Protein AF-0000000065968344 (afdb_homodimer)

Solvent-accessible surface area (backbone atoms only — not comparable to full-atom values): 27209 Å² total; per-residue (Å²): 130,78,59,29,40,30,30,30,29,48,23,44,58,80,56,45,50,89,75,31,76,71,46,42,33,36,61,68,42,42,33,51,37,49,44,38,16,39,76,39,47,30,17,30,38,36,39,59,51,39,40,78,87,54,49,66,49,44,49,44,67,60,46,49,54,40,52,54,50,34,34,72,76,37,69,65,52,40,51,26,41,49,40,71,53,45,81,84,62,50,70,71,47,22,47,32,48,53,77,72,46,35,65,27,27,45,35,54,38,44,31,28,31,59,43,50,79,39,56,44,84,27,31,55,49,53,38,48,52,54,32,50,53,24,58,76,43,62,27,43,59,33,39,31,24,41,42,66,15,19,48,54,44,48,52,54,37,28,77,72,66,50,38,74,78,71,43,36,35,29,46,40,22,46,47,54,51,23,21,64,67,42,72,69,52,47,54,52,53,64,70,66,52,63,87,78,41,50,43,28,31,34,26,35,49,90,35,29,60,64,47,33,53,48,19,56,75,71,72,32,21,31,39,48,18,39,44,40,33,50,50,71,45,94,93,35,69,44,85,42,32,17,57,50,38,36,52,51,49,52,50,28,55,75,71,70,42,56,70,19,48,31,71,53,38,28,61,75,70,67,49,80,130,131,79,58,32,41,29,31,30,28,48,22,44,55,80,57,45,49,88,76,33,76,73,46,43,33,36,61,67,42,43,32,51,37,50,44,38,17,39,76,38,48,30,18,29,39,36,37,59,50,38,39,76,88,53,50,64,48,44,48,44,67,60,45,49,54,39,51,54,49,34,36,71,76,37,71,67,52,40,51,25,41,50,39,71,55,45,80,84,63,51,70,72,45,22,47,32,48,52,77,71,46,36,66,26,28,46,36,55,38,43,31,28,30,60,44,50,78,39,54,43,83,26,31,55,50,53,38,48,52,53,32,51,52,25,59,77,44,63,27,43,59,32,38,32,24,43,40,67,16,19,48,52,44,46,52,55,36,30,76,71,67,50,39,72,79,72,44,38,36,29,44,41,21,46,46,56,50,23,21,64,68,41,73,69,52,49,55,52,52,63,71,64,51,64,88,76,38,49,42,28,30,33,27,35,47,91,35,28,61,65,45,34,53,49,19,56,76,72,71,32,21,31,39,47,18,38,45,41,33,49,50,71,44,95,93,34,69,44,84,40,32,17,58,52,37,35,53,50,48,52,50,27,55,76,72,69,40,57,71,20,49,31,70,52,39,28,62,74,71,66,51,79,130

Radius of gyration: 24.97 Å; Cα contacts (8 Å, |Δi|>4): 1293; chains: 2; bounding box: 47×72×59 Å

Sequence (546 aa):
MEKLIITAAICGAEVTKEHNPNVPYTVEEIVREAKSAYDAGASVIHLHVREDDGTPTQSKERFKMCVDAIKEACPDAIIQPSTGGAVGMTDEERLQPVFLKPEMASLDCGTCNFGGDEIFVNTENMIINFSKYMIKNGVKPECEVFDKSMIDMAIRLAKKGHIQTPMHFNFVMGVNGGISATPRDLVFLIGSIPSESSFTVSAMGRNQFPMAAMAIITGGHVRVGFEDNVYIEKGVPAKSNGELVEKVVRLAKEFGRPVATPSEAREILGISKMEKLIITAAICGAEVTKEHNPNVPYTVEEIVREAKSAYDAGASVIHLHVREDDGTPTQSKERFKMCVDAIKEACPDAIIQPSTGGAVGMTDEERLQPVFLKPEMASLDCGTCNFGGDEIFVNTENMIINFSKYMIKNGVKPECEVFDKSMIDMAIRLAKKGHIQTPMHFNFVMGVNGGISATPRDLVFLIGSIPSESSFTVSAMGRNQFPMAAMAIITGGHVRVGFEDNVYIEKGVPAKSNGELVEKVVRLAKEFGRPVATPSEAREILGISK

InterPro domains:
  IPR008567 Beta-keto acid cleavage enzyme [PF05853] (3-271)
  IPR008567 Beta-keto acid cleavage enzyme [PTHR37418] (2-272)
  IPR013785 Aldolase-type TIM barrel [G3DSA:3.20.20.70] (1-272)

pLDDT: mean 97.45, std 3.5, range [61.5, 98.94]

Structure (mmCIF, N/CA/C/O backbone):
data_AF-0000000065968344-model_v1
#
loop_
_entity.id
_entity.type
_entity.pdbx_description
1 polymer '3-keto-5-aminohexanoate cleavage enzyme'
#
loop_
_atom_site.group_PDB
_atom_site.id
_atom_site.type_symbol
_atom_site.label_atom_id
_atom_site.label_alt_id
_atom_sit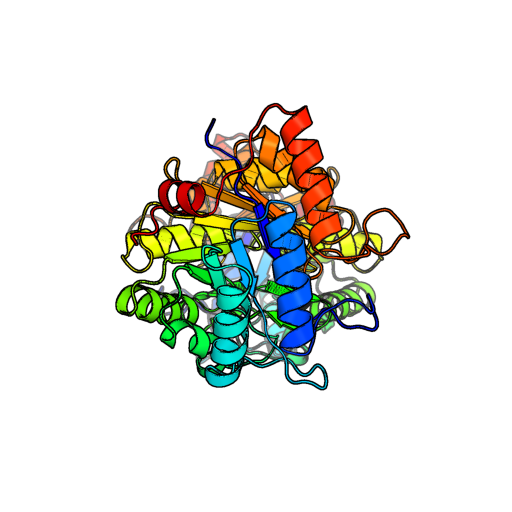e.label_comp_id
_atom_site.label_asym_id
_atom_site.label_entity_id
_atom_site.label_seq_id
_atom_site.pdbx_PDB_ins_code
_atom_site.Cartn_x
_atom_site.Cartn_y
_atom_site.Cartn_z
_atom_site.occupancy
_atom_site.B_iso_or_equiv
_atom_site.auth_seq_id
_atom_site.auth_comp_id
_atom_site.auth_asym_id
_atom_site.auth_atom_id
_atom_site.pdbx_PDB_model_num
ATOM 1 N N . MET A 1 1 ? -10.32 29.297 -8.773 1 75.06 1 MET A N 1
ATOM 2 C CA . MET A 1 1 ? -9.672 28.266 -7.965 1 75.06 1 MET A CA 1
ATOM 3 C C . MET A 1 1 ? -9.648 28.656 -6.492 1 75.06 1 MET A C 1
ATOM 5 O O . MET A 1 1 ? -9.531 29.828 -6.16 1 75.06 1 MET A O 1
ATOM 9 N N . GLU A 1 2 ? -9.961 27.656 -5.617 1 91.19 2 GLU A N 1
ATOM 10 C CA . GLU A 1 2 ? -9.883 27.922 -4.184 1 91.19 2 GLU A CA 1
ATOM 11 C C . GLU A 1 2 ? -8.477 28.375 -3.781 1 91.19 2 GLU A C 1
ATOM 13 O O . GLU A 1 2 ? -7.496 28.016 -4.434 1 91.19 2 GLU A O 1
ATOM 18 N N . LYS A 1 3 ? -8.438 29.234 -2.771 1 98.44 3 LYS A N 1
ATOM 19 C CA . LYS A 1 3 ? -7.148 29.672 -2.256 1 98.44 3 LYS A CA 1
ATOM 20 C C . LYS A 1 3 ? -6.316 28.484 -1.771 1 98.44 3 LYS A C 1
ATOM 22 O O . LYS A 1 3 ? -6.867 27.438 -1.432 1 98.44 3 LYS A O 1
ATOM 27 N N . LEU A 1 4 ? -5.035 28.672 -1.803 1 98.88 4 LEU A N 1
ATOM 28 C CA . LEU A 1 4 ? -4.098 27.594 -1.495 1 98.88 4 LEU A CA 1
ATOM 29 C C . LEU A 1 4 ? -3.912 27.453 0.012 1 98.88 4 LEU A C 1
ATOM 31 O O . LEU A 1 4 ? -3.498 28.406 0.685 1 98.88 4 LEU A O 1
ATOM 35 N N . ILE A 1 5 ? -4.25 26.297 0.512 1 98.94 5 ILE A N 1
ATOM 36 C CA . ILE A 1 5 ? -3.898 25.969 1.889 1 98.94 5 ILE A CA 1
ATOM 37 C C . ILE A 1 5 ? -2.465 25.438 1.944 1 98.94 5 ILE A C 1
ATOM 39 O O . ILE A 1 5 ? -2.096 24.547 1.18 1 98.94 5 ILE A O 1
ATOM 43 N N . ILE A 1 6 ? -1.673 26.031 2.811 1 98.94 6 ILE A N 1
ATOM 44 C CA . ILE A 1 6 ? -0.335 25.516 3.08 1 98.94 6 ILE A CA 1
ATOM 45 C C . ILE A 1 6 ? -0.284 24.938 4.488 1 98.94 6 ILE A C 1
ATOM 47 O O . ILE A 1 6 ? -0.564 25.625 5.469 1 98.94 6 ILE A O 1
ATOM 51 N N . THR A 1 7 ? -0.001 23.641 4.535 1 98.94 7 THR A N 1
ATOM 52 C CA . THR A 1 7 ? 0.248 22.938 5.789 1 98.94 7 THR A CA 1
ATOM 53 C C . THR A 1 7 ? 1.746 22.828 6.062 1 98.94 7 THR A C 1
ATOM 55 O O . THR A 1 7 ? 2.514 22.422 5.188 1 98.94 7 THR A O 1
ATOM 58 N N . ALA A 1 8 ? 2.143 23.25 7.25 1 98.94 8 ALA A N 1
ATOM 59 C CA . ALA A 1 8 ? 3.537 23.094 7.656 1 98.94 8 ALA A CA 1
ATOM 60 C C . ALA A 1 8 ? 3.707 21.922 8.609 1 98.94 8 ALA A C 1
ATOM 62 O O . ALA A 1 8 ? 3.225 21.953 9.742 1 98.94 8 ALA A O 1
ATOM 63 N N . ALA A 1 9 ? 4.379 20.859 8.133 1 98.88 9 ALA A N 1
ATOM 64 C CA . ALA A 1 9 ? 4.777 19.766 9 1 98.88 9 ALA A CA 1
ATOM 65 C C . ALA A 1 9 ? 6.125 20.031 9.656 1 98.88 9 ALA A C 1
ATOM 67 O O . ALA A 1 9 ? 7.176 19.719 9.094 1 98.88 9 ALA A O 1
ATOM 68 N N . ILE A 1 10 ? 6.156 20.484 10.836 1 98.12 10 ILE A N 1
ATOM 69 C CA . ILE A 1 10 ? 7.293 21.266 11.328 1 98.12 10 ILE A CA 1
ATOM 70 C C . ILE A 1 10 ? 8.32 20.328 11.953 1 98.12 10 ILE A C 1
ATOM 72 O O . ILE A 1 10 ? 9.469 20.719 12.188 1 98.12 10 ILE A O 1
ATOM 76 N N . CYS A 1 11 ? 8.141 19.094 12.234 1 92.5 11 CYS A N 1
ATOM 77 C CA . CYS A 1 11 ? 9.156 18.25 12.867 1 92.5 11 CYS A CA 1
ATOM 78 C C . CYS A 1 11 ? 9.008 16.797 12.445 1 92.5 11 CYS A C 1
ATOM 80 O O . CYS A 1 11 ? 9.984 16.156 12.047 1 92.5 11 CYS A O 1
ATOM 82 N N . GLY A 1 12 ? 7.828 16.172 12.555 1 90.56 12 GLY A N 1
ATOM 83 C CA . GLY A 1 12 ? 7.652 14.734 12.336 1 90.56 12 GLY A CA 1
ATOM 84 C C . GLY A 1 12 ? 8.164 13.891 13.492 1 90.56 12 GLY A C 1
ATOM 85 O O . GLY A 1 12 ? 8.742 14.414 14.445 1 90.56 12 GLY A O 1
ATOM 86 N N . ALA A 1 13 ? 8.086 12.57 13.367 1 88.31 13 ALA A N 1
ATOM 87 C CA . ALA A 1 13 ? 8.477 11.68 14.453 1 88.31 13 ALA A CA 1
ATOM 88 C C . ALA A 1 13 ? 9.875 11.109 14.219 1 88.31 13 ALA A C 1
ATOM 90 O O . ALA A 1 13 ? 10.578 10.766 15.164 1 88.31 13 ALA A O 1
ATOM 91 N N . GLU A 1 14 ? 10.297 11.07 12.969 1 88.94 14 GLU A N 1
ATOM 92 C CA . GLU A 1 14 ? 11.5 10.312 12.648 1 88.94 14 GLU A CA 1
ATOM 93 C C . GLU A 1 14 ? 12.672 11.242 12.359 1 88.94 14 GLU A C 1
ATOM 95 O O . GLU A 1 14 ? 13.836 10.844 12.477 1 88.94 14 GLU A O 1
ATOM 100 N N . VAL A 1 15 ? 12.414 12.398 11.945 1 94.5 15 VAL A N 1
ATOM 101 C CA . VAL A 1 15 ? 13.453 13.367 11.609 1 94.5 15 VAL A CA 1
ATOM 102 C C . VAL A 1 15 ? 14.07 13.93 12.891 1 94.5 15 VAL A C 1
ATOM 104 O O . VAL A 1 15 ? 13.352 14.273 13.828 1 94.5 15 VAL A O 1
ATOM 107 N N . THR A 1 16 ? 15.43 14.023 12.914 1 96.25 16 THR A N 1
ATOM 108 C CA . THR A 1 16 ? 16.109 14.438 14.133 1 96.25 16 THR A CA 1
ATOM 109 C C . THR A 1 16 ? 17.016 15.641 13.867 1 96.25 16 THR A C 1
ATOM 111 O O . THR A 1 16 ? 17.141 16.094 12.727 1 96.25 16 THR A O 1
ATOM 114 N N . LYS A 1 17 ? 17.609 16.125 14.992 1 97.06 17 LYS A N 1
ATOM 115 C CA . LYS A 1 17 ? 18.547 17.234 14.906 1 97.06 17 LYS A CA 1
ATOM 116 C C . LYS A 1 17 ? 19.828 16.828 14.188 1 97.06 17 LYS A C 1
ATOM 118 O O . LYS A 1 17 ? 20.594 17.688 13.758 1 97.06 17 LYS A O 1
ATOM 123 N N . GLU A 1 18 ? 20.031 15.547 14.047 1 96.38 18 GLU A N 1
ATOM 124 C CA . GLU A 1 18 ? 21.156 15.07 13.25 1 96.38 18 GLU A CA 1
ATOM 125 C C . GLU A 1 18 ? 20.969 15.391 11.773 1 96.38 18 GLU A C 1
ATOM 127 O O . GLU A 1 18 ? 21.938 15.633 11.047 1 96.38 18 GLU A O 1
ATOM 132 N N . HIS A 1 19 ? 19.766 15.43 11.344 1 96.12 19 HIS A N 1
ATOM 133 C CA . HIS A 1 19 ? 19.438 15.75 9.953 1 96.12 19 HIS A CA 1
ATOM 134 C C . HIS A 1 19 ? 19.453 17.25 9.727 1 96.12 19 HIS A C 1
ATOM 136 O O . HIS A 1 19 ? 19.906 17.719 8.68 1 96.12 19 HIS A O 1
ATOM 142 N N . ASN A 1 20 ? 18.891 17.984 10.641 1 97.06 20 ASN A N 1
ATOM 143 C CA . ASN A 1 20 ? 18.844 19.438 10.664 1 97.06 20 ASN A CA 1
ATOM 144 C C . ASN A 1 20 ? 18.75 19.984 12.086 1 97.06 20 ASN A C 1
ATOM 146 O O . ASN A 1 20 ? 17.781 19.688 12.805 1 97.06 20 ASN A O 1
ATOM 150 N N . PRO A 1 21 ? 19.688 20.781 12.5 1 96.62 21 PRO A N 1
ATOM 151 C CA . PRO A 1 21 ? 19.734 21.219 13.898 1 96.62 21 PRO A CA 1
ATOM 152 C C . PRO A 1 21 ? 18.516 22.062 14.289 1 96.62 21 PRO A C 1
ATOM 154 O O . PRO A 1 21 ? 18.25 22.25 15.477 1 96.62 21 PRO A O 1
ATOM 157 N N . ASN A 1 22 ? 17.766 22.484 13.344 1 97.12 22 ASN A N 1
ATOM 158 C CA . ASN A 1 22 ? 16.625 23.359 13.633 1 97.12 22 ASN A CA 1
ATOM 159 C C . ASN A 1 22 ? 15.352 22.562 13.859 1 97.12 22 ASN A C 1
ATOM 161 O O . ASN A 1 22 ? 14.312 23.125 14.203 1 97.12 22 ASN A O 1
ATOM 165 N N . VAL A 1 23 ? 15.43 21.219 13.688 1 98.19 23 VAL A N 1
ATOM 166 C CA . VAL A 1 23 ? 14.281 20.391 14 1 98.19 23 VAL A CA 1
ATOM 167 C C . VAL A 1 23 ? 13.859 20.609 15.453 1 98.19 23 VAL A C 1
ATOM 169 O O . VAL A 1 23 ? 14.664 20.469 16.375 1 98.19 23 VAL A O 1
ATOM 172 N N . PRO A 1 24 ? 12.641 20.953 15.664 1 98.38 24 PRO A N 1
ATOM 173 C CA . PRO A 1 24 ? 12.234 21.328 17.016 1 98.38 24 PRO A CA 1
ATOM 174 C C . PRO A 1 24 ? 11.953 20.109 17.906 1 98.38 24 PRO A C 1
ATOM 176 O O . PRO A 1 24 ? 11.352 19.141 17.453 1 98.38 24 PRO A O 1
ATOM 179 N N . TYR A 1 25 ? 12.445 20.219 19.156 1 97.94 25 TYR A N 1
ATOM 180 C CA . TYR A 1 25 ? 12.156 19.219 20.172 1 97.94 25 TYR A CA 1
ATOM 181 C C . TYR A 1 25 ? 11.328 19.812 21.312 1 97.94 25 TYR A C 1
ATOM 183 O O . TYR A 1 25 ? 10.25 19.312 21.625 1 97.94 25 TYR A O 1
ATOM 191 N N . THR A 1 26 ? 11.719 20.953 21.859 1 98.19 26 THR A N 1
ATOM 192 C CA . THR A 1 26 ? 11.102 21.562 23.031 1 98.19 26 THR A CA 1
ATOM 193 C C . THR A 1 26 ? 9.875 22.375 22.641 1 98.19 26 THR A C 1
ATOM 195 O O . THR A 1 26 ? 9.711 22.734 21.469 1 98.19 26 THR A O 1
ATOM 198 N N . VAL A 1 27 ? 9.109 22.734 23.656 1 98.5 27 VAL A N 1
ATOM 199 C CA . VAL A 1 27 ? 7.918 23.547 23.422 1 98.5 27 VAL A CA 1
ATOM 200 C C . VAL A 1 27 ? 8.32 24.891 22.781 1 98.5 27 VAL A C 1
ATOM 202 O O . VAL A 1 27 ? 7.68 25.344 21.828 1 98.5 27 VAL A O 1
ATOM 205 N N . GLU A 1 28 ? 9.383 25.438 23.266 1 98.5 28 GLU A N 1
ATOM 206 C CA . GLU A 1 28 ? 9.867 26.719 22.734 1 98.5 28 GLU A CA 1
ATOM 207 C C . GLU A 1 28 ? 10.258 26.594 21.266 1 98.5 28 GLU A C 1
ATOM 209 O O . GLU A 1 28 ? 9.93 27.469 20.453 1 98.5 28 GLU A O 1
ATOM 214 N N . GLU A 1 29 ? 10.984 25.547 20.984 1 98.69 29 GLU A N 1
ATOM 215 C CA . GLU A 1 29 ? 11.414 25.312 19.609 1 98.69 29 GLU A CA 1
ATOM 216 C C . GLU A 1 29 ? 10.219 25.047 18.688 1 98.69 29 GLU A C 1
ATOM 218 O O . GLU A 1 29 ? 10.195 25.484 17.547 1 98.69 29 GLU A O 1
ATOM 223 N N . ILE A 1 30 ? 9.273 24.297 19.172 1 98.69 30 ILE A N 1
ATOM 224 C CA . ILE A 1 30 ? 8.055 24.016 18.438 1 98.69 30 ILE A CA 1
ATOM 225 C C . ILE A 1 30 ? 7.32 25.312 18.109 1 98.69 30 ILE A C 1
ATOM 227 O O . ILE A 1 30 ? 6.918 25.531 16.969 1 98.69 30 ILE A O 1
ATOM 231 N N . VAL A 1 31 ? 7.18 26.172 19.094 1 98.75 31 VAL A N 1
ATOM 232 C CA . VAL A 1 31 ? 6.492 27.453 18.891 1 98.75 31 VAL A CA 1
ATOM 233 C C . VAL A 1 31 ? 7.27 28.297 17.875 1 98.75 31 VAL A C 1
ATOM 235 O O . VAL A 1 31 ? 6.672 28.922 17 1 98.75 31 VAL A O 1
ATOM 238 N N . ARG A 1 32 ? 8.562 28.281 18.016 1 98.69 32 ARG A N 1
ATOM 239 C CA . ARG A 1 32 ? 9.414 29.047 17.094 1 98.69 32 ARG A CA 1
ATOM 240 C C . ARG A 1 32 ? 9.18 28.609 15.648 1 98.69 32 ARG A C 1
ATOM 242 O O . ARG A 1 32 ? 8.953 29.453 14.781 1 98.69 32 ARG A O 1
ATOM 249 N N . GLU A 1 33 ? 9.211 27.328 15.438 1 98.81 33 GLU A N 1
ATOM 250 C CA . GLU A 1 33 ? 9.07 26.812 14.078 1 98.81 33 GLU A CA 1
ATOM 251 C C . GLU A 1 33 ? 7.641 26.969 13.57 1 98.81 33 GLU A C 1
ATOM 253 O O . GLU A 1 33 ? 7.426 27.266 12.398 1 98.81 33 GLU A O 1
ATOM 258 N N . ALA A 1 34 ? 6.664 26.781 14.453 1 98.81 34 ALA A N 1
ATOM 259 C CA . ALA A 1 34 ? 5.27 27 14.078 1 98.81 34 ALA A CA 1
ATOM 260 C C . ALA A 1 34 ? 5.031 28.453 13.672 1 98.81 34 ALA A C 1
ATOM 262 O O . ALA A 1 34 ? 4.41 28.719 12.648 1 98.81 34 ALA A O 1
ATOM 263 N N . LYS A 1 35 ? 5.523 29.359 14.484 1 98.88 35 LYS A N 1
ATOM 264 C CA . LYS A 1 35 ? 5.348 30.797 14.219 1 98.88 35 LYS A CA 1
ATOM 265 C C . LYS A 1 35 ? 6.047 31.188 12.922 1 98.88 35 LYS A C 1
ATOM 267 O O . LYS A 1 35 ? 5.504 31.969 12.133 1 98.88 35 LYS A O 1
ATOM 272 N N . SER A 1 36 ? 7.262 30.672 12.766 1 98.81 36 SER A N 1
ATOM 273 C CA . SER A 1 36 ? 7.992 30.938 11.531 1 98.81 36 SER A CA 1
ATOM 274 C C . SER A 1 36 ? 7.188 30.531 10.305 1 98.81 36 SER A C 1
ATOM 276 O O . SER A 1 36 ? 7.102 31.266 9.328 1 98.81 36 SER A O 1
ATOM 278 N N . ALA A 1 37 ? 6.602 29.375 10.328 1 98.88 37 ALA A N 1
ATOM 279 C CA . ALA A 1 37 ? 5.797 28.859 9.227 1 98.88 37 ALA A CA 1
ATOM 280 C C . ALA A 1 37 ? 4.512 29.672 9.062 1 98.88 37 ALA A C 1
ATOM 282 O O . ALA A 1 37 ? 4.129 30.016 7.941 1 98.88 37 ALA A O 1
ATOM 283 N N . TYR A 1 38 ? 3.877 29.969 10.172 1 98.88 38 TYR A N 1
ATOM 284 C CA . TYR A 1 38 ? 2.648 30.75 10.188 1 98.88 38 TYR A CA 1
ATOM 285 C C . TYR A 1 38 ? 2.875 32.125 9.578 1 98.88 38 TYR A C 1
ATOM 287 O O . TYR A 1 38 ? 2.117 32.562 8.703 1 98.88 38 TYR A O 1
ATOM 295 N N . ASP A 1 39 ? 3.889 32.781 10.016 1 98.88 39 ASP A N 1
ATOM 296 C CA . ASP A 1 39 ? 4.219 34.094 9.516 1 98.88 39 ASP A CA 1
ATOM 297 C C . ASP A 1 39 ? 4.504 34.062 8.016 1 98.88 39 ASP A C 1
ATOM 299 O O . ASP A 1 39 ? 4.254 35.031 7.305 1 98.88 39 ASP A O 1
ATOM 303 N N . ALA A 1 40 ? 4.984 32.906 7.559 1 98.88 40 ALA A N 1
ATOM 304 C CA . ALA A 1 40 ? 5.352 32.781 6.152 1 98.88 40 ALA A CA 1
ATOM 305 C C . ALA A 1 40 ? 4.125 32.5 5.289 1 98.88 40 ALA A C 1
ATOM 307 O O . ALA A 1 40 ? 4.18 32.625 4.062 1 98.88 40 ALA A O 1
ATOM 308 N N . GLY A 1 41 ? 3.043 32.031 5.941 1 98.81 41 GLY A N 1
ATOM 309 C CA . GLY A 1 41 ? 1.837 31.859 5.145 1 98.81 41 GLY A CA 1
ATOM 310 C C . GLY A 1 41 ? 1.116 30.547 5.406 1 98.81 41 GLY A C 1
ATOM 311 O O . GLY A 1 41 ? 0.06 30.281 4.824 1 98.81 41 GLY A O 1
ATOM 312 N N . ALA A 1 42 ? 1.604 29.703 6.309 1 98.88 42 ALA A N 1
ATOM 313 C CA . ALA A 1 42 ? 0.935 28.453 6.621 1 98.88 42 ALA A CA 1
ATOM 314 C C . ALA A 1 42 ? -0.353 28.688 7.402 1 98.88 42 ALA A C 1
ATOM 316 O O . ALA A 1 42 ? -0.374 29.484 8.344 1 98.88 42 ALA A O 1
ATOM 317 N N . SER A 1 43 ? -1.413 28.047 6.992 1 98.69 43 SER A N 1
ATOM 318 C CA . SER A 1 43 ? -2.676 28.125 7.719 1 98.69 43 SER A CA 1
ATOM 319 C C . SER A 1 43 ? -2.834 26.969 8.695 1 98.69 43 SER A C 1
ATOM 321 O O . SER A 1 43 ? -3.59 27.062 9.664 1 98.69 43 SER A O 1
ATOM 323 N N . VAL A 1 44 ? -2.195 25.812 8.383 1 98.88 44 VAL A N 1
ATOM 324 C CA . VAL A 1 44 ? -2.293 24.594 9.18 1 98.88 44 VAL A CA 1
ATOM 325 C C . VAL A 1 44 ? -0.906 24.188 9.672 1 98.88 44 VAL A C 1
ATOM 327 O O . VAL A 1 44 ? 0.057 24.188 8.898 1 98.88 44 VAL A O 1
ATOM 330 N N . ILE A 1 45 ? -0.792 23.922 10.953 1 98.88 45 ILE A N 1
ATOM 331 C CA . ILE A 1 45 ? 0.415 23.344 11.539 1 98.88 45 ILE A CA 1
ATOM 332 C C . ILE A 1 45 ? 0.187 21.859 11.836 1 98.88 45 ILE A C 1
ATOM 334 O O . ILE A 1 45 ? -0.577 21.516 12.742 1 98.88 45 ILE A O 1
ATOM 338 N N . HIS A 1 46 ? 0.781 21 11.016 1 98.88 46 HIS A N 1
ATOM 339 C CA . HIS A 1 46 ? 0.829 19.578 11.336 1 98.88 46 HIS A CA 1
ATOM 340 C C . HIS A 1 46 ? 1.841 19.297 12.445 1 98.88 46 HIS A C 1
ATOM 342 O O . HIS A 1 46 ? 3.016 19.656 12.32 1 98.88 46 HIS A O 1
ATOM 348 N N . LEU A 1 47 ? 1.354 18.609 13.477 1 98.62 47 LEU A N 1
ATOM 349 C CA . LEU A 1 47 ? 2.135 18.672 14.703 1 98.62 47 LEU A CA 1
ATOM 350 C C . LEU A 1 47 ? 2.434 17.266 15.219 1 98.62 47 LEU A C 1
ATOM 352 O O . LEU A 1 47 ? 1.515 16.469 15.438 1 98.62 47 LEU A O 1
ATOM 356 N N . HIS A 1 48 ? 3.645 16.906 15.297 1 98.5 48 HIS A N 1
ATOM 357 C CA . HIS A 1 48 ? 4.195 15.883 16.188 1 98.5 48 HIS A CA 1
ATOM 358 C C . HIS A 1 48 ? 4.836 16.516 17.422 1 98.5 48 HIS A C 1
ATOM 360 O O . HIS A 1 48 ? 5.211 17.703 17.391 1 98.5 48 HIS A O 1
ATOM 366 N N . VAL A 1 49 ? 4.93 15.781 18.469 1 97.88 49 VAL A N 1
ATOM 367 C CA . VAL A 1 49 ? 5.625 16.328 19.625 1 97.88 49 VAL A CA 1
ATOM 368 C C . VAL A 1 49 ? 6.652 15.328 20.141 1 97.88 49 VAL A C 1
ATOM 370 O O . VAL A 1 49 ? 6.605 14.148 19.781 1 97.88 49 VAL A O 1
ATOM 373 N N . ARG A 1 50 ? 7.523 15.891 20.875 1 97.38 50 ARG A N 1
ATOM 374 C CA . ARG A 1 50 ? 8.617 15.141 21.484 1 97.38 50 ARG A CA 1
ATOM 375 C C . ARG A 1 50 ? 8.859 15.602 22.906 1 97.38 50 ARG A C 1
ATOM 377 O O . ARG A 1 50 ? 8.445 16.688 23.297 1 97.38 50 ARG A O 1
ATOM 384 N N . GLU A 1 51 ? 9.539 14.648 23.656 1 96.81 51 GLU A N 1
ATOM 385 C CA . GLU A 1 51 ? 10.148 15.117 24.906 1 96.81 51 GLU A CA 1
ATOM 386 C C . GLU A 1 51 ? 11.344 16.016 24.625 1 96.81 51 GLU A C 1
ATOM 388 O O . GLU A 1 51 ? 11.828 16.094 23.5 1 96.81 51 GLU A O 1
ATOM 393 N N . ASP A 1 52 ? 11.82 16.641 25.672 1 97.56 52 ASP A N 1
ATOM 394 C CA . ASP A 1 52 ? 12.875 17.625 25.484 1 97.56 52 ASP A CA 1
ATOM 395 C C . ASP A 1 52 ? 14.156 16.984 24.969 1 97.56 52 ASP A C 1
ATOM 397 O O . ASP A 1 52 ? 15 17.641 24.359 1 97.56 52 ASP A O 1
ATOM 401 N N . ASP A 1 53 ? 14.305 15.68 25.172 1 96.44 53 ASP A N 1
ATOM 402 C CA . ASP A 1 53 ? 15.516 14.984 24.75 1 96.44 53 ASP A CA 1
ATOM 403 C C . ASP A 1 53 ? 15.367 14.477 23.312 1 96.44 53 ASP A C 1
ATOM 405 O O . ASP A 1 53 ? 16.281 13.836 22.781 1 96.44 53 ASP A O 1
ATOM 409 N N . GLY A 1 54 ? 14.211 14.672 22.734 1 96.44 54 GLY A N 1
ATOM 410 C CA . GLY A 1 54 ? 14.008 14.305 21.344 1 96.44 54 GLY A CA 1
ATOM 411 C C . GLY A 1 54 ? 13.172 13.055 21.172 1 96.44 54 GLY A C 1
ATOM 412 O O . GLY A 1 54 ? 12.781 12.711 20.047 1 96.44 54 GLY A O 1
ATOM 413 N N . THR A 1 55 ? 12.805 12.398 22.281 1 96.56 55 THR A N 1
ATOM 414 C CA . THR A 1 55 ? 12.023 11.164 22.203 1 96.56 55 THR A CA 1
ATOM 415 C C . THR A 1 55 ? 10.602 11.453 21.734 1 96.56 55 THR A C 1
ATOM 417 O O . THR A 1 55 ? 9.898 12.266 22.328 1 96.56 55 THR A O 1
ATOM 420 N N . PRO A 1 56 ? 10.234 10.797 20.641 1 96.69 56 PRO A N 1
ATOM 421 C CA . PRO A 1 56 ? 8.852 11.008 20.219 1 96.69 56 PRO A CA 1
ATOM 422 C C . PRO A 1 56 ? 7.836 10.602 21.281 1 96.69 56 PRO A C 1
ATOM 424 O O . PRO A 1 56 ? 8.047 9.625 22 1 96.69 56 PRO A O 1
ATOM 427 N N . THR A 1 57 ? 6.762 11.359 21.344 1 96.94 57 THR A N 1
ATOM 428 C CA . THR A 1 57 ? 5.695 11.023 22.281 1 96.94 57 THR A CA 1
ATOM 429 C C . THR A 1 57 ? 4.332 11.406 21.719 1 96.94 57 THR A C 1
ATOM 431 O O . THR A 1 57 ? 4.246 12.258 20.828 1 96.94 57 THR A O 1
ATOM 434 N N . GLN A 1 58 ? 3.307 10.703 22.141 1 98 58 GLN A N 1
ATOM 435 C CA . GLN A 1 58 ? 1.924 11.016 21.797 1 98 58 GLN A CA 1
ATOM 436 C C . GLN A 1 58 ? 1.128 11.406 23.047 1 98 58 GLN A C 1
ATOM 438 O O . GLN A 1 58 ? -0.104 11.43 23.016 1 98 58 GLN A O 1
ATOM 443 N N . SER A 1 59 ? 1.866 11.844 24.031 1 97.31 59 SER A N 1
ATOM 444 C CA . SER A 1 59 ? 1.25 12.234 25.281 1 97.31 59 SER A CA 1
ATOM 445 C C . SER A 1 59 ? 0.264 13.383 25.094 1 97.31 59 SER A C 1
ATOM 447 O O . SER A 1 59 ? 0.623 14.43 24.547 1 97.31 59 SER A O 1
ATOM 449 N N . LYS A 1 60 ? -0.983 13.109 25.578 1 98.31 60 LYS A N 1
ATOM 450 C CA . LYS A 1 60 ? -2.002 14.148 25.516 1 98.31 60 LYS A CA 1
ATOM 451 C C . LYS A 1 60 ? -1.526 15.43 26.203 1 98.31 60 LYS A C 1
ATOM 453 O O . LYS A 1 60 ? -1.731 16.531 25.672 1 98.31 60 LYS A O 1
ATOM 458 N N . GLU A 1 61 ? -0.875 15.297 27.297 1 98.38 61 GLU A N 1
ATOM 459 C CA . GLU A 1 61 ? -0.397 16.438 28.078 1 98.38 61 GLU A CA 1
ATOM 460 C C . GLU A 1 61 ? 0.662 17.219 27.312 1 98.38 61 GLU A C 1
ATOM 462 O O . GLU A 1 61 ? 0.647 18.453 27.297 1 98.38 61 GLU A O 1
ATOM 467 N N . ARG A 1 62 ? 1.58 16.5 26.703 1 98.5 62 ARG A N 1
ATOM 468 C CA . ARG A 1 62 ? 2.629 17.172 25.938 1 98.5 62 ARG A CA 1
ATOM 469 C C . ARG A 1 62 ? 2.049 17.891 24.719 1 98.5 62 ARG A C 1
ATOM 471 O O . ARG A 1 62 ? 2.449 19 24.406 1 98.5 62 ARG A O 1
ATOM 478 N N . PHE A 1 63 ? 1.13 17.266 24.062 1 98.75 63 PHE A N 1
ATOM 479 C CA . PHE A 1 63 ? 0.445 17.922 22.953 1 98.75 63 PHE A CA 1
ATOM 480 C C . PHE A 1 63 ? -0.269 19.172 23.422 1 98.75 63 PHE A C 1
ATOM 482 O O . PHE A 1 63 ? -0.2 20.219 22.766 1 98.75 63 PHE A O 1
ATOM 489 N N . LYS A 1 64 ? -0.963 19.078 24.516 1 98.75 64 LYS A N 1
ATOM 490 C CA . LYS A 1 64 ? -1.688 20.234 25.047 1 98.75 64 LYS A CA 1
ATOM 491 C C . LYS A 1 64 ? -0.747 21.406 25.297 1 98.75 64 LYS A C 1
ATOM 493 O O . LYS A 1 64 ? -1.059 22.547 24.938 1 98.75 64 LYS A O 1
ATOM 498 N N . MET A 1 65 ? 0.398 21.109 25.875 1 98.69 65 MET A N 1
ATOM 499 C CA . MET A 1 65 ? 1.395 22.141 26.141 1 98.69 65 MET A CA 1
ATOM 500 C C . MET A 1 65 ? 1.815 22.828 24.844 1 98.69 65 MET A C 1
ATOM 502 O O . MET A 1 65 ? 1.867 24.062 24.781 1 98.69 65 MET A O 1
ATOM 506 N N . CYS A 1 66 ? 2.105 22.047 23.875 1 98.69 66 CYS A N 1
ATOM 507 C CA . CYS A 1 66 ? 2.57 22.578 22.594 1 98.69 66 CYS A CA 1
ATOM 508 C C . CYS A 1 66 ? 1.455 23.344 21.875 1 98.69 66 CYS A C 1
ATOM 510 O O . CYS A 1 66 ? 1.675 24.438 21.359 1 98.69 66 CYS A O 1
ATOM 512 N N . VAL A 1 67 ? 0.242 22.781 21.859 1 98.69 67 VAL A N 1
ATOM 513 C CA . VAL A 1 67 ? -0.898 23.391 21.188 1 98.69 67 VAL A CA 1
ATOM 514 C C . VAL A 1 67 ? -1.224 24.734 21.828 1 98.69 67 VAL A C 1
ATOM 516 O O . VAL A 1 67 ? -1.402 25.734 21.125 1 98.69 67 VAL A O 1
ATOM 519 N N . ASP A 1 68 ? -1.285 24.766 23.141 1 98.62 68 ASP A N 1
ATOM 520 C CA . ASP A 1 68 ? -1.575 26 23.859 1 98.62 68 ASP A CA 1
ATOM 521 C C . ASP A 1 68 ? -0.522 27.062 23.547 1 98.62 68 ASP A C 1
ATOM 523 O O . ASP A 1 68 ? -0.858 28.234 23.312 1 98.62 68 ASP A O 1
ATOM 527 N N . ALA A 1 69 ? 0.676 26.609 23.562 1 98.75 69 ALA A N 1
ATOM 528 C CA . ALA A 1 69 ? 1.77 27.547 23.312 1 98.75 69 ALA A CA 1
ATOM 529 C C . ALA A 1 69 ? 1.727 28.078 21.891 1 98.75 69 ALA A C 1
ATOM 531 O O . ALA A 1 69 ? 1.959 29.266 21.656 1 98.75 69 ALA A O 1
ATOM 532 N N . ILE A 1 70 ? 1.499 27.234 20.906 1 98.75 70 ILE A N 1
ATOM 533 C CA . ILE A 1 70 ? 1.39 27.672 19.516 1 98.75 70 ILE A CA 1
ATOM 534 C C . ILE A 1 70 ? 0.236 28.656 19.375 1 98.75 70 ILE A C 1
ATOM 536 O O . ILE A 1 70 ? 0.371 29.688 18.703 1 98.75 70 ILE A O 1
ATOM 540 N N . LYS A 1 71 ? -0.907 28.375 20.031 1 98.38 71 LYS A N 1
ATOM 541 C CA . LYS A 1 71 ? -2.096 29.219 19.922 1 98.38 71 LYS A CA 1
ATOM 542 C C . LYS A 1 71 ? -1.862 30.594 20.531 1 98.38 71 LYS A C 1
ATOM 544 O O . LYS A 1 71 ? -2.457 31.578 20.094 1 98.38 71 LYS A O 1
ATOM 549 N N . GLU A 1 72 ? -1.041 30.641 21.484 1 98.5 72 GLU A N 1
ATOM 550 C CA . GLU A 1 72 ? -0.674 31.938 22.047 1 98.5 72 GLU A CA 1
ATOM 551 C C . GLU A 1 72 ? 0.088 32.781 21.031 1 98.5 72 GLU A C 1
ATOM 553 O O . GLU A 1 72 ? -0.133 34 20.922 1 98.5 72 GLU A O 1
ATOM 558 N N . ALA A 1 73 ? 0.953 32.156 20.281 1 98.44 73 ALA A N 1
ATOM 559 C CA . ALA A 1 73 ? 1.79 32.844 19.297 1 98.44 73 ALA A CA 1
ATOM 560 C C . ALA A 1 73 ? 1.053 33.031 17.984 1 98.44 73 ALA A C 1
ATOM 562 O O . ALA A 1 73 ? 1.272 34.031 17.281 1 98.44 73 ALA A O 1
ATOM 563 N N . CYS A 1 74 ? 0.252 32.094 17.609 1 98.19 74 CYS A N 1
ATOM 564 C CA . CYS A 1 74 ? -0.522 32.031 16.375 1 98.19 74 CYS A CA 1
ATOM 565 C C . CYS A 1 74 ? -1.984 31.703 16.656 1 98.19 74 CYS A C 1
ATOM 567 O O . CYS A 1 74 ? -2.453 30.594 16.375 1 98.19 74 CYS A O 1
ATOM 569 N N . PRO A 1 75 ? -2.773 32.625 17.062 1 96.81 75 PRO A N 1
ATOM 570 C CA . PRO A 1 75 ? -4.082 32.375 17.672 1 96.81 75 PRO A CA 1
ATOM 571 C C . PRO A 1 75 ? -5.066 31.734 16.703 1 96.81 75 PRO A C 1
ATOM 573 O O . PRO A 1 75 ? -5.945 30.969 17.125 1 96.81 75 PRO A O 1
ATOM 576 N N . ASP A 1 76 ? -4.91 32 15.445 1 97.25 76 ASP A N 1
ATOM 577 C CA . ASP A 1 76 ? -5.945 31.5 14.555 1 97.25 76 ASP A CA 1
ATOM 578 C C . ASP A 1 76 ? -5.422 30.328 13.719 1 97.25 76 ASP A C 1
ATOM 580 O O . ASP A 1 76 ? -6.129 29.828 12.844 1 97.25 76 ASP A O 1
ATOM 584 N N . ALA A 1 77 ? -4.188 29.906 13.984 1 98.38 77 ALA A N 1
ATOM 585 C CA . ALA A 1 77 ? -3.629 28.781 13.242 1 98.38 77 ALA A CA 1
ATOM 586 C C . ALA A 1 77 ? -4.434 27.516 13.492 1 98.38 77 ALA A C 1
ATOM 588 O O . ALA A 1 77 ? -4.883 27.266 14.609 1 98.38 77 ALA A O 1
ATOM 589 N N . ILE A 1 78 ? -4.691 26.75 12.445 1 98.69 78 ILE A N 1
ATOM 590 C CA . ILE A 1 78 ? -5.266 25.422 12.609 1 98.69 78 ILE A CA 1
ATOM 591 C C . ILE A 1 78 ? -4.176 24.438 13.039 1 98.69 78 ILE A C 1
ATOM 593 O O . ILE A 1 78 ? -3.127 24.344 12.398 1 98.69 78 ILE A O 1
ATOM 597 N N . ILE A 1 79 ? -4.375 23.781 14.141 1 98.56 79 ILE A N 1
ATOM 598 C CA . ILE A 1 79 ? -3.416 22.781 14.602 1 98.56 79 ILE A CA 1
ATOM 599 C C . ILE A 1 79 ? -3.916 21.391 14.242 1 98.56 79 ILE A C 1
ATOM 601 O O . ILE A 1 79 ? -5.066 21.047 14.523 1 98.56 79 ILE A O 1
ATOM 605 N N . GLN A 1 80 ? -3.082 20.609 13.586 1 98.75 80 GLN A N 1
ATOM 606 C CA . GLN A 1 80 ? -3.402 19.25 13.156 1 98.75 80 GLN A CA 1
ATOM 607 C C . GLN A 1 80 ? -2.453 18.234 13.797 1 98.75 80 GLN A C 1
ATOM 609 O O . GLN A 1 80 ? -1.427 17.891 13.211 1 98.75 80 GLN A O 1
ATOM 614 N N . PRO A 1 81 ? -2.84 17.719 14.953 1 98.56 81 PRO A N 1
ATOM 615 C CA . PRO A 1 81 ? -1.999 16.688 15.562 1 98.56 81 PRO A CA 1
ATOM 616 C C . PRO A 1 81 ? -1.931 15.414 14.719 1 98.56 81 PRO A C 1
ATOM 618 O O . PRO A 1 81 ? -2.928 15.023 14.109 1 98.56 81 PRO A O 1
ATOM 621 N N . SER A 1 82 ? -0.779 14.82 14.766 1 98.06 82 SER A N 1
ATOM 622 C CA . SER A 1 82 ? -0.607 13.516 14.133 1 98.06 82 SER A CA 1
ATOM 623 C C . SER A 1 82 ? -1.209 12.406 14.984 1 98.06 82 SER A C 1
ATOM 625 O O . SER A 1 82 ? -0.977 12.344 16.188 1 98.06 82 SER A O 1
ATOM 627 N N . THR A 1 83 ? -1.93 11.516 14.32 1 97.88 83 THR A N 1
ATOM 628 C CA . THR A 1 83 ? -2.271 10.258 14.977 1 97.88 83 THR A CA 1
ATOM 629 C C . THR A 1 83 ? -1.353 9.133 14.508 1 97.88 83 THR A C 1
ATOM 631 O O . THR A 1 83 ? -1.495 7.988 14.938 1 97.88 83 THR A O 1
ATOM 634 N N . GLY A 1 84 ? -0.496 9.414 13.633 1 95.5 84 GLY A N 1
ATOM 635 C CA . GLY A 1 84 ? 0.46 8.43 13.164 1 95.5 84 GLY A CA 1
ATOM 636 C C . GLY A 1 84 ? 1.52 8.086 14.195 1 95.5 84 GLY A C 1
ATOM 637 O O . GLY A 1 84 ? 1.951 6.934 14.289 1 95.5 84 GLY A O 1
ATOM 638 N N . GLY A 1 85 ? 1.896 9.18 14.953 1 94.69 85 GLY A N 1
ATOM 639 C CA . GLY A 1 85 ? 2.924 8.961 15.961 1 94.69 85 GLY A CA 1
ATOM 640 C C . GLY A 1 85 ? 4.242 8.492 15.375 1 94.69 85 GLY A C 1
ATOM 641 O O . GLY A 1 85 ? 4.684 8.992 14.336 1 94.69 85 GLY A O 1
ATOM 642 N N . ALA A 1 86 ? 4.91 7.707 16.172 1 87.19 86 ALA A N 1
ATOM 643 C CA . ALA A 1 86 ? 6.145 7.062 15.727 1 87.19 86 ALA A CA 1
ATOM 644 C C . ALA A 1 86 ? 5.93 5.57 15.484 1 87.19 86 ALA A C 1
ATOM 646 O O . ALA A 1 86 ? 5.012 4.973 16.047 1 87.19 86 ALA A O 1
ATOM 647 N N . VAL A 1 87 ? 6.723 5.047 14.641 1 84.56 87 VAL A N 1
ATOM 648 C CA . VAL A 1 87 ? 6.66 3.613 14.375 1 84.56 87 VAL A CA 1
ATOM 649 C C . VAL A 1 87 ? 6.762 2.84 15.688 1 84.56 87 VAL A C 1
ATOM 651 O O . VAL A 1 87 ? 7.617 3.139 16.531 1 84.56 87 VAL A O 1
ATOM 654 N N . GLY A 1 88 ? 5.805 1.94 15.875 1 82.69 88 GLY A N 1
ATOM 655 C CA . GLY A 1 88 ? 5.895 1.076 17.031 1 82.69 88 GLY A CA 1
ATOM 656 C C . GLY A 1 88 ? 4.953 1.483 18.156 1 82.69 88 GLY A C 1
ATOM 657 O O . GLY A 1 88 ? 4.711 0.708 19.078 1 82.69 88 GLY A O 1
ATOM 658 N N . MET A 1 89 ? 4.426 2.678 18.141 1 91.06 89 MET A N 1
ATOM 659 C CA . MET A 1 89 ? 3.49 3.127 19.172 1 91.06 89 MET A CA 1
ATOM 660 C C . MET A 1 89 ? 2.162 2.387 19.062 1 91.06 89 MET A C 1
ATOM 662 O O . MET A 1 89 ? 1.724 2.051 17.953 1 91.06 89 MET A O 1
ATOM 666 N N . THR A 1 90 ? 1.496 2.26 20.203 1 93.31 90 THR A N 1
ATOM 667 C CA . THR A 1 90 ? 0.211 1.57 20.234 1 93.31 90 THR A CA 1
ATOM 668 C C . THR A 1 90 ? -0.908 2.486 19.75 1 93.31 90 THR A C 1
ATOM 670 O O . THR A 1 90 ? -0.738 3.707 19.688 1 93.31 90 THR A O 1
ATOM 673 N N . ASP A 1 91 ? -1.997 1.901 19.453 1 94.19 91 ASP A N 1
ATOM 674 C CA . ASP A 1 91 ? -3.18 2.652 19.047 1 94.19 91 ASP A CA 1
ATOM 675 C C . ASP A 1 91 ? -3.605 3.643 20.125 1 94.19 91 ASP A C 1
ATOM 677 O O . ASP A 1 91 ? -3.957 4.785 19.828 1 94.19 91 ASP A O 1
ATOM 681 N N . GLU A 1 92 ? -3.564 3.186 21.344 1 94.94 92 GLU A N 1
ATOM 682 C CA . GLU A 1 92 ? -4 4.012 22.453 1 94.94 92 GLU A CA 1
ATOM 683 C C . GLU A 1 92 ? -3.121 5.25 22.609 1 94.94 92 GLU A C 1
ATOM 685 O O . GLU A 1 92 ? -3.623 6.348 22.844 1 94.94 92 GLU A O 1
ATOM 690 N N . GLU A 1 93 ? -1.838 5.016 22.469 1 96.44 93 GLU A N 1
ATOM 691 C CA . GLU A 1 93 ? -0.912 6.145 22.531 1 96.44 93 GLU A CA 1
ATOM 692 C C . GLU A 1 93 ? -1.172 7.133 21.391 1 96.44 93 GLU A C 1
ATOM 694 O O . GLU A 1 93 ? -1.268 8.344 21.625 1 96.44 93 GLU A O 1
ATOM 699 N N . ARG A 1 94 ? -1.326 6.617 20.219 1 97.94 94 ARG A N 1
ATOM 700 C CA . ARG A 1 94 ? -1.418 7.414 19 1 97.94 94 ARG A CA 1
ATOM 701 C C . ARG A 1 94 ? -2.705 8.234 18.984 1 97.94 94 ARG A C 1
ATOM 703 O O . ARG A 1 94 ? -2.75 9.312 18.391 1 97.94 94 ARG A O 1
ATOM 710 N N . LEU A 1 95 ? -3.668 7.812 19.688 1 97.81 95 LEU A N 1
ATOM 711 C CA . LEU A 1 95 ? -5 8.406 19.656 1 97.81 95 LEU A CA 1
ATOM 712 C C . LEU A 1 95 ? -5.105 9.578 20.625 1 97.81 95 LEU A C 1
ATOM 714 O O . LEU A 1 95 ? -6.035 10.383 20.531 1 97.81 95 LEU A O 1
ATOM 718 N N . GLN A 1 96 ? -4.254 9.781 21.484 1 98.12 96 GLN A N 1
ATOM 719 C CA . GLN A 1 96 ? -4.383 10.656 22.656 1 98.12 96 GLN A CA 1
ATOM 720 C C . GLN A 1 96 ? -4.641 12.102 22.219 1 98.12 96 GLN A C 1
ATOM 722 O O . GLN A 1 96 ? -5.492 12.781 22.797 1 98.12 96 GLN A O 1
ATOM 727 N N . PRO A 1 97 ? -3.977 12.555 21.234 1 98.31 97 PRO A N 1
ATOM 728 C CA . PRO A 1 97 ? -4.188 13.969 20.906 1 98.31 97 PRO A CA 1
ATOM 729 C C . PRO A 1 97 ? -5.617 14.258 20.453 1 98.31 97 PRO A C 1
ATOM 731 O O . PRO A 1 97 ? -6.07 15.406 20.516 1 98.31 97 PRO A O 1
ATOM 734 N N . VAL A 1 98 ? -6.316 13.312 19.969 1 98.56 98 VAL A N 1
ATOM 735 C CA . VAL A 1 98 ? -7.684 13.477 19.5 1 98.56 98 VAL A CA 1
ATOM 736 C C . VAL A 1 98 ? -8.586 13.914 20.641 1 98.56 98 VAL A C 1
ATOM 738 O O . VAL A 1 98 ? -9.547 14.664 20.438 1 98.56 98 VAL A O 1
ATOM 741 N N . PHE A 1 99 ? -8.227 13.609 21.844 1 98.31 99 PHE A N 1
ATOM 742 C CA . PHE A 1 99 ? -9.062 13.883 23 1 98.31 99 PHE A CA 1
ATOM 743 C C . PHE A 1 99 ? -8.914 15.328 23.453 1 98.31 99 PHE A C 1
ATOM 745 O O . PHE A 1 99 ? -9.648 15.797 24.328 1 98.31 99 PHE A O 1
ATOM 752 N N . LEU A 1 100 ? -7.984 16.094 22.828 1 98.5 100 LEU A N 1
ATOM 753 C CA . LEU A 1 100 ? -7.883 17.531 23.031 1 98.5 100 LEU A CA 1
ATOM 754 C C . LEU A 1 100 ? -8.898 18.281 22.172 1 98.5 100 LEU A C 1
ATOM 756 O O . LEU A 1 100 ? -8.992 19.5 22.234 1 98.5 100 LEU A O 1
ATOM 760 N N . LYS A 1 101 ? -9.602 17.516 21.312 1 97.75 101 LYS A N 1
ATOM 761 C CA . LYS A 1 101 ? -10.633 18.047 20.438 1 97.75 101 LYS A CA 1
ATOM 762 C C . LYS A 1 101 ? -10.07 19.094 19.484 1 97.75 101 LYS A C 1
ATOM 764 O O . LYS A 1 101 ? -10.625 20.203 19.375 1 97.75 101 LYS A O 1
ATOM 769 N N . PRO A 1 102 ? -8.938 18.75 18.859 1 98.12 102 PRO A N 1
ATOM 770 C CA . PRO A 1 102 ? -8.438 19.688 17.844 1 98.12 102 PRO A CA 1
ATOM 771 C C . PRO A 1 102 ? -9.414 19.859 16.672 1 98.12 102 PRO A C 1
ATOM 773 O O . PRO A 1 102 ? -10.359 19.062 16.547 1 98.12 102 PRO A O 1
ATOM 776 N N . GLU A 1 103 ? -9.219 20.875 15.875 1 97.31 103 GLU A N 1
ATOM 777 C CA . GLU A 1 103 ? -10.07 21.094 14.711 1 97.31 103 GLU A CA 1
ATOM 778 C C . GLU A 1 103 ? -9.906 19.984 13.672 1 97.31 103 GLU A C 1
ATOM 780 O O . GLU A 1 103 ? -10.852 19.641 12.969 1 97.31 103 GLU A O 1
ATOM 785 N N . MET A 1 104 ? -8.656 19.469 13.586 1 97.94 104 MET A N 1
ATOM 786 C CA . MET A 1 104 ? -8.383 18.375 12.656 1 97.94 104 MET A CA 1
ATOM 787 C C . MET A 1 104 ? -7.238 17.5 13.156 1 97.94 104 MET A C 1
ATOM 789 O O . MET A 1 104 ? -6.512 17.891 14.078 1 97.94 104 MET A O 1
ATOM 793 N N . ALA A 1 105 ? -7.109 16.328 12.625 1 98.62 105 ALA A N 1
ATOM 794 C CA . ALA A 1 105 ? -6.023 15.391 12.898 1 98.62 105 ALA A CA 1
ATOM 795 C C . ALA A 1 105 ? -5.789 14.461 11.703 1 98.62 105 ALA A C 1
ATOM 797 O O . ALA A 1 105 ? -6.684 14.266 10.883 1 98.62 105 ALA A O 1
ATOM 798 N N . SER A 1 106 ? -4.621 13.953 11.617 1 98.56 106 SER A N 1
ATOM 799 C CA . SER A 1 106 ? -4.367 13.008 10.539 1 98.56 106 SER A CA 1
ATOM 800 C C . SER A 1 106 ? -5.004 11.648 10.836 1 98.56 106 SER A C 1
ATOM 802 O O . SER A 1 106 ? -5.145 11.266 12 1 98.56 106 SER A O 1
ATOM 804 N N . LEU A 1 107 ? -5.395 11.008 9.844 1 98.75 107 LEU A N 1
ATOM 805 C CA . LEU A 1 107 ? -5.898 9.641 9.883 1 98.75 107 LEU A CA 1
ATOM 806 C C . LEU A 1 107 ? -5.242 8.789 8.805 1 98.75 107 LEU A C 1
ATOM 808 O O . LEU A 1 107 ? -5.578 8.906 7.621 1 98.75 107 LEU A O 1
ATOM 812 N N . ASP A 1 108 ? -4.309 7.977 9.227 1 98.5 108 ASP A N 1
ATOM 813 C CA . ASP A 1 108 ? -3.617 7.109 8.273 1 98.5 108 ASP A CA 1
ATOM 814 C C . ASP A 1 108 ? -4.52 5.965 7.82 1 98.5 108 ASP A C 1
ATOM 816 O O . ASP A 1 108 ? -5.109 5.27 8.648 1 98.5 108 ASP A O 1
ATOM 820 N N . CYS A 1 109 ? -4.535 5.699 6.531 1 98.75 109 CYS A N 1
ATOM 821 C CA . CYS A 1 109 ? -5.621 4.879 6.004 1 98.75 109 CYS A CA 1
ATOM 822 C C . CYS A 1 109 ? -5.105 3.533 5.516 1 98.75 109 CYS A C 1
ATOM 824 O O . CYS A 1 109 ? -5.754 2.869 4.707 1 98.75 109 CYS A O 1
ATOM 826 N N . GLY A 1 110 ? -3.924 3.145 5.934 1 98.44 110 GLY A N 1
ATOM 827 C CA . GLY A 1 110 ? -3.436 1.822 5.57 1 98.44 110 GLY A CA 1
ATOM 828 C C . GLY A 1 110 ? -2.031 1.547 6.074 1 98.44 110 GLY A C 1
ATOM 829 O O . GLY A 1 110 ? -1.384 2.432 6.637 1 98.44 110 GLY A O 1
ATOM 830 N N . THR A 1 111 ? -1.587 0.32 5.863 1 98.31 111 THR A N 1
ATOM 831 C CA . THR A 1 111 ? -0.297 -0.178 6.328 1 98.31 111 THR A CA 1
ATOM 832 C C . THR A 1 111 ? 0.699 -0.263 5.176 1 98.31 111 THR A C 1
ATOM 834 O O . THR A 1 111 ? 0.339 -0.658 4.066 1 98.31 111 THR A O 1
ATOM 837 N N . CYS A 1 112 ? 1.946 0.083 5.398 1 97.94 112 CYS A N 1
ATOM 838 C CA . CYS A 1 112 ? 2.969 -0.057 4.367 1 97.94 112 CYS A CA 1
ATOM 839 C C . CYS A 1 112 ? 4.359 -0.146 4.984 1 97.94 112 CYS A C 1
ATOM 841 O O . CYS A 1 112 ? 4.523 0.068 6.188 1 97.94 112 CYS A O 1
ATOM 843 N N . ASN A 1 113 ? 5.32 -0.541 4.199 1 97.88 113 ASN A N 1
ATOM 844 C CA . ASN A 1 113 ? 6.715 -0.564 4.629 1 97.88 113 ASN A CA 1
ATOM 845 C C . ASN A 1 113 ? 7.277 0.846 4.785 1 97.88 113 ASN A C 1
ATOM 847 O O . ASN A 1 113 ? 6.828 1.776 4.113 1 97.88 113 ASN A O 1
ATOM 851 N N . PHE A 1 114 ? 8.25 1.007 5.668 1 96 114 PHE A N 1
ATOM 852 C CA . PHE A 1 114 ? 8.93 2.277 5.887 1 96 114 PHE A CA 1
ATOM 853 C C . PHE A 1 114 ? 10.438 2.096 5.852 1 96 114 PHE A C 1
ATOM 855 O O . PHE A 1 114 ? 11.172 2.818 6.527 1 96 114 PHE A O 1
ATOM 862 N N . GLY A 1 115 ? 10.898 1.092 5.184 1 94.19 115 GLY A N 1
ATOM 863 C CA . GLY A 1 115 ? 12.32 0.826 5.035 1 94.19 115 GLY A CA 1
ATOM 864 C C . GLY A 1 115 ? 12.82 -0.28 5.945 1 94.19 115 GLY A C 1
ATOM 865 O O . GLY A 1 115 ? 12.398 -0.377 7.102 1 94.19 115 GLY A O 1
ATOM 866 N N . GLY A 1 116 ? 13.695 -1.037 5.391 1 96.5 116 GLY A N 1
ATOM 867 C CA . GLY A 1 116 ? 14.234 -2.145 6.16 1 96.5 116 GLY A CA 1
ATOM 868 C C . GLY A 1 116 ? 13.172 -3.094 6.672 1 96.5 116 GLY A C 1
ATOM 869 O O . GLY A 1 116 ? 12.375 -3.617 5.895 1 96.5 116 GLY A O 1
ATOM 870 N N . ASP A 1 117 ? 13.109 -3.242 8 1 96.94 117 ASP A N 1
ATOM 871 C CA . ASP A 1 117 ? 12.125 -4.129 8.617 1 96.94 117 ASP A CA 1
ATOM 872 C C . ASP A 1 117 ? 10.953 -3.334 9.188 1 96.94 117 ASP A C 1
ATOM 874 O O . ASP A 1 117 ? 10.039 -3.908 9.789 1 96.94 117 ASP A O 1
ATOM 878 N N . GLU A 1 118 ? 10.992 -2.037 8.992 1 95.75 118 GLU A N 1
ATOM 879 C CA . GLU A 1 118 ? 10 -1.185 9.641 1 95.75 118 GLU A CA 1
ATOM 880 C C . GLU A 1 118 ? 8.688 -1.185 8.867 1 95.75 118 GLU A C 1
ATOM 882 O O . GLU A 1 118 ? 8.688 -1.143 7.637 1 95.75 118 GLU A O 1
ATOM 887 N N . ILE A 1 119 ? 7.617 -1.301 9.602 1 96.69 119 ILE A N 1
ATOM 888 C CA . ILE A 1 119 ? 6.262 -1.248 9.062 1 96.69 119 ILE A CA 1
ATOM 889 C C . ILE A 1 119 ? 5.465 -0.155 9.766 1 96.69 119 ILE A C 1
ATOM 891 O O . ILE A 1 119 ? 5.504 -0.049 10.992 1 96.69 119 ILE A O 1
ATOM 895 N N . PHE A 1 120 ? 4.891 0.71 9.008 1 96.81 120 PHE A N 1
ATOM 896 C CA . PHE A 1 120 ? 3.922 1.661 9.547 1 96.81 120 PHE A CA 1
ATOM 897 C C . PHE A 1 120 ? 2.527 1.051 9.578 1 96.81 120 PHE A C 1
ATOM 899 O O . PHE A 1 120 ? 1.851 0.972 8.555 1 96.81 120 PHE A O 1
ATOM 906 N N . VAL A 1 121 ? 2.025 0.702 10.75 1 97.56 121 VAL A N 1
ATOM 907 C CA . VAL A 1 121 ? 0.851 -0.148 10.914 1 97.56 121 VAL A CA 1
ATOM 908 C C . VAL A 1 121 ? -0.394 0.719 11.08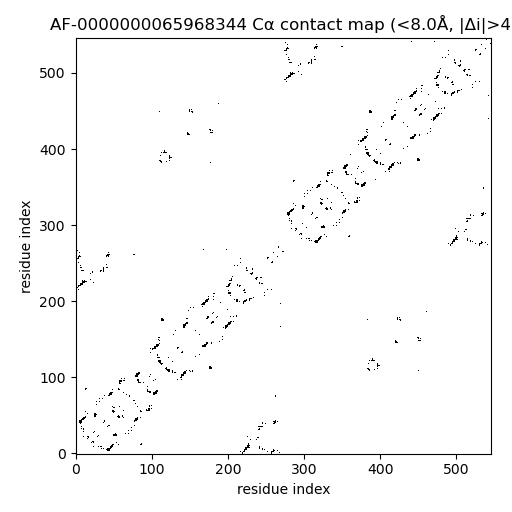6 1 97.56 121 VAL A C 1
ATOM 910 O O . VAL A 1 121 ? -0.458 1.546 12 1 97.56 121 VAL A O 1
ATOM 913 N N . ASN A 1 122 ? -1.354 0.603 10.289 1 98.06 122 ASN A N 1
ATOM 914 C CA . ASN A 1 122 ? -2.695 1.172 10.352 1 98.06 122 ASN A CA 1
ATOM 915 C C . ASN A 1 122 ? -3.742 0.2 9.812 1 98.06 122 ASN A C 1
ATOM 917 O O . ASN A 1 122 ? -4.176 0.319 8.664 1 98.06 122 ASN A O 1
ATOM 921 N N . THR A 1 123 ? -4.16 -0.775 10.648 1 98 123 THR A N 1
ATOM 922 C CA . THR A 1 123 ? -5.105 -1.804 10.234 1 98 123 THR A CA 1
ATOM 923 C C . THR A 1 123 ? -6.496 -1.208 10.023 1 98 123 THR A C 1
ATOM 925 O O . THR A 1 123 ? -6.77 -0.089 10.461 1 98 123 THR A O 1
ATOM 928 N N . GLU A 1 124 ? -7.32 -1.973 9.367 1 98.31 124 GLU A N 1
ATOM 929 C CA . GLU A 1 124 ? -8.695 -1.537 9.133 1 98.31 124 GLU A CA 1
ATOM 930 C C . GLU A 1 124 ? -9.406 -1.224 10.445 1 98.31 124 GLU A C 1
ATOM 932 O O . GLU A 1 124 ? -10.055 -0.184 10.57 1 98.31 124 GLU A O 1
ATOM 937 N N . ASN A 1 125 ? -9.305 -2.068 11.398 1 98.31 125 ASN A N 1
ATOM 938 C CA . ASN A 1 125 ? -9.945 -1.854 12.695 1 98.31 125 ASN A CA 1
ATOM 939 C C . ASN A 1 125 ? -9.367 -0.632 13.406 1 98.31 125 ASN A C 1
ATOM 941 O O . ASN A 1 125 ? -10.094 0.092 14.086 1 98.31 125 ASN A O 1
ATOM 945 N N . MET A 1 126 ? -8.086 -0.427 13.289 1 98 126 MET A N 1
ATOM 946 C CA . MET A 1 126 ? -7.465 0.764 13.867 1 98 126 MET A CA 1
ATOM 947 C C . MET A 1 126 ? -8.039 2.031 13.242 1 98 126 MET A C 1
ATOM 949 O O . MET A 1 126 ? -8.383 2.979 13.953 1 98 126 MET A O 1
ATOM 953 N N . ILE A 1 127 ? -8.156 2.039 11.945 1 98.69 127 ILE A N 1
ATOM 954 C CA . ILE A 1 127 ? -8.695 3.193 11.227 1 98.69 127 ILE A CA 1
ATOM 955 C C . ILE A 1 127 ? -10.117 3.482 11.703 1 98.69 127 ILE A C 1
ATOM 957 O O . ILE A 1 127 ? -10.461 4.633 11.992 1 98.69 127 ILE A O 1
ATOM 961 N N . ILE A 1 128 ? -10.914 2.447 11.789 1 98.62 128 ILE A N 1
ATOM 962 C CA . ILE A 1 128 ? -12.305 2.574 12.234 1 98.62 128 ILE A CA 1
ATOM 963 C C . ILE A 1 128 ? -12.336 3.133 13.656 1 98.62 128 ILE A C 1
ATOM 965 O O . ILE A 1 128 ? -13.117 4.043 13.953 1 98.62 128 ILE A O 1
ATOM 969 N N . ASN A 1 129 ? -11.492 2.6 14.461 1 98.31 129 ASN A N 1
ATOM 970 C CA . ASN A 1 129 ? -11.438 3.039 15.844 1 98.31 129 ASN A CA 1
ATOM 971 C C . ASN A 1 129 ? -11.055 4.512 15.953 1 98.31 129 ASN A C 1
ATOM 973 O O . ASN A 1 129 ? -11.688 5.27 16.703 1 98.31 129 ASN A O 1
ATOM 977 N N . PHE A 1 130 ? -10.016 4.941 15.273 1 98.62 130 PHE A N 1
ATOM 978 C CA . PHE A 1 130 ? -9.578 6.332 15.289 1 98.62 130 PHE A CA 1
ATOM 979 C C . PHE A 1 130 ? -10.68 7.25 14.781 1 98.62 130 PHE A C 1
ATOM 981 O O . PHE A 1 130 ? -10.969 8.281 15.391 1 98.62 130 PHE A O 1
ATOM 988 N N . SER A 1 131 ? -11.273 6.836 13.68 1 98.44 131 SER A N 1
ATOM 989 C CA . SER A 1 131 ? -12.336 7.629 13.078 1 98.44 131 SER A CA 1
ATOM 990 C C . SER A 1 131 ? -13.516 7.801 14.031 1 98.44 131 SER A C 1
ATOM 992 O O . SER A 1 131 ? -14.117 8.867 14.094 1 98.44 131 SER A O 1
ATOM 994 N N . LYS A 1 132 ? -13.859 6.738 14.719 1 98.19 132 LYS A N 1
ATOM 995 C CA . LYS A 1 132 ? -14.938 6.781 15.703 1 98.19 132 LYS A CA 1
ATOM 996 C C . LYS A 1 132 ? -14.695 7.875 16.734 1 98.19 132 LYS A C 1
ATOM 998 O O . LYS A 1 132 ? -15.594 8.672 17.031 1 98.19 132 LYS A O 1
ATOM 1003 N N . TYR A 1 133 ? -13.516 7.957 17.266 1 98.25 133 TYR A N 1
ATOM 1004 C CA . TYR A 1 133 ? -13.203 8.945 18.297 1 98.25 133 TYR A CA 1
ATOM 1005 C C . TYR A 1 133 ? -13.086 10.344 17.688 1 98.25 133 TYR A C 1
ATOM 1007 O O . TYR A 1 133 ? -13.422 11.328 18.344 1 98.25 133 TYR A O 1
ATOM 1015 N N . MET A 1 134 ? -12.656 10.43 16.453 1 98.31 134 MET A N 1
ATOM 1016 C CA . MET A 1 134 ? -12.625 11.734 15.789 1 98.31 134 MET A CA 1
ATOM 1017 C C . MET A 1 134 ? -14.031 12.289 15.617 1 98.31 134 MET A C 1
ATOM 1019 O O . MET A 1 134 ? -14.281 13.461 15.898 1 98.31 134 MET A O 1
ATOM 1023 N N . ILE A 1 135 ? -14.922 11.43 15.18 1 97.75 135 ILE A N 1
ATOM 1024 C CA . ILE A 1 135 ? -16.312 11.852 15.016 1 97.75 135 ILE A CA 1
ATOM 1025 C C . ILE A 1 135 ? -16.891 12.273 16.359 1 97.75 135 ILE A C 1
ATOM 1027 O O . ILE A 1 135 ? -17.484 13.352 16.484 1 97.75 135 ILE A O 1
ATOM 1031 N N . LYS A 1 136 ? -16.688 11.469 17.359 1 97.75 136 LYS A N 1
ATOM 1032 C CA . LYS A 1 136 ? -17.219 11.727 18.703 1 97.75 136 LYS A CA 1
ATOM 1033 C C . LYS A 1 136 ? -16.719 13.062 19.25 1 97.75 136 LYS A C 1
ATOM 1035 O O . LYS A 1 136 ? -17.438 13.75 19.969 1 97.75 136 LYS A O 1
ATOM 1040 N N . ASN A 1 137 ? -15.5 13.422 18.859 1 97.5 137 ASN A N 1
ATOM 1041 C CA . ASN A 1 137 ? -14.883 14.609 19.422 1 97.5 137 ASN A CA 1
ATOM 1042 C C . ASN A 1 137 ? -14.906 15.781 18.438 1 97.5 137 ASN A C 1
ATOM 1044 O O . ASN A 1 137 ? -14.289 16.812 18.688 1 97.5 137 ASN A O 1
ATOM 1048 N N . GLY A 1 138 ? -15.555 15.617 17.297 1 96.81 138 GLY A N 1
ATOM 1049 C CA . GLY A 1 138 ? -15.711 16.703 16.328 1 96.81 138 GLY A CA 1
ATOM 1050 C C . GLY A 1 138 ? -14.422 17.047 15.609 1 96.81 138 GLY A C 1
ATOM 1051 O O . GLY A 1 138 ? -14.188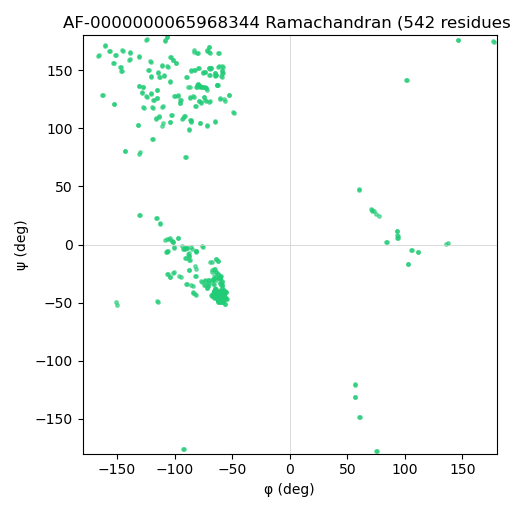 18.219 15.289 1 96.81 138 GLY A O 1
ATOM 1052 N N . VAL A 1 139 ? -13.539 16.125 15.43 1 98 139 VAL A N 1
ATOM 1053 C CA . VAL A 1 139 ? -12.242 16.312 14.789 1 98 139 VAL A CA 1
ATOM 1054 C C . VAL A 1 139 ? -12.336 15.945 13.312 1 98 139 VAL A C 1
ATOM 1056 O O . VAL A 1 139 ? -12.773 14.844 12.969 1 98 139 VAL A O 1
ATOM 1059 N N . LYS A 1 140 ? -11.984 16.844 12.414 1 97.81 140 LYS A N 1
ATOM 1060 C CA . LYS A 1 140 ? -11.945 16.562 10.984 1 97.81 140 LYS A CA 1
ATOM 1061 C C . LYS A 1 140 ? -10.711 15.75 10.617 1 97.81 140 LYS A C 1
ATOM 1063 O O . LYS A 1 140 ? -9.578 16.188 10.836 1 97.81 140 LYS A O 1
ATOM 1068 N N . PRO A 1 141 ? -10.922 14.609 10.023 1 98.56 141 PRO A N 1
ATOM 1069 C CA . PRO A 1 141 ? -9.75 13.82 9.625 1 98.56 141 PRO A CA 1
ATOM 1070 C C . PRO A 1 141 ? -9.109 14.32 8.336 1 98.56 141 PRO A C 1
ATOM 1072 O O . PRO A 1 141 ? -9.805 14.75 7.418 1 98.56 141 PRO A O 1
ATOM 1075 N N . GLU A 1 142 ? -7.84 14.367 8.305 1 98.81 142 GLU A N 1
ATOM 1076 C CA . GLU A 1 142 ? -7.086 14.32 7.051 1 98.81 142 GLU A CA 1
ATOM 1077 C C . GLU A 1 142 ? -6.68 12.891 6.703 1 98.81 142 GLU A C 1
ATOM 1079 O O . GLU A 1 142 ? -5.805 12.312 7.352 1 98.81 142 GLU A O 1
ATOM 1084 N N . CYS A 1 143 ? -7.281 12.336 5.723 1 98.88 143 CYS A N 1
ATOM 1085 C CA . CYS A 1 143 ? -6.98 10.969 5.305 1 98.88 143 CYS A CA 1
ATOM 1086 C C . CYS A 1 143 ? -5.621 10.898 4.621 1 98.88 143 CYS A C 1
ATOM 1088 O O . CYS A 1 143 ? -5.496 11.234 3.441 1 98.88 143 CYS A O 1
ATOM 1090 N N . GLU A 1 144 ? -4.691 10.43 5.367 1 98.88 144 GLU A N 1
ATOM 1091 C CA . GLU A 1 144 ? -3.35 10.297 4.805 1 98.88 144 GLU A CA 1
ATOM 1092 C C . GLU A 1 144 ? -3.184 8.961 4.082 1 98.88 144 GLU A C 1
ATOM 1094 O O . GLU A 1 144 ? -3.439 7.902 4.656 1 98.88 144 GLU A O 1
ATOM 1099 N N . VAL A 1 145 ? -2.762 9.039 2.885 1 98.88 145 VAL A N 1
ATOM 1100 C CA . VAL A 1 145 ? -2.617 7.848 2.059 1 98.88 145 VAL A CA 1
ATOM 1101 C C . VAL A 1 145 ? -1.211 7.797 1.466 1 98.88 145 VAL A C 1
ATOM 1103 O O . VAL A 1 145 ? -0.7 8.805 0.972 1 98.88 145 VAL A O 1
ATOM 1106 N N . PHE A 1 146 ? -0.622 6.629 1.524 1 98.75 146 PHE A N 1
ATOM 1107 C CA . PHE A 1 146 ? 0.731 6.391 1.035 1 98.75 146 PHE A CA 1
ATOM 1108 C C . PHE A 1 146 ? 0.706 5.59 -0.262 1 98.75 146 PHE A C 1
ATOM 1110 O O . PHE A 1 146 ? 1.751 5.359 -0.874 1 98.75 146 PHE A O 1
ATOM 1117 N N . ASP A 1 147 ? -0.455 5.141 -0.651 1 98.81 147 ASP A N 1
ATOM 1118 C CA . ASP A 1 147 ? -0.676 4.355 -1.862 1 98.81 147 ASP A CA 1
ATOM 1119 C C . ASP A 1 147 ? -2.145 4.391 -2.279 1 98.81 147 ASP A C 1
ATOM 1121 O O . ASP A 1 147 ? -2.996 4.883 -1.534 1 98.81 147 ASP A O 1
ATOM 1125 N N . LYS A 1 148 ? -2.451 3.857 -3.488 1 98.88 148 LYS A N 1
ATOM 1126 C CA . LYS A 1 148 ? -3.799 3.904 -4.047 1 98.88 148 LYS A CA 1
ATOM 1127 C C . LYS A 1 148 ? -4.773 3.092 -3.199 1 98.88 148 LYS A C 1
ATOM 1129 O O . LYS A 1 148 ? -5.938 3.469 -3.053 1 98.88 148 LYS A O 1
ATOM 1134 N N . SER A 1 149 ? -4.328 1.964 -2.689 1 98.81 149 SER A N 1
ATOM 1135 C CA . SER A 1 149 ? -5.219 1.091 -1.931 1 98.81 149 SER A CA 1
ATOM 1136 C C . SER A 1 149 ? -5.781 1.803 -0.705 1 98.81 149 SER A C 1
ATOM 1138 O O . SER A 1 149 ? -6.883 1.489 -0.249 1 98.81 149 SER A O 1
ATOM 1140 N N . MET A 1 150 ? -5.094 2.729 -0.209 1 98.88 150 MET A N 1
ATOM 1141 C CA . MET A 1 150 ? -5.512 3.436 0.998 1 98.88 150 MET A CA 1
ATOM 1142 C C . MET A 1 150 ? -6.617 4.438 0.685 1 98.88 150 MET A C 1
ATOM 1144 O O . MET A 1 150 ? -7.465 4.719 1.534 1 98.88 150 MET A O 1
ATOM 1148 N N . ILE A 1 151 ? -6.59 4.988 -0.508 1 98.88 151 ILE A N 1
ATOM 1149 C CA . ILE A 1 151 ? -7.742 5.758 -0.969 1 98.88 151 ILE A CA 1
ATOM 1150 C C . ILE A 1 151 ? -8.977 4.863 -1.017 1 98.88 151 ILE A C 1
ATOM 1152 O O . ILE A 1 151 ? -10.047 5.242 -0.534 1 98.88 151 ILE A O 1
ATOM 1156 N N . ASP A 1 152 ? -8.812 3.641 -1.577 1 98.75 152 ASP A N 1
ATOM 1157 C CA . ASP A 1 152 ? -9.922 2.691 -1.668 1 98.75 152 ASP A CA 1
ATOM 1158 C C . ASP A 1 152 ? -10.469 2.35 -0.284 1 98.75 152 ASP A C 1
ATOM 1160 O O . ASP A 1 152 ? -11.68 2.266 -0.094 1 98.75 152 ASP A O 1
ATOM 1164 N N . MET A 1 153 ? -9.586 2.17 0.651 1 98.81 153 MET A N 1
ATOM 1165 C CA . MET A 1 153 ? -9.977 1.883 2.029 1 98.81 153 MET A CA 1
ATOM 1166 C C . MET A 1 153 ? -10.789 3.031 2.615 1 98.81 153 MET A C 1
ATOM 1168 O O . MET A 1 153 ? -11.859 2.814 3.182 1 98.81 153 MET A O 1
ATOM 1172 N N . ALA A 1 154 ? -10.281 4.238 2.471 1 98.81 154 ALA A N 1
ATOM 1173 C CA . ALA A 1 154 ? -10.969 5.41 3.004 1 98.81 154 ALA A CA 1
ATOM 1174 C C . ALA A 1 154 ? -12.367 5.543 2.412 1 98.81 154 ALA A C 1
ATOM 1176 O O . ALA A 1 154 ? -13.328 5.816 3.135 1 98.81 154 ALA A O 1
ATOM 1177 N N . ILE A 1 155 ? -12.469 5.367 1.114 1 98.75 155 ILE A N 1
ATOM 1178 C CA . ILE A 1 155 ? -13.742 5.496 0.425 1 98.75 155 ILE A CA 1
ATOM 1179 C C . ILE A 1 155 ? -14.711 4.426 0.929 1 98.75 155 ILE A C 1
ATOM 1181 O O . ILE A 1 155 ? -15.883 4.707 1.187 1 98.75 155 ILE A O 1
ATOM 1185 N N . ARG A 1 156 ? -14.242 3.188 1.053 1 98.25 156 ARG A N 1
ATOM 1186 C CA . ARG A 1 156 ? -15.07 2.1 1.568 1 98.25 156 ARG A CA 1
ATOM 1187 C C . ARG A 1 156 ? -15.57 2.414 2.973 1 98.25 156 ARG A C 1
ATOM 1189 O O . ARG A 1 156 ? -16.75 2.203 3.279 1 98.25 156 ARG A O 1
ATOM 1196 N N . LEU A 1 157 ? -14.719 2.922 3.805 1 98.56 157 LEU A N 1
ATOM 1197 C CA . LEU A 1 157 ? -15.078 3.232 5.184 1 98.56 157 LEU A CA 1
ATOM 1198 C C . LEU A 1 157 ? -16.031 4.426 5.242 1 98.56 157 LEU A C 1
ATOM 1200 O O . LEU A 1 157 ? -16.891 4.492 6.113 1 98.56 157 LEU A O 1
ATOM 1204 N N . ALA A 1 158 ? -15.875 5.371 4.32 1 98.56 158 ALA A N 1
ATOM 1205 C CA . ALA A 1 158 ? -16.812 6.484 4.23 1 98.56 158 ALA A CA 1
ATOM 1206 C C . ALA A 1 158 ? -18.219 5.992 3.881 1 98.56 158 ALA A C 1
ATOM 1208 O O . ALA A 1 158 ? -19.203 6.445 4.465 1 98.56 158 ALA A O 1
ATOM 1209 N N . LYS A 1 159 ? -18.297 5.051 2.953 1 98.19 159 LYS A N 1
ATOM 1210 C CA . LYS A 1 159 ? -19.578 4.48 2.545 1 98.19 159 LYS A CA 1
ATOM 1211 C C . LYS A 1 159 ? -20.266 3.785 3.715 1 98.19 159 LYS A C 1
ATOM 1213 O O . LYS A 1 159 ? -21.5 3.742 3.781 1 98.19 159 LYS A O 1
ATOM 1218 N N . LYS A 1 160 ? -19.484 3.305 4.613 1 98 160 LYS A N 1
ATOM 1219 C CA . LYS A 1 160 ? -20.016 2.596 5.777 1 98 160 LYS A CA 1
ATOM 1220 C C . LYS A 1 160 ? -20.266 3.551 6.938 1 98 160 LYS A C 1
ATOM 1222 O O . LYS A 1 160 ? -20.641 3.121 8.031 1 98 160 LYS A O 1
ATOM 1227 N N . GLY A 1 161 ? -19.938 4.797 6.773 1 97.62 161 GLY A N 1
ATOM 1228 C CA . GLY A 1 161 ? -20.25 5.816 7.758 1 97.62 161 GLY A CA 1
ATOM 1229 C C . GLY A 1 161 ? -19.141 6.059 8.758 1 97.62 161 GLY A C 1
ATOM 1230 O O . GLY A 1 161 ? -19.312 6.797 9.727 1 97.62 161 GLY A O 1
ATOM 1231 N N . HIS A 1 162 ? -17.938 5.5 8.461 1 98.12 162 HIS A N 1
ATOM 1232 C CA . HIS A 1 162 ? -16.828 5.625 9.414 1 98.12 162 HIS A CA 1
ATOM 1233 C C . HIS A 1 162 ? -16.047 6.906 9.164 1 98.12 162 HIS A C 1
ATOM 1235 O O . HIS A 1 162 ? -15.336 7.387 10.055 1 98.12 162 HIS A O 1
ATOM 1241 N N . ILE A 1 163 ? -16.141 7.445 7.988 1 97.88 163 ILE A N 1
ATOM 1242 C CA . ILE A 1 163 ? -15.484 8.703 7.641 1 97.88 163 ILE A CA 1
ATOM 1243 C C . ILE A 1 163 ? -16.5 9.664 7.02 1 97.88 163 ILE A C 1
ATOM 1245 O O . ILE A 1 163 ? -17.203 9.297 6.078 1 97.88 163 ILE A O 1
ATOM 1249 N N . GLN A 1 164 ? -16.5 10.812 7.504 1 95.62 164 GLN A N 1
ATOM 1250 C CA . GLN A 1 164 ? -17.469 11.781 7.027 1 95.62 164 GLN A CA 1
ATOM 1251 C C . GLN A 1 164 ? -17.047 12.391 5.691 1 95.62 164 GLN A C 1
ATOM 1253 O O . GLN A 1 164 ? -15.852 12.516 5.418 1 95.62 164 GLN A O 1
ATOM 1258 N N . THR A 1 165 ? -18.047 12.797 4.906 1 95.94 165 THR A N 1
ATOM 1259 C CA . THR A 1 165 ? -17.828 13.461 3.627 1 95.94 165 THR A CA 1
ATOM 1260 C C . THR A 1 165 ? -18.25 14.93 3.703 1 95.94 165 THR A C 1
ATOM 1262 O O . THR A 1 165 ? -19.094 15.297 4.527 1 95.94 165 THR A O 1
ATOM 1265 N N . PRO A 1 166 ? -17.672 15.797 2.871 1 97.31 166 PRO A N 1
ATOM 1266 C CA . PRO A 1 166 ? -16.609 15.523 1.897 1 97.31 166 PRO A CA 1
ATOM 1267 C C . PRO A 1 166 ? -15.273 15.211 2.555 1 97.31 166 PRO A C 1
ATOM 1269 O O . PRO A 1 166 ? -14.945 15.781 3.6 1 97.31 166 PRO A O 1
ATOM 1272 N N . MET A 1 167 ? -14.539 14.352 1.938 1 98.38 167 MET A N 1
ATOM 1273 C CA . MET A 1 167 ? -13.266 13.898 2.484 1 98.38 167 MET A CA 1
ATOM 1274 C C . MET A 1 167 ? -12.141 14.844 2.096 1 98.38 167 MET A C 1
ATOM 1276 O O . MET A 1 167 ? -12.219 15.523 1.07 1 98.38 167 MET A O 1
ATOM 1280 N N . HIS A 1 168 ? -11.18 14.922 2.91 1 98.75 168 HIS A N 1
ATOM 1281 C CA . HIS A 1 168 ? -9.914 15.586 2.635 1 98.75 168 HIS A CA 1
ATOM 1282 C C . HIS A 1 168 ? -8.742 14.609 2.701 1 98.75 168 HIS A C 1
ATOM 1284 O O . HIS A 1 168 ? -8.562 13.922 3.707 1 98.75 168 HIS A O 1
ATOM 1290 N N . PHE A 1 169 ? -7.992 14.555 1.611 1 98.94 169 PHE A N 1
ATOM 1291 C CA . PHE A 1 169 ? -6.906 13.586 1.521 1 98.94 169 PHE A CA 1
ATOM 1292 C C . PHE A 1 169 ? -5.551 14.289 1.597 1 98.94 169 PHE A C 1
ATOM 1294 O O . PHE A 1 169 ? -5.422 15.445 1.198 1 98.94 169 PHE A O 1
ATOM 1301 N N . ASN A 1 170 ? -4.609 13.641 2.195 1 98.94 170 ASN A N 1
ATOM 1302 C CA . ASN A 1 170 ? -3.195 13.961 2.021 1 98.94 170 ASN A CA 1
ATOM 1303 C C . ASN A 1 170 ? -2.449 12.836 1.311 1 98.94 170 ASN A C 1
ATOM 1305 O O . ASN A 1 170 ? -2.311 11.742 1.852 1 98.94 170 ASN A O 1
ATOM 1309 N N . PHE A 1 171 ? -2.041 13.109 0.05 1 98.94 171 PHE A N 1
ATOM 1310 C CA . PHE A 1 171 ? -1.202 12.164 -0.676 1 98.94 171 PHE A CA 1
ATOM 1311 C C . PHE A 1 171 ? 0.243 12.25 -0.2 1 98.94 171 PHE A C 1
ATOM 1313 O O . PHE A 1 171 ? 0.953 13.203 -0.516 1 98.94 171 PHE A O 1
ATOM 1320 N N . VAL A 1 172 ? 0.64 11.273 0.579 1 98.88 172 VAL A N 1
ATOM 1321 C CA . VAL A 1 172 ? 2.02 11.203 1.046 1 98.88 172 VAL A CA 1
ATOM 1322 C C . VAL A 1 172 ? 2.857 10.383 0.071 1 98.88 172 VAL A C 1
ATOM 1324 O O . VAL A 1 172 ? 2.721 9.156 0.007 1 98.88 172 VAL A O 1
ATOM 1327 N N . MET A 1 173 ? 3.762 11.016 -0.654 1 98.88 173 MET A N 1
ATOM 1328 C CA . MET A 1 173 ? 4.438 10.359 -1.773 1 98.88 173 MET A CA 1
ATOM 1329 C C . MET A 1 173 ? 5.945 10.328 -1.552 1 98.88 173 MET A C 1
ATOM 1331 O O . MET A 1 173 ? 6.516 11.258 -0.982 1 98.88 173 MET A O 1
ATOM 1335 N N . GLY A 1 174 ? 6.574 9.234 -2.002 1 98.31 174 GLY A N 1
ATOM 1336 C CA . GLY A 1 174 ? 8.023 9.148 -2.021 1 98.31 174 GLY A CA 1
ATOM 1337 C C . GLY A 1 174 ? 8.602 8.492 -0.784 1 98.31 174 GLY A C 1
ATOM 1338 O O . GLY A 1 174 ? 9.82 8.484 -0.585 1 98.31 174 GLY A O 1
ATOM 1339 N N . VAL A 1 175 ? 7.734 7.984 0.08 1 96.88 175 VAL A N 1
ATOM 1340 C CA . VAL A 1 175 ? 8.211 7.191 1.209 1 96.88 175 VAL A CA 1
ATOM 1341 C C . VAL A 1 175 ? 8.664 5.816 0.721 1 96.88 175 VAL A C 1
ATOM 1343 O O . VAL A 1 175 ? 8.117 5.285 -0.248 1 96.88 175 VAL A O 1
ATOM 1346 N N . ASN A 1 176 ? 9.758 5.242 1.494 1 95.06 176 ASN A N 1
ATOM 1347 C CA . ASN A 1 176 ? 10.188 3.887 1.172 1 95.06 176 ASN A CA 1
ATOM 1348 C C . ASN A 1 176 ? 9.094 2.867 1.465 1 95.06 176 ASN A C 1
ATOM 1350 O O . ASN A 1 176 ? 8.805 2.576 2.627 1 95.06 176 ASN A O 1
ATOM 1354 N N . GLY A 1 177 ? 8.461 2.357 0.513 1 97.06 177 GLY A N 1
ATOM 1355 C CA . GLY A 1 177 ? 7.352 1.429 0.667 1 97.06 177 GLY A CA 1
ATOM 1356 C C . GLY A 1 177 ? 6.02 2.014 0.234 1 97.06 177 GLY A C 1
ATOM 1357 O O . GLY A 1 177 ? 5 1.318 0.236 1 97.06 177 GLY A O 1
ATOM 1358 N N . GLY A 1 178 ? 6.043 3.283 -0.076 1 98.12 178 GLY A N 1
ATOM 1359 C CA . GLY A 1 178 ? 4.875 3.967 -0.604 1 98.12 178 GLY A CA 1
ATOM 1360 C C . GLY A 1 178 ? 4.984 4.281 -2.084 1 98.12 178 GLY A C 1
ATOM 1361 O O . GLY A 1 178 ? 5.984 3.943 -2.723 1 98.12 178 GLY A O 1
ATOM 1362 N N . ILE A 1 179 ? 3.982 4.852 -2.633 1 98.81 179 ILE A N 1
ATOM 1363 C CA . ILE A 1 179 ? 3.918 5.203 -4.047 1 98.81 179 ILE A CA 1
ATOM 1364 C C . ILE A 1 179 ? 4.977 6.258 -4.367 1 98.81 179 ILE A C 1
ATOM 1366 O O . ILE A 1 179 ? 5.238 7.148 -3.553 1 98.81 179 ILE A O 1
ATOM 1370 N N . SER A 1 180 ? 5.516 6.242 -5.559 1 98.56 180 SER A N 1
ATOM 1371 C CA . SER A 1 180 ? 6.551 7.176 -5.984 1 98.56 180 SER A CA 1
ATOM 1372 C C . SER A 1 180 ? 5.996 8.586 -6.125 1 98.56 180 SER A C 1
ATOM 1374 O O . SER A 1 180 ? 4.797 8.773 -6.348 1 98.56 180 SER A O 1
ATOM 1376 N N . ALA A 1 181 ? 6.863 9.547 -5.922 1 98.75 181 ALA A N 1
ATOM 1377 C CA . ALA A 1 181 ? 6.496 10.945 -6.117 1 98.75 181 ALA A CA 1
ATOM 1378 C C . ALA A 1 181 ? 6.77 11.391 -7.551 1 98.75 181 ALA A C 1
ATOM 1380 O O . ALA A 1 181 ? 7.699 12.164 -7.801 1 98.75 181 ALA A O 1
ATOM 1381 N N . THR A 1 182 ? 5.906 10.977 -8.516 1 98.5 182 THR A N 1
ATOM 1382 C CA . THR A 1 182 ? 5.996 11.375 -9.914 1 98.5 182 THR A CA 1
ATOM 1383 C C . THR A 1 182 ? 4.719 12.07 -10.367 1 98.5 182 THR A C 1
ATOM 1385 O O . THR A 1 182 ? 3.654 11.875 -9.773 1 98.5 182 THR A O 1
ATOM 1388 N N . PRO A 1 183 ? 4.863 12.859 -11.43 1 98.44 183 PRO A N 1
ATOM 1389 C CA . PRO A 1 183 ? 3.658 13.5 -11.961 1 98.44 183 PRO A CA 1
ATOM 1390 C C . PRO A 1 183 ? 2.576 12.492 -12.344 1 98.44 183 PRO A C 1
ATOM 1392 O O . PRO A 1 183 ? 1.396 12.711 -12.055 1 98.44 183 PRO A O 1
ATOM 1395 N N . ARG A 1 184 ? 2.957 11.383 -12.961 1 98.5 184 ARG A N 1
ATOM 1396 C CA . ARG A 1 184 ? 1.995 10.375 -13.391 1 98.5 184 ARG A CA 1
ATOM 1397 C C . ARG A 1 184 ? 1.273 9.758 -12.195 1 98.5 184 ARG A C 1
ATOM 1399 O O . ARG A 1 184 ? 0.049 9.617 -12.211 1 98.5 184 ARG A O 1
ATOM 1406 N N . ASP A 1 185 ? 2.025 9.406 -11.18 1 98.81 185 ASP A N 1
ATOM 1407 C CA . ASP A 1 185 ? 1.432 8.812 -9.984 1 98.81 185 ASP A CA 1
ATOM 1408 C C . ASP A 1 185 ? 0.486 9.789 -9.289 1 98.81 185 ASP A C 1
ATOM 1410 O O . ASP A 1 185 ? -0.595 9.406 -8.844 1 98.81 185 ASP A O 1
ATOM 1414 N N . LEU A 1 186 ? 0.888 11.062 -9.211 1 98.88 186 LEU A N 1
ATOM 1415 C CA . LEU A 1 186 ? 0.044 12.078 -8.586 1 98.88 186 LEU A CA 1
ATOM 1416 C C . LEU A 1 186 ? -1.272 12.227 -9.344 1 98.88 186 LEU A C 1
ATOM 1418 O O . LEU A 1 186 ? -2.344 12.234 -8.734 1 98.88 186 LEU A O 1
ATOM 1422 N N . VAL A 1 187 ? -1.198 12.352 -10.641 1 98.75 187 VAL A N 1
ATOM 1423 C CA . VAL A 1 187 ? -2.396 12.523 -11.453 1 98.75 187 VAL A CA 1
ATOM 1424 C C . VAL A 1 187 ? -3.326 11.328 -11.273 1 98.75 187 VAL A C 1
ATOM 1426 O O . VAL A 1 187 ? -4.547 11.484 -11.203 1 98.75 187 VAL A O 1
ATOM 1429 N N . PHE A 1 188 ? -2.75 10.133 -11.188 1 98.88 188 PHE A N 1
ATOM 1430 C CA . PHE A 1 188 ? -3.539 8.93 -10.953 1 98.88 188 PHE A CA 1
ATOM 1431 C C . PHE A 1 188 ? -4.262 9.008 -9.617 1 98.88 188 PHE A C 1
ATOM 1433 O O . PHE A 1 188 ? -5.445 8.672 -9.523 1 98.88 188 PHE A O 1
ATOM 1440 N N . LEU A 1 189 ? -3.572 9.453 -8.547 1 98.94 189 LEU A N 1
ATOM 1441 C CA . LEU A 1 189 ? -4.188 9.586 -7.234 1 98.94 189 LEU A CA 1
ATOM 1442 C C . LEU A 1 189 ? -5.305 10.617 -7.258 1 98.94 189 LEU A C 1
ATOM 1444 O O . LEU A 1 189 ? -6.375 10.398 -6.684 1 98.94 189 LEU A O 1
ATOM 1448 N N . ILE A 1 190 ? -5.059 11.742 -7.914 1 98.88 190 ILE A N 1
ATOM 1449 C CA . ILE A 1 190 ? -6.062 12.797 -8.023 1 98.88 190 ILE A CA 1
ATOM 1450 C C . ILE A 1 190 ? -7.332 12.234 -8.656 1 98.88 190 ILE A C 1
ATOM 1452 O O . ILE A 1 190 ? -8.438 12.5 -8.188 1 98.88 190 ILE A O 1
ATOM 1456 N N . GLY A 1 191 ? -7.16 11.398 -9.672 1 98.69 191 GLY A N 1
ATOM 1457 C CA . GLY A 1 191 ? -8.297 10.82 -10.367 1 98.69 191 GLY A CA 1
ATOM 1458 C C . GLY A 1 191 ? -8.969 9.703 -9.594 1 98.69 191 GLY A C 1
ATOM 1459 O O . GLY A 1 191 ? -9.992 9.172 -10.023 1 98.69 191 GLY A O 1
ATOM 1460 N N . SER A 1 192 ? -8.445 9.375 -8.422 1 98.81 192 SER A N 1
ATOM 1461 C CA . SER A 1 192 ? -8.914 8.203 -7.695 1 98.81 192 SER A CA 1
ATOM 1462 C C . SER A 1 192 ? -9.766 8.602 -6.496 1 98.81 192 SER A C 1
ATOM 1464 O O . SER A 1 192 ? -10.289 7.738 -5.785 1 98.81 192 SER A O 1
ATOM 1466 N N . ILE A 1 193 ? -9.891 9.883 -6.172 1 98.81 193 ILE A N 1
ATOM 1467 C CA . ILE A 1 193 ? -10.688 10.305 -5.023 1 98.81 193 ILE A CA 1
ATOM 1468 C C . ILE A 1 193 ? -12.039 10.82 -5.492 1 98.81 193 ILE A C 1
ATOM 1470 O O . ILE A 1 193 ? -12.195 11.227 -6.648 1 98.81 193 ILE A O 1
ATOM 1474 N N . PRO A 1 194 ? -13.062 10.852 -4.602 1 98.12 194 PRO A N 1
ATOM 1475 C CA . PRO A 1 194 ? -14.359 11.43 -4.984 1 98.12 194 PRO A CA 1
ATOM 1476 C C . PRO A 1 194 ? -14.25 12.891 -5.418 1 98.12 194 PRO A C 1
ATOM 1478 O O . PRO A 1 194 ? -13.43 13.641 -4.879 1 98.12 194 PRO A O 1
ATOM 1481 N N . SER A 1 195 ? -15.102 13.281 -6.293 1 96.62 195 SER A N 1
ATOM 1482 C CA . SER A 1 195 ? -15.008 14.586 -6.934 1 96.62 195 SER A CA 1
ATOM 1483 C C . SER A 1 195 ? -15.18 15.719 -5.922 1 96.62 195 SER A C 1
ATOM 1485 O O . SER A 1 195 ? -14.664 16.812 -6.113 1 96.62 195 SER A O 1
ATOM 1487 N N . GLU A 1 196 ? -15.914 15.414 -4.863 1 96.62 196 GLU A N 1
ATOM 1488 C CA . GLU A 1 196 ? -16.203 16.453 -3.883 1 96.62 196 GLU A CA 1
ATOM 1489 C C . GLU A 1 196 ? -15.062 16.578 -2.865 1 96.62 196 GLU A C 1
ATOM 1491 O O . GLU A 1 196 ? -15.086 17.469 -2.01 1 96.62 196 GLU A O 1
ATOM 1496 N N . SER A 1 197 ? -14.047 15.695 -2.984 1 98.12 197 SER A N 1
ATOM 1497 C CA . SER A 1 197 ? -12.953 15.68 -2.018 1 98.12 197 SER A CA 1
ATOM 1498 C C . SER A 1 197 ? -11.914 16.734 -2.35 1 98.12 197 SER A C 1
ATOM 1500 O O . SER A 1 197 ? -11.781 17.156 -3.504 1 98.12 197 SER A O 1
ATOM 1502 N N . SER A 1 198 ? -11.266 17.234 -1.369 1 98.38 198 SER A N 1
ATOM 1503 C CA . SER A 1 198 ? -10.07 18.047 -1.526 1 98.38 198 SER A CA 1
ATOM 1504 C C . SER A 1 198 ? -8.812 17.25 -1.193 1 98.38 198 SER A C 1
ATOM 1506 O O . SER A 1 198 ? -8.898 16.156 -0.619 1 98.38 198 SER A O 1
ATOM 1508 N N . PHE A 1 199 ? -7.668 17.75 -1.663 1 98.81 199 PHE A N 1
ATOM 1509 C CA . PHE A 1 199 ? -6.461 16.984 -1.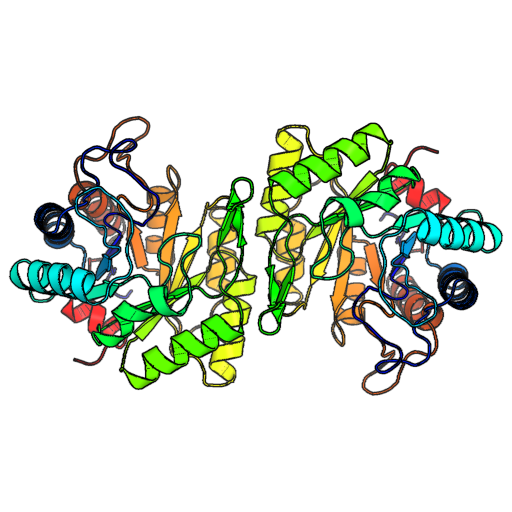387 1 98.81 199 PHE A CA 1
ATOM 1510 C C . PHE A 1 199 ? -5.266 17.906 -1.178 1 98.81 199 PHE A C 1
ATOM 1512 O O . PHE A 1 199 ? -5.242 19.016 -1.689 1 98.81 199 PHE A O 1
ATOM 1519 N N . THR A 1 200 ? -4.398 17.422 -0.362 1 98.88 200 THR A N 1
ATOM 1520 C CA . THR A 1 200 ? -3.066 17.969 -0.12 1 98.88 200 THR A CA 1
ATOM 1521 C C . THR A 1 200 ? -1.992 17 -0.594 1 98.88 200 THR A C 1
ATOM 1523 O O . THR A 1 200 ? -2.211 15.781 -0.611 1 98.88 200 THR A O 1
ATOM 1526 N N . VAL A 1 201 ? -0.862 17.562 -1.053 1 98.94 201 VAL A N 1
ATOM 1527 C CA . VAL A 1 201 ? 0.252 16.719 -1.46 1 98.94 201 VAL A CA 1
ATOM 1528 C C . VAL A 1 201 ? 1.444 16.953 -0.536 1 98.94 201 VAL A C 1
ATOM 1530 O O . VAL A 1 201 ? 1.826 18.094 -0.281 1 98.94 201 VAL A O 1
ATOM 1533 N N . SER A 1 202 ? 1.935 15.883 0.018 1 98.75 202 SER A N 1
ATOM 1534 C CA . SER A 1 202 ? 3.174 15.844 0.786 1 98.75 202 SER A CA 1
ATOM 1535 C C . SER A 1 202 ? 4.191 14.898 0.145 1 98.75 202 SER A C 1
ATOM 1537 O O . SER A 1 202 ? 3.957 13.695 0.059 1 98.75 202 SER A O 1
ATOM 1539 N N . ALA A 1 203 ? 5.355 15.453 -0.264 1 98.75 203 ALA A N 1
ATOM 1540 C CA . ALA A 1 203 ? 6.359 14.602 -0.897 1 98.75 203 ALA A CA 1
ATOM 1541 C C . ALA A 1 203 ? 7.688 14.672 -0.151 1 98.75 203 ALA A C 1
ATOM 1543 O O . ALA A 1 203 ? 8.078 15.742 0.329 1 98.75 203 ALA A O 1
ATOM 1544 N N . MET A 1 204 ? 8.414 13.602 -0.199 1 97.69 204 MET A N 1
ATOM 1545 C CA . MET A 1 204 ? 9.617 13.477 0.621 1 97.69 204 MET A CA 1
ATOM 1546 C C . MET A 1 204 ? 10.836 14.008 -0.115 1 97.69 204 MET A C 1
ATOM 1548 O O . MET A 1 204 ? 10.961 13.836 -1.328 1 97.69 204 MET A O 1
ATOM 1552 N N . GLY A 1 205 ? 11.695 14.609 0.651 1 96.88 205 GLY A N 1
ATOM 1553 C CA . GLY A 1 205 ? 13.016 14.977 0.165 1 96.88 205 GLY A CA 1
ATOM 1554 C C . GLY A 1 205 ? 12.969 15.859 -1.069 1 96.88 205 GLY A C 1
ATOM 1555 O O . GLY A 1 205 ? 12.25 16.859 -1.098 1 96.88 205 GLY A O 1
ATOM 1556 N N . ARG A 1 206 ? 13.773 15.453 -2.055 1 96.94 206 ARG A N 1
ATOM 1557 C CA . ARG A 1 206 ? 13.977 16.266 -3.25 1 96.94 206 ARG A CA 1
ATOM 1558 C C . ARG A 1 206 ? 12.672 16.453 -4.02 1 96.94 206 ARG A C 1
ATOM 1560 O O . ARG A 1 206 ? 12.578 17.328 -4.883 1 96.94 206 ARG A O 1
ATOM 1567 N N . ASN A 1 207 ? 11.695 15.648 -3.678 1 98.19 207 ASN A N 1
ATOM 1568 C CA . ASN A 1 207 ? 10.438 15.688 -4.418 1 98.19 207 ASN A CA 1
ATOM 1569 C C . ASN A 1 207 ? 9.484 16.734 -3.85 1 98.19 207 ASN A C 1
ATOM 1571 O O . ASN A 1 207 ? 8.453 17.031 -4.449 1 98.19 207 ASN A O 1
ATOM 1575 N N . GLN A 1 208 ? 9.773 17.328 -2.691 1 98.56 208 GLN A N 1
ATOM 1576 C CA . GLN A 1 208 ? 8.844 18.188 -1.97 1 98.56 208 GLN A CA 1
ATOM 1577 C C . GLN A 1 208 ? 8.359 19.344 -2.85 1 98.56 208 GLN A C 1
ATOM 1579 O O . GLN A 1 208 ? 7.156 19.484 -3.086 1 98.56 208 GLN A O 1
ATOM 1584 N N . PHE A 1 209 ? 9.203 20.062 -3.461 1 98.69 209 PHE A N 1
ATOM 1585 C CA . PHE A 1 209 ? 8.805 21.297 -4.133 1 98.69 209 PHE A CA 1
ATOM 1586 C C . PHE A 1 209 ? 8.266 21 -5.527 1 98.69 209 PHE A C 1
ATOM 1588 O O . PHE A 1 209 ? 7.266 21.578 -5.949 1 98.69 209 PHE A O 1
ATOM 1595 N N . PRO A 1 210 ? 8.906 20.031 -6.336 1 98.56 210 PRO A N 1
ATOM 1596 C CA . PRO A 1 210 ? 8.273 19.656 -7.605 1 98.56 210 PRO A CA 1
ATOM 1597 C C . PRO A 1 210 ? 6.832 19.172 -7.43 1 98.56 210 PRO A C 1
ATOM 1599 O O . PRO A 1 210 ? 5.949 19.562 -8.195 1 98.56 210 PRO A O 1
ATOM 1602 N N . MET A 1 211 ? 6.543 18.391 -6.406 1 98.81 211 MET A N 1
ATOM 1603 C CA . MET A 1 211 ? 5.191 17.875 -6.184 1 98.81 211 MET A CA 1
ATOM 1604 C C . MET A 1 211 ? 4.277 18.984 -5.66 1 98.81 211 MET A C 1
ATOM 1606 O O . MET A 1 211 ? 3.08 19 -5.953 1 98.81 211 MET A O 1
ATOM 1610 N N . ALA A 1 212 ? 4.891 19.891 -4.836 1 98.81 212 ALA A N 1
ATOM 1611 C CA . ALA A 1 212 ? 4.117 21.047 -4.41 1 98.81 212 ALA A CA 1
ATOM 1612 C C . ALA A 1 212 ? 3.635 21.859 -5.613 1 98.81 212 ALA A C 1
ATOM 1614 O O . ALA A 1 212 ? 2.467 22.25 -5.676 1 98.81 212 ALA A O 1
ATOM 1615 N N . ALA A 1 213 ? 4.555 22.094 -6.531 1 98.75 213 ALA A N 1
ATOM 1616 C CA . ALA A 1 213 ? 4.191 22.812 -7.746 1 98.75 213 ALA A CA 1
ATOM 1617 C C . ALA A 1 213 ? 3.061 22.109 -8.492 1 98.75 213 ALA A C 1
ATOM 1619 O O . ALA A 1 213 ? 2.09 22.734 -8.906 1 98.75 213 ALA A O 1
ATOM 1620 N N . MET A 1 214 ? 3.143 20.797 -8.594 1 98.69 214 MET A N 1
ATOM 1621 C CA . MET A 1 214 ? 2.115 20.016 -9.273 1 98.69 214 MET A CA 1
ATOM 1622 C C . MET A 1 214 ? 0.786 20.094 -8.531 1 98.69 214 MET A C 1
ATOM 1624 O O . MET A 1 214 ? -0.276 20.156 -9.156 1 98.69 214 MET A O 1
ATOM 1628 N N . ALA A 1 215 ? 0.888 20.078 -7.246 1 98.69 215 ALA A N 1
ATOM 1629 C CA . ALA A 1 215 ? -0.319 20.188 -6.434 1 98.69 215 ALA A CA 1
ATOM 1630 C C . ALA A 1 215 ? -1.031 21.516 -6.699 1 98.69 215 ALA A C 1
ATOM 1632 O O . ALA A 1 215 ? -2.244 21.531 -6.922 1 98.69 215 ALA A O 1
ATOM 1633 N N . ILE A 1 216 ? -0.283 22.578 -6.723 1 98.62 216 ILE A N 1
ATOM 1634 C CA . ILE A 1 216 ? -0.845 23.906 -6.957 1 98.62 216 ILE A CA 1
ATOM 1635 C C . ILE A 1 216 ? -1.511 23.953 -8.328 1 98.62 216 ILE A C 1
ATOM 1637 O O . ILE A 1 216 ? -2.654 24.391 -8.461 1 98.62 216 ILE A O 1
ATOM 1641 N N . ILE A 1 217 ? -0.85 23.359 -9.352 1 97.81 217 ILE A N 1
ATOM 1642 C CA . ILE A 1 217 ? -1.284 23.422 -10.742 1 97.81 217 ILE A CA 1
ATOM 1643 C C . ILE A 1 217 ? -2.539 22.578 -10.922 1 97.81 217 ILE A C 1
ATOM 1645 O O . ILE A 1 217 ? -3.43 22.922 -11.695 1 97.81 217 ILE A O 1
ATOM 1649 N N . THR A 1 218 ? -2.635 21.516 -10.109 1 97.81 218 THR A N 1
ATOM 1650 C CA . THR A 1 218 ? -3.723 20.578 -10.32 1 97.81 218 THR A CA 1
ATOM 1651 C C . THR A 1 218 ? -4.887 20.875 -9.375 1 97.81 218 THR A C 1
ATOM 1653 O O . THR A 1 218 ? -5.855 20.109 -9.32 1 97.81 218 THR A O 1
ATOM 1656 N N . GLY A 1 219 ? -4.801 21.922 -8.641 1 97.69 219 GLY A N 1
ATOM 1657 C CA . GLY A 1 219 ? -5.938 22.375 -7.855 1 97.69 219 GLY A CA 1
ATOM 1658 C C . GLY A 1 219 ? -5.926 21.844 -6.43 1 97.69 219 GLY A C 1
ATOM 1659 O O . GLY A 1 219 ? -6.906 22 -5.703 1 97.69 219 GLY A O 1
ATOM 1660 N N . GLY A 1 220 ? -4.836 21.188 -6.051 1 98.69 220 GLY A N 1
ATOM 1661 C CA . GLY A 1 220 ? -4.719 20.688 -4.695 1 98.69 220 GLY A CA 1
ATOM 1662 C C . GLY A 1 220 ? -4.035 21.656 -3.748 1 98.69 220 GLY A C 1
ATOM 1663 O O . GLY A 1 220 ? -3.818 22.812 -4.094 1 98.69 220 GLY A O 1
ATOM 1664 N N . HIS A 1 221 ? -3.822 21.25 -2.525 1 98.94 221 HIS A N 1
ATOM 1665 C CA . HIS A 1 221 ? -3.117 22 -1.49 1 98.94 221 HIS A CA 1
ATOM 1666 C C . HIS A 1 221 ? -1.752 21.391 -1.201 1 98.94 221 HIS A C 1
ATOM 1668 O O . HIS A 1 221 ? -1.377 20.391 -1.812 1 98.94 221 HIS A O 1
ATOM 1674 N N . VAL A 1 222 ? -0.975 22.094 -0.297 1 98.94 222 VAL A N 1
ATOM 1675 C CA . VAL A 1 222 ? 0.428 21.719 -0.182 1 98.94 222 VAL A CA 1
ATOM 1676 C C . VAL A 1 222 ? 0.795 21.531 1.288 1 98.94 222 VAL A C 1
ATOM 1678 O O . VAL A 1 222 ? 0.391 22.328 2.141 1 98.94 222 VAL A O 1
ATOM 1681 N N . ARG A 1 223 ? 1.507 20.5 1.526 1 98.94 223 ARG A N 1
ATOM 1682 C CA . ARG A 1 223 ? 2.211 20.375 2.797 1 98.94 223 ARG A CA 1
ATOM 1683 C C . ARG A 1 223 ? 3.723 20.375 2.588 1 98.94 223 ARG A C 1
ATOM 1685 O O . ARG A 1 223 ? 4.234 19.656 1.716 1 98.94 223 ARG A O 1
ATOM 1692 N N . VAL A 1 224 ? 4.406 21.141 3.371 1 98.81 224 VAL A N 1
ATOM 1693 C CA . VAL A 1 224 ? 5.863 21.188 3.396 1 98.81 224 VAL A CA 1
ATOM 1694 C C . VAL A 1 224 ? 6.355 21.281 4.84 1 98.81 224 VAL A C 1
ATOM 1696 O O . VAL A 1 224 ? 5.566 21.547 5.75 1 98.81 224 VAL A O 1
ATOM 1699 N N . GLY A 1 225 ? 7.617 21.031 5.062 1 98.69 225 GLY A N 1
ATOM 1700 C CA . GLY A 1 225 ? 8.195 21.188 6.387 1 98.69 225 GLY A CA 1
ATOM 1701 C C . GLY A 1 225 ? 9.297 20.172 6.672 1 98.69 225 GLY A C 1
ATOM 1702 O O . GLY A 1 225 ? 9.531 19.266 5.875 1 98.69 225 GLY A O 1
ATOM 1703 N N . PHE A 1 226 ? 9.922 20.312 7.832 1 98.62 226 PHE A N 1
ATOM 1704 C CA . PHE A 1 226 ? 11.078 19.516 8.242 1 98.62 226 PHE A CA 1
ATOM 1705 C C . PHE A 1 226 ? 10.719 18.031 8.289 1 98.62 226 PHE A C 1
ATOM 1707 O O . PHE A 1 226 ? 11.586 17.188 8.086 1 98.62 226 PHE A O 1
ATOM 1714 N N . GLU A 1 227 ? 9.453 17.766 8.539 1 98.12 227 GLU A N 1
ATOM 1715 C CA . GLU A 1 227 ? 9.062 16.359 8.547 1 98.12 227 GLU A CA 1
ATOM 1716 C C . GLU A 1 227 ? 9.344 15.703 7.203 1 98.12 227 GLU A C 1
ATOM 1718 O O . GLU A 1 227 ? 9.742 14.539 7.148 1 98.12 227 GLU A O 1
ATOM 1723 N N . ASP A 1 228 ? 9.18 16.453 6.164 1 97.75 228 ASP A N 1
ATOM 1724 C CA . ASP A 1 228 ? 9.172 15.867 4.824 1 97.75 228 ASP A CA 1
ATOM 1725 C C . ASP A 1 228 ? 10.484 16.141 4.098 1 97.75 228 ASP A C 1
ATOM 1727 O O . ASP A 1 228 ? 10.859 15.414 3.174 1 97.75 228 ASP A O 1
ATOM 1731 N N . ASN A 1 229 ? 11.141 17.219 4.438 1 97.81 229 ASN A N 1
ATOM 1732 C CA . ASN A 1 229 ? 12.375 17.641 3.785 1 97.81 229 ASN A CA 1
ATOM 1733 C C . ASN A 1 229 ? 13.141 18.656 4.629 1 97.81 229 ASN A C 1
ATOM 1735 O O . ASN A 1 229 ? 12.617 19.734 4.945 1 97.81 229 ASN A O 1
ATOM 1739 N N . VAL A 1 230 ? 14.414 18.422 4.875 1 97.81 230 VAL A N 1
ATOM 1740 C CA . VAL A 1 230 ? 15.172 19.297 5.75 1 97.81 230 VAL A CA 1
ATOM 1741 C C . VAL A 1 230 ? 16.047 20.234 4.914 1 97.81 230 VAL A C 1
ATOM 1743 O O . VAL A 1 230 ? 16.781 21.062 5.461 1 97.81 230 VAL A O 1
ATOM 1746 N N . TYR A 1 231 ? 15.945 20.156 3.613 1 97.88 231 TYR A N 1
ATOM 1747 C CA . TYR A 1 231 ? 16.766 20.953 2.707 1 97.88 231 TYR A CA 1
ATOM 1748 C C . TYR A 1 231 ? 15.914 21.953 1.931 1 97.88 231 TYR A C 1
ATOM 1750 O O . TYR A 1 231 ? 14.797 21.625 1.523 1 97.88 231 TYR A O 1
ATOM 1758 N N . ILE A 1 232 ? 16.5 23.141 1.699 1 98.25 232 ILE A N 1
ATOM 1759 C CA . ILE A 1 232 ? 15.812 24.125 0.87 1 98.25 232 ILE A CA 1
ATOM 1760 C C . ILE A 1 232 ? 16.203 23.922 -0.593 1 98.25 232 ILE A C 1
ATOM 1762 O O . ILE A 1 232 ? 15.414 24.219 -1.496 1 98.25 232 ILE A O 1
ATOM 1766 N N . GLU A 1 233 ? 17.406 23.531 -0.788 1 96.69 233 GLU A N 1
ATOM 1767 C CA . GLU A 1 233 ? 17.953 23.078 -2.062 1 96.69 233 GLU A CA 1
ATOM 1768 C C . GLU A 1 233 ? 18.969 21.969 -1.86 1 96.69 233 GLU A C 1
ATOM 1770 O O . GLU A 1 233 ? 19.359 21.656 -0.727 1 96.69 233 GLU A O 1
ATOM 1775 N N . LYS A 1 234 ? 19.297 21.312 -2.996 1 95.38 234 LYS A N 1
ATOM 1776 C CA . LYS A 1 234 ? 20.234 20.203 -2.887 1 95.38 234 LYS A CA 1
ATOM 1777 C C . LYS A 1 234 ? 21.469 20.594 -2.076 1 95.38 234 LYS A C 1
ATOM 1779 O O . LYS A 1 234 ? 22.172 21.531 -2.432 1 95.38 234 LYS A O 1
ATOM 1784 N N . GLY A 1 235 ? 21.578 19.969 -0.953 1 95.81 235 GLY A N 1
ATOM 1785 C CA . GLY A 1 235 ? 22.766 20.141 -0.135 1 95.81 235 GLY A CA 1
ATOM 1786 C C . GLY A 1 235 ? 22.703 21.375 0.759 1 95.81 235 GLY A C 1
ATOM 1787 O O . GLY A 1 235 ? 23.641 21.656 1.5 1 95.81 235 GLY A O 1
ATOM 1788 N N . VAL A 1 236 ? 21.656 22.094 0.748 1 98.12 236 VAL A N 1
ATOM 1789 C CA . VAL A 1 236 ? 21.516 23.297 1.563 1 98.12 236 VAL A CA 1
ATOM 1790 C C . VAL A 1 236 ? 20.391 23.109 2.576 1 98.12 236 VAL A C 1
ATOM 1792 O O . VAL A 1 236 ? 19.203 23.141 2.215 1 98.12 236 VAL A O 1
ATOM 1795 N N . PRO A 1 237 ? 20.734 22.969 3.803 1 98 237 PRO A N 1
ATOM 1796 C CA . PRO A 1 237 ? 19.703 22.797 4.82 1 98 237 PRO A CA 1
ATOM 1797 C C . PRO A 1 237 ? 18.781 24.016 4.926 1 98 237 PRO A C 1
ATOM 1799 O O . PRO A 1 237 ? 19.25 25.156 4.801 1 98 237 PRO A O 1
ATOM 1802 N N . ALA A 1 238 ? 17.531 23.766 5.047 1 98.56 238 ALA A N 1
ATOM 1803 C CA . ALA A 1 238 ? 16.609 24.875 5.301 1 98.56 238 ALA A CA 1
ATOM 1804 C C . ALA A 1 238 ? 16.875 25.516 6.656 1 98.56 238 ALA A C 1
ATOM 1806 O O . ALA A 1 238 ? 17.156 24.812 7.637 1 98.56 238 ALA A O 1
ATOM 1807 N N . LYS A 1 239 ? 16.688 26.781 6.758 1 98.5 239 LYS A N 1
ATOM 1808 C CA . LYS A 1 239 ? 16.953 27.516 7.988 1 98.5 239 LYS A CA 1
ATOM 1809 C C . LYS A 1 239 ? 15.797 27.391 8.969 1 98.5 239 LYS A C 1
ATOM 1811 O O . LYS A 1 239 ? 15.969 27.562 10.172 1 98.5 239 LYS A O 1
ATOM 1816 N N . SER A 1 240 ? 14.672 27.188 8.438 1 98.62 240 SER A N 1
ATOM 1817 C CA . SER A 1 240 ? 13.445 27.109 9.227 1 98.62 240 SER A CA 1
ATOM 1818 C C . SER A 1 240 ? 12.305 26.531 8.406 1 98.62 240 SER A C 1
ATOM 1820 O O . SER A 1 240 ? 12.391 26.453 7.18 1 98.62 240 SER A O 1
ATOM 1822 N N . ASN A 1 241 ? 11.266 26.078 9.109 1 98.88 241 ASN A N 1
ATOM 1823 C CA . ASN A 1 241 ? 10.039 25.734 8.406 1 98.88 241 ASN A CA 1
ATOM 1824 C C . ASN A 1 241 ? 9.477 26.922 7.629 1 98.88 241 ASN A C 1
ATOM 1826 O O . ASN A 1 241 ? 8.898 26.75 6.555 1 98.88 241 ASN A O 1
ATOM 1830 N N . GLY A 1 242 ? 9.641 28.125 8.188 1 98.88 242 GLY A N 1
ATOM 1831 C CA . GLY A 1 242 ? 9.203 29.328 7.496 1 98.88 242 GLY A CA 1
ATOM 1832 C C . GLY A 1 242 ? 9.828 29.484 6.121 1 98.88 242 GLY A C 1
ATOM 1833 O O . GLY A 1 242 ? 9.148 29.875 5.172 1 98.88 242 GLY A O 1
ATOM 1834 N N . GLU A 1 243 ? 11.078 29.156 6.039 1 98.88 243 GLU A N 1
ATOM 1835 C CA . GLU A 1 243 ? 11.758 29.266 4.75 1 98.88 243 GLU A CA 1
ATOM 1836 C C . GLU A 1 243 ? 11.141 28.312 3.727 1 98.88 243 GLU A C 1
ATOM 1838 O O . GLU A 1 243 ? 10.992 28.672 2.555 1 98.88 243 GLU A O 1
ATOM 1843 N N . LEU A 1 244 ? 10.797 27.125 4.129 1 98.88 244 LEU A N 1
ATOM 1844 C CA . LEU A 1 244 ? 10.156 26.156 3.248 1 98.88 244 LEU A CA 1
ATOM 1845 C C . LEU A 1 244 ? 8.781 26.625 2.811 1 98.88 244 LEU A C 1
ATOM 1847 O O . LEU A 1 244 ? 8.43 26.547 1.631 1 98.88 244 LEU A O 1
ATOM 1851 N N . VAL A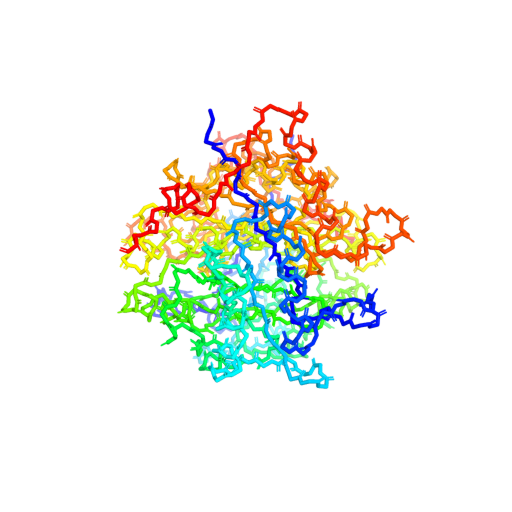 1 245 ? 8.031 27.188 3.707 1 98.94 245 VAL A N 1
ATOM 1852 C CA . VAL A 1 245 ? 6.703 27.719 3.406 1 98.94 245 VAL A CA 1
ATOM 1853 C C . VAL A 1 245 ? 6.82 28.906 2.449 1 98.94 245 VAL A C 1
ATOM 1855 O O . VAL A 1 245 ? 6.043 29.016 1.501 1 98.94 245 VAL A O 1
ATOM 1858 N N . GLU A 1 246 ? 7.777 29.75 2.666 1 98.94 246 GLU A N 1
ATOM 1859 C CA . GLU A 1 246 ? 7.98 30.906 1.813 1 98.94 246 GLU A CA 1
ATOM 1860 C C . GLU A 1 246 ? 8.195 30.5 0.359 1 98.94 246 GLU A C 1
ATOM 1862 O O . GLU A 1 246 ? 7.719 31.172 -0.557 1 98.94 246 GLU A O 1
ATOM 1867 N N . LYS A 1 247 ? 8.953 29.438 0.211 1 98.81 247 LYS A N 1
ATOM 1868 C CA . LYS A 1 247 ? 9.188 28.969 -1.151 1 98.81 247 LYS A CA 1
ATOM 1869 C C . LYS A 1 247 ? 7.883 28.562 -1.824 1 98.81 247 LYS A C 1
ATOM 1871 O O . LYS A 1 247 ? 7.656 28.859 -2.998 1 98.81 247 LYS A O 1
ATOM 1876 N N . VAL A 1 248 ? 7.035 27.922 -1.102 1 98.94 248 VAL A N 1
ATOM 1877 C CA . VAL A 1 248 ? 5.738 27.531 -1.639 1 98.94 248 VAL A CA 1
ATOM 1878 C C . VAL A 1 248 ? 4.898 28.781 -1.926 1 98.94 248 VAL A C 1
ATOM 1880 O O . VAL A 1 248 ? 4.191 28.844 -2.936 1 98.94 248 VAL A O 1
ATOM 1883 N N . VAL A 1 249 ? 4.922 29.781 -1.03 1 98.94 249 VAL A N 1
ATOM 1884 C CA . VAL A 1 249 ? 4.191 31.016 -1.235 1 98.94 249 VAL A CA 1
ATOM 1885 C C . VAL A 1 249 ? 4.648 31.688 -2.537 1 98.94 249 VAL A C 1
ATOM 1887 O O . VAL A 1 249 ? 3.826 32.156 -3.312 1 98.94 249 VAL A O 1
ATOM 1890 N N . ARG A 1 250 ? 5.961 31.672 -2.758 1 98.75 250 ARG A N 1
ATOM 1891 C CA . ARG A 1 250 ? 6.48 32.219 -4 1 98.75 250 ARG A CA 1
ATOM 1892 C C . ARG A 1 250 ? 5.98 31.438 -5.207 1 98.75 250 ARG A C 1
ATOM 1894 O O . ARG A 1 250 ? 5.602 32.031 -6.223 1 98.75 250 ARG A O 1
ATOM 1901 N N . LEU A 1 251 ? 5.984 30.109 -5.121 1 98.62 251 LEU A N 1
ATOM 1902 C CA . LEU A 1 251 ? 5.449 29.281 -6.199 1 98.62 251 LEU A CA 1
ATOM 1903 C C . LEU A 1 251 ? 3.982 29.609 -6.461 1 98.62 251 LEU A C 1
ATOM 1905 O O . LEU A 1 251 ? 3.576 29.766 -7.613 1 98.62 251 LEU A O 1
ATOM 1909 N N . ALA A 1 252 ? 3.254 29.734 -5.379 1 98.62 252 ALA A N 1
ATOM 1910 C CA . ALA A 1 252 ? 1.83 30.047 -5.484 1 98.62 252 ALA A CA 1
ATOM 1911 C C . ALA A 1 252 ? 1.608 31.375 -6.215 1 98.62 252 ALA A C 1
ATOM 1913 O O . ALA A 1 252 ? 0.72 31.484 -7.062 1 98.62 252 ALA A O 1
ATOM 1914 N N . LYS A 1 253 ? 2.402 32.312 -5.84 1 98.19 253 LYS A N 1
ATOM 1915 C CA . LYS A 1 253 ? 2.32 33.625 -6.484 1 98.19 253 LYS A CA 1
ATOM 1916 C C . LYS A 1 253 ? 2.598 33.5 -7.98 1 98.19 253 LYS A C 1
ATOM 1918 O O . LYS A 1 253 ? 1.892 34.125 -8.797 1 98.19 253 LYS A O 1
ATOM 1923 N N . GLU A 1 254 ? 3.592 32.75 -8.367 1 97.81 254 GLU A N 1
ATOM 1924 C CA . GLU A 1 254 ? 3.939 32.562 -9.773 1 97.81 254 GLU A CA 1
ATOM 1925 C C . GLU A 1 254 ? 2.787 31.938 -10.547 1 97.81 254 GLU A C 1
ATOM 1927 O O . GLU A 1 254 ? 2.598 32.219 -11.734 1 97.81 254 GLU A O 1
ATOM 1932 N N . PHE A 1 255 ? 2.068 31.109 -9.875 1 97.38 255 PHE A N 1
ATOM 1933 C CA . PHE A 1 255 ? 0.993 30.406 -10.547 1 97.38 255 PHE A CA 1
ATOM 1934 C C . PHE A 1 255 ? -0.325 31.156 -10.414 1 97.38 255 PHE A C 1
ATOM 1936 O O . PHE A 1 255 ? -1.358 30.703 -10.914 1 97.38 255 PHE A O 1
ATOM 1943 N N . GLY A 1 256 ? -0.32 32.25 -9.68 1 97.38 256 GLY A N 1
ATOM 1944 C CA . GLY A 1 256 ? -1.498 33.094 -9.539 1 97.38 256 GLY A CA 1
ATOM 1945 C C . GLY A 1 256 ? -2.521 32.531 -8.57 1 97.38 256 GLY A C 1
ATOM 1946 O O . GLY A 1 256 ? -3.725 32.75 -8.742 1 97.38 256 GLY A O 1
ATOM 1947 N N . ARG A 1 257 ? -2.139 31.719 -7.641 1 98.31 257 ARG A N 1
ATOM 1948 C CA . ARG A 1 257 ? -3.041 31.141 -6.652 1 98.31 257 ARG A CA 1
ATOM 1949 C C . ARG A 1 257 ? -2.781 31.719 -5.266 1 98.31 257 ARG A C 1
ATOM 1951 O O . ARG A 1 257 ? -1.838 31.312 -4.586 1 98.31 257 ARG A O 1
ATOM 1958 N N . PRO A 1 258 ? -3.621 32.625 -4.762 1 98.31 258 PRO A N 1
ATOM 1959 C CA . PRO A 1 258 ? -3.395 33.25 -3.447 1 98.31 258 PRO A CA 1
ATOM 1960 C C . PRO A 1 258 ? -3.422 32.219 -2.311 1 98.31 258 PRO A C 1
ATOM 1962 O O . PRO A 1 258 ? -4.125 31.219 -2.398 1 98.31 258 PRO A O 1
ATOM 1965 N N . VAL A 1 259 ? -2.73 32.531 -1.273 1 98.75 259 VAL A N 1
ATOM 1966 C CA . VAL A 1 259 ? -2.596 31.672 -0.112 1 98.75 259 VAL A CA 1
ATOM 1967 C C . VAL A 1 259 ? -3.752 31.906 0.855 1 98.75 259 VAL A C 1
ATOM 1969 O O . VAL A 1 259 ? -4.129 33.062 1.104 1 98.75 259 VAL A O 1
ATOM 1972 N N . ALA A 1 260 ? -4.32 30.859 1.365 1 98.81 260 ALA A N 1
ATOM 1973 C CA . ALA A 1 260 ? -5.457 30.922 2.279 1 98.81 260 ALA A CA 1
ATOM 1974 C C . ALA A 1 260 ? -5.008 31.297 3.689 1 98.81 260 ALA A C 1
ATOM 1976 O O . ALA A 1 260 ? -4.008 30.781 4.184 1 98.81 260 ALA A O 1
ATOM 1977 N N . THR A 1 261 ? -5.762 32.188 4.285 1 98.25 261 THR A N 1
ATOM 1978 C CA . THR A 1 261 ? -5.641 32.406 5.727 1 98.25 261 THR A CA 1
ATOM 1979 C C . THR A 1 261 ? -6.23 31.234 6.496 1 98.25 261 THR A C 1
ATOM 1981 O O . THR A 1 261 ? -6.938 30.406 5.926 1 98.25 261 THR A O 1
ATOM 1984 N N . PRO A 1 262 ? -5.941 31.172 7.812 1 98.5 262 PRO A N 1
ATOM 1985 C CA . PRO A 1 262 ? -6.551 30.109 8.602 1 98.5 262 PRO A CA 1
ATOM 1986 C C . PRO A 1 262 ? -8.078 30.125 8.547 1 98.5 262 PRO A C 1
ATOM 1988 O O . PRO A 1 262 ? -8.711 29.078 8.461 1 98.5 262 PRO A O 1
ATOM 1991 N N . SER A 1 263 ? -8.672 31.281 8.555 1 97.81 263 SER A N 1
ATOM 1992 C CA . SER A 1 263 ? -10.125 31.391 8.469 1 97.81 263 SER A CA 1
ATOM 1993 C C . SER A 1 263 ? -10.641 30.859 7.141 1 97.81 263 SER A C 1
ATOM 1995 O O . SER A 1 263 ? -11.625 30.125 7.102 1 97.81 263 SER A O 1
ATOM 1997 N N . GLU A 1 264 ? -10.016 31.219 6.066 1 98.19 264 GLU A N 1
ATOM 1998 C CA . GLU A 1 264 ? -10.391 30.734 4.746 1 98.19 264 GLU A CA 1
ATOM 1999 C C . GLU A 1 264 ? -10.164 29.234 4.625 1 98.19 264 GLU A C 1
ATOM 2001 O O . GLU A 1 264 ? -10.953 28.531 3.998 1 98.19 264 GLU A O 1
ATOM 2006 N N . ALA A 1 265 ? -9.047 28.781 5.207 1 98.56 265 ALA A N 1
ATOM 2007 C CA . ALA A 1 265 ? -8.766 27.344 5.219 1 98.56 265 ALA A CA 1
ATOM 2008 C C . ALA A 1 265 ? -9.883 26.562 5.918 1 98.56 265 ALA A C 1
ATOM 2010 O O . ALA A 1 265 ? -10.289 25.5 5.457 1 98.56 265 ALA A O 1
ATOM 2011 N N . ARG A 1 266 ? -10.406 27.125 7.047 1 98.12 266 ARG A N 1
ATOM 2012 C CA . ARG A 1 266 ? -11.516 26.5 7.754 1 98.12 266 ARG A CA 1
ATOM 2013 C C . ARG A 1 266 ? -12.742 26.375 6.848 1 98.12 266 ARG A C 1
ATOM 2015 O O . ARG A 1 266 ? -13.406 25.344 6.848 1 98.12 266 ARG A O 1
ATOM 2022 N N . GLU A 1 267 ? -12.992 27.359 6.09 1 97.12 267 GLU A N 1
ATOM 2023 C CA . GLU A 1 267 ? -14.125 27.344 5.168 1 97.12 267 GLU A CA 1
ATOM 2024 C C . GLU A 1 267 ? -13.93 26.281 4.082 1 97.12 267 GLU A C 1
ATOM 2026 O O . GLU A 1 267 ? -14.852 25.516 3.793 1 97.12 267 GLU A O 1
ATOM 2031 N N . ILE A 1 268 ? -12.773 26.281 3.561 1 97.38 268 ILE A N 1
ATOM 2032 C CA . ILE A 1 268 ? -12.469 25.375 2.469 1 97.38 268 ILE A CA 1
ATOM 2033 C C . ILE A 1 268 ? -12.57 23.922 2.961 1 97.38 268 ILE A C 1
ATOM 2035 O O . ILE A 1 268 ? -13.094 23.062 2.256 1 97.38 268 ILE A O 1
ATOM 2039 N N . LEU A 1 269 ? -12.109 23.625 4.176 1 97.38 269 LEU A N 1
ATOM 2040 C CA . LEU A 1 269 ? -12.023 22.281 4.723 1 97.38 269 LEU A CA 1
ATOM 2041 C C . LEU A 1 269 ? -13.328 21.891 5.422 1 97.38 269 LEU A C 1
ATOM 2043 O O . LEU A 1 269 ? -13.5 20.75 5.84 1 97.38 269 LEU A O 1
ATOM 2047 N N . GLY A 1 270 ? -14.203 22.781 5.578 1 95.38 270 GLY A N 1
ATOM 2048 C CA . GLY A 1 270 ? -15.461 22.5 6.25 1 95.38 270 GLY A CA 1
ATOM 2049 C C . GLY A 1 270 ? -15.312 22.297 7.742 1 95.38 270 GLY A C 1
ATOM 2050 O O . GLY A 1 270 ? -15.984 21.453 8.328 1 95.38 270 GLY A O 1
ATOM 2051 N N . ILE A 1 271 ? -14.297 22.984 8.289 1 93.44 271 ILE A N 1
ATOM 2052 C CA . ILE A 1 271 ? -14.07 22.922 9.727 1 93.44 271 ILE A CA 1
ATOM 2053 C C . ILE A 1 271 ? -14.938 23.969 10.43 1 93.44 271 ILE A C 1
ATOM 2055 O O . ILE A 1 271 ? -14.898 25.156 10.07 1 93.44 271 ILE A O 1
ATOM 2059 N N . SER A 1 272 ? -16.016 23.594 11.109 1 77.5 272 SER A N 1
ATOM 2060 C CA . SER A 1 272 ? -16.906 24.5 11.805 1 77.5 272 SER A CA 1
ATOM 2061 C C . SER A 1 272 ? -16.266 25.047 13.078 1 77.5 272 SER A C 1
ATOM 2063 O O . SER A 1 272 ? -15.516 24.344 13.75 1 77.5 272 SER A O 1
ATOM 2065 N N . LYS A 1 273 ? -16.219 26.438 13.133 1 61.94 273 LYS A N 1
ATOM 2066 C CA . LYS A 1 273 ? -15.805 27.078 14.383 1 61.94 273 LYS A CA 1
ATOM 2067 C C . LYS A 1 273 ? -16.781 26.75 15.508 1 61.94 273 LYS A C 1
ATOM 2069 O O . LYS A 1 273 ? -17.969 26.547 15.266 1 61.94 273 LYS A O 1
ATOM 2074 N N . MET B 1 1 ? 0.953 -11.711 -30.703 1 74.69 1 MET B N 1
ATOM 2075 C CA . MET B 1 1 ? 0.874 -11.734 -29.25 1 74.69 1 MET B CA 1
ATOM 2076 C C . MET B 1 1 ? 1.352 -13.078 -28.703 1 74.69 1 MET B C 1
ATOM 2078 O O . MET B 1 1 ? 1.148 -14.117 -29.328 1 74.69 1 MET B O 1
ATOM 2082 N N . GLU B 1 2 ? 2.143 -13.016 -27.625 1 91.12 2 GLU B N 1
ATOM 2083 C CA . GLU B 1 2 ? 2.574 -14.258 -26.984 1 91.12 2 GLU B CA 1
ATOM 2084 C C . GLU B 1 2 ? 1.379 -15.086 -26.531 1 91.12 2 GLU B C 1
ATOM 2086 O O . GLU B 1 2 ? 0.309 -14.547 -26.25 1 91.12 2 GLU B O 1
ATOM 2091 N N . LYS B 1 3 ? 1.576 -16.406 -26.578 1 98.5 3 LYS B N 1
ATOM 2092 C CA . LYS B 1 3 ? 0.523 -17.312 -26.094 1 98.5 3 LYS B CA 1
ATOM 2093 C C . LYS B 1 3 ? 0.182 -17.031 -24.641 1 98.5 3 LYS B C 1
ATOM 2095 O O . LYS B 1 3 ? 1.004 -16.484 -23.891 1 98.5 3 LYS B O 1
ATOM 2100 N N . LEU B 1 4 ? -1.026 -17.344 -24.297 1 98.88 4 LEU B N 1
ATOM 2101 C CA . LEU B 1 4 ? -1.554 -17.031 -22.969 1 98.88 4 LEU B CA 1
ATOM 2102 C C . LEU B 1 4 ? -1.104 -18.062 -21.953 1 98.88 4 LEU B C 1
ATOM 2104 O O . LEU B 1 4 ? -1.39 -19.25 -22.109 1 98.88 4 LEU B O 1
ATOM 2108 N N . ILE B 1 5 ? -0.395 -17.609 -20.969 1 98.94 5 ILE B N 1
ATOM 2109 C CA . ILE B 1 5 ? -0.111 -18.453 -19.812 1 98.94 5 ILE B CA 1
ATOM 2110 C C . ILE B 1 5 ? -1.284 -18.406 -18.844 1 98.94 5 ILE B C 1
ATOM 2112 O O . ILE B 1 5 ? -1.749 -17.328 -18.469 1 98.94 5 ILE B O 1
ATOM 2116 N N . ILE B 1 6 ? -1.767 -19.578 -18.484 1 98.94 6 ILE B N 1
ATOM 2117 C CA . ILE B 1 6 ? -2.771 -19.672 -17.422 1 98.94 6 ILE B CA 1
ATOM 2118 C C . ILE B 1 6 ? -2.158 -20.328 -16.188 1 98.94 6 ILE B C 1
ATOM 2120 O O . ILE B 1 6 ? -1.648 -21.453 -16.25 1 98.94 6 ILE B O 1
ATOM 2124 N N . THR B 1 7 ? -2.164 -19.562 -15.109 1 98.94 7 THR B N 1
ATOM 2125 C CA . THR B 1 7 ? -1.771 -20.062 -13.797 1 98.94 7 THR B CA 1
ATOM 2126 C C . THR B 1 7 ? -2.996 -20.469 -12.984 1 98.94 7 THR B C 1
ATOM 2128 O O . THR B 1 7 ? -3.955 -19.703 -12.875 1 98.94 7 THR B O 1
ATOM 2131 N N . ALA B 1 8 ? -2.967 -21.672 -12.461 1 98.94 8 ALA B N 1
ATOM 2132 C CA . ALA B 1 8 ? -4.039 -22.125 -11.578 1 98.94 8 ALA B CA 1
ATOM 2133 C C . ALA B 1 8 ? -3.602 -22.078 -10.117 1 98.94 8 ALA B C 1
ATOM 2135 O O . ALA B 1 8 ? -2.729 -22.828 -9.695 1 98.94 8 ALA B O 1
ATOM 2136 N N . ALA B 1 9 ? -4.203 -21.156 -9.352 1 98.88 9 ALA B N 1
ATOM 2137 C CA . ALA B 1 9 ? -4.02 -21.141 -7.906 1 98.88 9 ALA B CA 1
ATOM 2138 C C . ALA B 1 9 ? -5.031 -22.047 -7.207 1 98.88 9 ALA B C 1
ATOM 2140 O O . ALA B 1 9 ? -6.148 -21.625 -6.906 1 98.88 9 ALA B O 1
ATOM 2141 N N . ILE B 1 10 ? -4.672 -23.188 -6.848 1 98.19 10 ILE B N 1
ATOM 2142 C CA . ILE B 1 10 ? -5.645 -24.266 -6.691 1 98.19 10 ILE B CA 1
ATOM 2143 C C . ILE B 1 10 ? -6.164 -24.297 -5.258 1 98.19 10 ILE B C 1
ATOM 2145 O O . ILE B 1 10 ? -7.18 -24.938 -4.969 1 98.19 10 ILE B O 1
ATOM 2149 N N . CYS B 1 11 ? -5.641 -23.625 -4.281 1 93.12 11 CYS B N 1
ATOM 2150 C CA . CYS B 1 11 ? -6.164 -23.75 -2.926 1 93.12 11 CYS B CA 1
ATOM 2151 C C . CYS B 1 11 ? -5.941 -22.469 -2.135 1 93.12 11 CYS B C 1
ATOM 2153 O O . CYS B 1 11 ? -6.859 -21.969 -1.489 1 93.12 11 CYS B O 1
ATOM 2155 N N . GLY B 1 12 ? -4.738 -21.922 -2.127 1 91.19 12 GLY B N 1
ATOM 2156 C CA . GLY B 1 12 ? -4.414 -20.797 -1.266 1 91.19 12 GLY B CA 1
ATOM 2157 C C . GLY B 1 12 ? -4.246 -21.188 0.19 1 91.19 12 GLY B C 1
ATOM 2158 O O . GLY B 1 12 ? -4.426 -22.359 0.549 1 91.19 12 GLY B O 1
ATOM 2159 N N . ALA B 1 13 ? -3.998 -20.203 1.06 1 88.81 13 ALA B N 1
ATOM 2160 C CA . ALA B 1 13 ? -3.76 -20.484 2.473 1 88.81 13 ALA B CA 1
ATOM 2161 C C . ALA B 1 13 ? -5 -20.188 3.311 1 88.81 13 ALA B C 1
ATOM 2163 O O . ALA B 1 13 ? -5.195 -20.781 4.375 1 88.81 13 ALA B O 1
ATOM 2164 N N . GLU B 1 14 ? -5.848 -19.312 2.809 1 89 14 GLU B N 1
ATOM 2165 C CA . GLU B 1 14 ? -6.918 -18.797 3.656 1 89 14 GLU B CA 1
ATOM 2166 C C . GLU B 1 14 ? -8.266 -19.406 3.283 1 89 14 GLU B C 1
ATOM 2168 O O . GLU B 1 14 ? -9.18 -19.453 4.105 1 89 14 GLU B O 1
ATOM 2173 N N . VAL B 1 15 ? -8.414 -19.828 2.104 1 94.62 15 VAL B N 1
ATOM 2174 C CA . VAL B 1 15 ? -9.656 -20.406 1.624 1 94.62 15 VAL B CA 1
ATOM 2175 C C . VAL B 1 15 ? -9.82 -21.828 2.182 1 94.62 15 VAL B C 1
ATOM 2177 O O . VAL B 1 15 ? -8.859 -22.609 2.188 1 94.62 15 VAL B O 1
ATOM 2180 N N . THR B 1 16 ? -11.055 -22.141 2.662 1 96.25 16 THR B N 1
ATOM 2181 C CA . THR B 1 16 ? -11.266 -23.438 3.311 1 96.25 16 THR B CA 1
ATOM 2182 C C . THR B 1 16 ? -12.406 -24.203 2.633 1 96.25 16 THR B C 1
ATOM 2184 O O . THR B 1 16 ? -13.047 -23.688 1.716 1 96.25 16 THR B O 1
ATOM 2187 N N . LYS B 1 17 ? -12.594 -25.438 3.148 1 97.12 17 LYS B N 1
ATOM 2188 C CA . LYS B 1 17 ? -13.672 -26.281 2.643 1 97.12 17 LYS B CA 1
ATOM 2189 C C . LYS B 1 17 ? -15.039 -25.734 3.035 1 97.12 17 LYS B C 1
ATOM 2191 O O . LYS B 1 17 ? -16.062 -26.125 2.469 1 97.12 17 LYS B O 1
ATOM 2196 N N . GLU B 1 18 ? -15.055 -24.828 3.986 1 96.38 18 GLU B N 1
ATOM 2197 C CA . GLU B 1 18 ? -16.297 -24.125 4.324 1 96.38 18 GLU B CA 1
ATOM 2198 C C . GLU B 1 18 ? -16.75 -23.219 3.182 1 96.38 18 GLU B C 1
ATOM 2200 O O . GLU B 1 18 ? -17.953 -23.031 2.979 1 96.38 18 GLU B O 1
ATOM 2205 N N . HIS B 1 19 ? -15.844 -22.719 2.441 1 95.94 19 HIS B N 1
ATOM 2206 C CA . HIS B 1 19 ? -16.156 -21.859 1.305 1 95.94 19 HIS B CA 1
ATOM 2207 C C . HIS B 1 19 ? -16.531 -22.688 0.079 1 95.94 19 HIS B C 1
ATOM 2209 O O . HIS B 1 19 ? -17.438 -22.328 -0.668 1 95.94 19 HIS B O 1
ATOM 2215 N N . ASN B 1 20 ? -15.797 -23.734 -0.154 1 97.12 20 ASN B N 1
ATOM 2216 C CA . ASN B 1 20 ? -16 -24.703 -1.227 1 97.12 20 ASN B CA 1
ATOM 2217 C C . ASN B 1 20 ? -15.461 -26.078 -0.856 1 97.12 20 ASN B C 1
ATOM 2219 O O . ASN B 1 20 ? -14.266 -26.234 -0.608 1 97.12 20 ASN B O 1
ATOM 2223 N N . PRO B 1 21 ? -16.297 -27.078 -0.848 1 96.69 21 PRO B N 1
ATOM 2224 C CA . PRO B 1 21 ? -15.867 -28.391 -0.367 1 96.69 21 PRO B CA 1
ATOM 2225 C C . PRO B 1 21 ? -14.773 -29.016 -1.233 1 96.69 21 PRO B C 1
ATOM 2227 O O . PRO B 1 21 ? -14.109 -29.969 -0.807 1 96.69 21 PRO B O 1
ATOM 2230 N N . ASN B 1 22 ? -14.539 -28.469 -2.373 1 97.19 22 ASN B N 1
ATOM 2231 C CA . ASN B 1 22 ? -13.562 -29.047 -3.289 1 97.19 22 ASN B CA 1
ATOM 2232 C C . ASN B 1 22 ? -12.172 -28.453 -3.076 1 97.19 22 ASN B C 1
ATOM 2234 O O . ASN B 1 22 ? -11.211 -28.891 -3.705 1 97.19 22 ASN B O 1
ATOM 2238 N N . VAL B 1 23 ? -12.07 -27.453 -2.168 1 98.19 23 VAL B N 1
ATOM 2239 C CA . VAL B 1 23 ? -10.758 -26.922 -1.832 1 98.19 23 VAL B CA 1
ATOM 2240 C C . VAL B 1 23 ? -9.844 -28.047 -1.348 1 98.19 23 VAL B C 1
ATOM 2242 O O . VAL B 1 23 ? -10.188 -28.781 -0.411 1 98.19 23 VAL B O 1
ATOM 2245 N N . PRO B 1 24 ? -8.727 -28.219 -1.963 1 98.38 24 PRO B N 1
ATOM 2246 C CA . PRO B 1 24 ? -7.895 -29.375 -1.628 1 98.38 24 PRO B CA 1
ATOM 2247 C C . PRO B 1 24 ? -7.074 -29.172 -0.357 1 98.38 24 PRO B C 1
ATOM 2249 O O . PRO B 1 24 ? -6.539 -28.078 -0.135 1 98.38 24 PRO B O 1
ATOM 2252 N N . TYR B 1 25 ? -7.043 -30.234 0.461 1 97.94 25 TYR B N 1
ATOM 2253 C CA . TYR B 1 25 ? -6.203 -30.266 1.652 1 97.94 25 TYR B CA 1
ATOM 2254 C C . TYR B 1 25 ? -5.121 -31.328 1.534 1 97.94 25 TYR B C 1
ATOM 2256 O O . TYR B 1 25 ? -3.932 -31.031 1.648 1 97.94 25 TYR B O 1
ATOM 2264 N N . THR B 1 26 ? -5.465 -32.562 1.173 1 98.25 26 THR B N 1
ATOM 2265 C CA . THR B 1 26 ? -4.562 -33.719 1.147 1 98.25 26 THR B CA 1
ATOM 2266 C C . THR B 1 26 ? -3.762 -33.75 -0.151 1 98.25 26 THR B C 1
ATOM 2268 O O . THR B 1 26 ? -4.133 -33.094 -1.131 1 98.25 26 THR B O 1
ATOM 2271 N N . VAL B 1 27 ? -2.738 -34.562 -0.155 1 98.5 27 VAL B N 1
ATOM 2272 C CA . VAL B 1 27 ? -1.906 -34.719 -1.344 1 98.5 27 VAL B CA 1
ATOM 2273 C C . VAL B 1 27 ? -2.756 -35.219 -2.514 1 98.5 27 VAL B C 1
ATOM 2275 O O . VAL B 1 27 ? -2.637 -34.719 -3.631 1 98.5 27 VAL B O 1
ATOM 2278 N N . GLU B 1 28 ? -3.635 -36.125 -2.236 1 98.56 28 GLU B N 1
ATOM 2279 C CA . GLU B 1 28 ? -4.508 -36.656 -3.271 1 98.56 28 GLU B CA 1
ATOM 2280 C C . GLU B 1 28 ? -5.414 -35.594 -3.855 1 98.56 28 GLU B C 1
ATOM 2282 O O . GLU B 1 28 ? -5.594 -35.5 -5.07 1 98.56 28 GLU B O 1
ATOM 2287 N N . GLU B 1 29 ? -5.996 -34.812 -2.963 1 98.75 29 GLU B N 1
ATOM 2288 C CA . GLU B 1 29 ? -6.875 -33.75 -3.4 1 98.75 29 GLU B CA 1
ATOM 2289 C C . GLU B 1 29 ? -6.105 -32.688 -4.18 1 98.75 29 GLU B C 1
ATOM 2291 O O . GLU B 1 29 ? -6.609 -32.125 -5.164 1 98.75 29 GLU B O 1
ATOM 2296 N N . ILE B 1 30 ? -4.934 -32.375 -3.732 1 98.69 30 ILE B N 1
ATOM 2297 C CA . ILE B 1 30 ? -4.07 -31.406 -4.414 1 98.69 30 ILE B CA 1
ATOM 2298 C C . ILE B 1 30 ? -3.771 -31.891 -5.828 1 98.69 30 ILE B C 1
ATOM 2300 O O . ILE B 1 30 ? -3.895 -31.141 -6.793 1 98.69 30 ILE B O 1
ATOM 2304 N N . VAL B 1 31 ? -3.416 -33.156 -5.965 1 98.75 31 VAL B N 1
ATOM 2305 C CA . VAL B 1 31 ? -3.113 -33.719 -7.277 1 98.75 31 VAL B CA 1
ATOM 2306 C C . VAL B 1 31 ? -4.359 -33.688 -8.156 1 98.75 31 VAL B C 1
ATOM 2308 O O . VAL B 1 31 ? -4.285 -33.344 -9.336 1 98.75 31 VAL B O 1
ATOM 2311 N N . ARG B 1 32 ? -5.477 -34 -7.574 1 98.69 32 ARG B N 1
ATOM 2312 C CA . ARG B 1 32 ? -6.738 -34 -8.305 1 98.69 32 ARG B CA 1
ATOM 2313 C C . ARG B 1 32 ? -7.016 -32.625 -8.898 1 98.69 32 ARG B C 1
ATOM 2315 O O . ARG B 1 32 ? -7.305 -32.5 -10.094 1 98.69 32 ARG B O 1
ATOM 2322 N N . GLU B 1 33 ? -6.887 -31.625 -8.07 1 98.81 33 GLU B N 1
ATOM 2323 C CA . GLU B 1 33 ? -7.199 -30.266 -8.516 1 98.81 33 GLU B CA 1
ATOM 2324 C C . GLU B 1 33 ? -6.137 -29.734 -9.477 1 98.81 33 GLU B C 1
ATOM 2326 O O . GLU B 1 33 ? -6.453 -29.047 -10.438 1 98.81 33 GLU B O 1
ATOM 2331 N N . ALA B 1 34 ? -4.875 -30.078 -9.219 1 98.81 34 ALA B N 1
ATOM 2332 C CA . ALA B 1 34 ? -3.805 -29.688 -10.141 1 98.81 34 ALA B CA 1
ATOM 2333 C C . ALA B 1 34 ? -4.016 -30.312 -11.516 1 98.81 34 ALA B C 1
ATOM 2335 O O . ALA B 1 34 ? -3.904 -29.625 -12.539 1 98.81 34 ALA B O 1
ATOM 2336 N N . LYS B 1 35 ? -4.305 -31.594 -11.523 1 98.88 35 LYS B N 1
ATOM 2337 C CA . LYS B 1 35 ? -4.512 -32.312 -12.789 1 98.88 35 LYS B CA 1
ATOM 2338 C C . LYS B 1 35 ? -5.723 -31.75 -13.531 1 98.88 35 LYS B C 1
ATOM 2340 O O . LYS B 1 35 ? -5.684 -31.594 -14.758 1 98.88 35 LYS B O 1
ATOM 2345 N N . SER B 1 36 ? -6.777 -31.516 -12.766 1 98.81 36 SER B N 1
ATOM 2346 C CA . SER B 1 36 ? -7.969 -30.938 -13.375 1 98.81 36 SER B CA 1
ATOM 2347 C C . SER B 1 36 ? -7.648 -29.625 -14.078 1 98.81 36 SER B C 1
ATOM 2349 O O . SER B 1 36 ? -8.086 -29.391 -15.203 1 98.81 36 SER B O 1
ATOM 2351 N N . ALA B 1 37 ? -6.91 -28.781 -13.469 1 98.88 37 ALA B N 1
ATOM 2352 C CA . ALA B 1 37 ? -6.52 -27.484 -14.023 1 98.88 37 ALA B CA 1
ATOM 2353 C C . ALA B 1 37 ? -5.574 -27.656 -15.203 1 98.88 37 ALA B C 1
ATOM 2355 O O . ALA B 1 37 ? -5.73 -27 -16.234 1 98.88 37 ALA B O 1
ATOM 2356 N N . TYR B 1 38 ? -4.617 -28.562 -15.039 1 98.88 38 TYR B N 1
ATOM 2357 C CA . TYR B 1 38 ? -3.648 -28.859 -16.078 1 98.88 38 TYR B CA 1
ATOM 2358 C C . TYR B 1 38 ? -4.344 -29.359 -17.344 1 98.88 38 TYR B C 1
ATOM 2360 O O . TYR B 1 38 ? -4.078 -28.875 -18.438 1 98.88 38 TYR B O 1
ATOM 2368 N N . ASP B 1 39 ? -5.199 -30.297 -17.172 1 98.88 39 ASP B N 1
ATOM 2369 C CA . ASP B 1 39 ? -5.938 -30.859 -18.297 1 98.88 39 ASP B CA 1
ATOM 2370 C C . ASP B 1 39 ? -6.773 -29.797 -19 1 98.88 39 ASP B C 1
ATOM 2372 O O . ASP B 1 39 ? -6.996 -29.875 -20.203 1 98.88 39 ASP B O 1
ATOM 2376 N N . ALA B 1 40 ? -7.18 -28.797 -18.234 1 98.88 40 ALA B N 1
ATOM 2377 C CA . ALA B 1 40 ? -8.031 -27.75 -18.766 1 98.88 40 ALA B CA 1
ATOM 2378 C C . ALA B 1 40 ? -7.211 -26.703 -19.531 1 98.88 40 ALA B C 1
ATOM 2380 O O . ALA B 1 40 ? -7.762 -25.906 -20.297 1 98.88 40 ALA B O 1
ATOM 2381 N N . GLY B 1 41 ? -5.895 -26.656 -19.234 1 98.75 41 GLY B N 1
ATOM 2382 C CA . GLY B 1 41 ? -5.09 -25.75 -20.047 1 98.75 41 GLY B CA 1
ATOM 2383 C C . GLY B 1 41 ? -4.094 -24.953 -19.219 1 98.75 41 GLY B C 1
ATOM 2384 O O . GLY B 1 41 ? -3.318 -24.172 -19.766 1 98.75 41 GLY B O 1
ATOM 2385 N N . ALA B 1 42 ? -4.027 -25.156 -17.922 1 98.88 42 ALA B N 1
ATOM 2386 C CA . ALA B 1 42 ? -3.074 -24.422 -17.094 1 98.88 42 ALA B CA 1
ATOM 2387 C C . ALA B 1 42 ? -1.65 -24.922 -17.328 1 98.88 42 ALA B C 1
ATOM 2389 O O . ALA B 1 42 ? -1.411 -26.125 -17.391 1 98.88 42 ALA B O 1
ATOM 2390 N N . SER B 1 43 ? -0.734 -23.984 -17.484 1 98.69 43 SER B N 1
ATOM 2391 C CA . SER B 1 43 ? 0.672 -24.344 -17.641 1 98.69 43 SER B CA 1
ATOM 2392 C C . SER B 1 43 ? 1.406 -24.266 -16.297 1 98.69 43 SER B C 1
ATOM 2394 O O . SER B 1 43 ? 2.449 -24.891 -16.125 1 98.69 43 SER B O 1
ATOM 2396 N N . VAL B 1 44 ? 0.92 -23.406 -15.391 1 98.88 44 VAL B N 1
ATOM 2397 C CA . VAL B 1 44 ? 1.542 -23.156 -14.094 1 98.88 44 VAL B CA 1
ATOM 2398 C C . VAL B 1 44 ? 0.557 -23.5 -12.977 1 98.88 44 VAL B C 1
ATOM 2400 O O . VAL B 1 44 ? -0.615 -23.125 -13.039 1 98.88 44 VAL B O 1
ATOM 2403 N N . ILE B 1 45 ? 1 -24.281 -12.016 1 98.88 45 ILE B N 1
ATOM 2404 C CA . ILE B 1 45 ? 0.243 -24.547 -10.797 1 98.88 45 ILE B CA 1
ATOM 2405 C C . ILE B 1 45 ? 0.836 -23.75 -9.633 1 98.88 45 ILE B C 1
ATOM 2407 O O . ILE B 1 45 ? 1.94 -24.047 -9.172 1 98.88 45 ILE B O 1
ATOM 2411 N N . HIS B 1 46 ? 0.142 -22.688 -9.227 1 98.88 46 HIS B N 1
ATOM 2412 C CA . HIS B 1 46 ? 0.488 -22 -7.992 1 98.88 46 HIS B CA 1
ATOM 2413 C C . HIS B 1 46 ? 0.06 -22.797 -6.77 1 98.88 46 HIS B C 1
ATOM 2415 O O . HIS B 1 46 ? -1.113 -23.156 -6.633 1 98.88 46 HIS B O 1
ATOM 2421 N N . LEU B 1 47 ? 1.025 -23.016 -5.891 1 98.69 47 LEU B N 1
ATOM 2422 C CA . LEU B 1 47 ? 0.794 -24.094 -4.934 1 98.69 47 LEU B CA 1
ATOM 2423 C C . LEU B 1 47 ? 0.984 -23.594 -3.504 1 98.69 47 LEU B C 1
ATOM 2425 O O . LEU B 1 47 ? 2.045 -23.062 -3.162 1 98.69 47 LEU B O 1
ATOM 2429 N N . HIS B 1 48 ? -0.011 -23.625 -2.725 1 98.5 48 HIS B N 1
ATOM 2430 C CA . HIS B 1 48 ? 0.026 -23.703 -1.269 1 98.5 48 HIS B CA 1
ATOM 2431 C C . HIS B 1 48 ? -0.185 -25.141 -0.791 1 98.5 48 HIS B C 1
ATOM 2433 O O . HIS B 1 48 ? -0.746 -25.969 -1.518 1 98.5 48 HIS B O 1
ATOM 2439 N N . VAL B 1 49 ? 0.276 -25.438 0.38 1 97.94 49 VAL B N 1
ATOM 2440 C CA . VAL B 1 49 ? 0.003 -26.781 0.9 1 97.94 49 VAL B CA 1
ATOM 2441 C C . VAL B 1 49 ? -0.548 -26.672 2.32 1 97.94 49 VAL B C 1
ATOM 2443 O O . VAL B 1 49 ? -0.431 -25.625 2.967 1 97.94 49 VAL B O 1
ATOM 2446 N N . ARG B 1 50 ? -1.139 -27.75 2.666 1 97.44 50 ARG B N 1
ATOM 2447 C CA . ARG B 1 50 ? -1.755 -27.891 3.98 1 97.44 50 ARG B CA 1
ATOM 2448 C C . ARG B 1 50 ? -1.501 -29.281 4.551 1 97.44 50 ARG B C 1
ATOM 2450 O O . ARG B 1 50 ? -1.171 -30.219 3.811 1 97.44 50 ARG B O 1
ATOM 2457 N N . GLU B 1 51 ? -1.646 -29.312 5.922 1 96.81 51 GLU B N 1
ATOM 2458 C CA . GLU B 1 51 ? -1.795 -30.641 6.52 1 96.81 51 GLU B CA 1
ATOM 2459 C C . GLU B 1 51 ? -3.148 -31.25 6.176 1 96.81 51 GLU B C 1
ATOM 2461 O O . GLU B 1 51 ? -4.039 -30.562 5.676 1 96.81 51 GLU B O 1
ATOM 2466 N N . ASP B 1 52 ? -3.281 -32.5 6.496 1 97.56 52 ASP B N 1
ATOM 2467 C CA . ASP B 1 52 ? -4.484 -33.219 6.07 1 97.56 52 ASP B CA 1
ATOM 2468 C C . ASP B 1 52 ? -5.727 -32.656 6.762 1 97.56 52 ASP B C 1
ATOM 2470 O O . ASP B 1 52 ? -6.844 -32.812 6.262 1 97.56 52 ASP B O 1
ATOM 2474 N N . ASP B 1 53 ? -5.539 -31.969 7.883 1 96.44 53 ASP B N 1
ATOM 2475 C CA . ASP B 1 53 ? -6.672 -31.406 8.617 1 96.44 53 ASP B CA 1
ATOM 2476 C C . ASP B 1 53 ? -7.008 -30 8.117 1 96.44 53 ASP B C 1
ATOM 2478 O O . ASP B 1 53 ? -7.918 -29.359 8.641 1 96.44 53 ASP B O 1
ATOM 2482 N N . GLY B 1 54 ? -6.23 -29.516 7.203 1 96.5 54 GLY B N 1
ATOM 2483 C CA . GLY B 1 54 ? -6.523 -28.219 6.605 1 96.5 54 GLY B CA 1
ATOM 2484 C C . GLY B 1 54 ? -5.605 -27.109 7.094 1 96.5 54 GLY B C 1
ATOM 2485 O O . GLY B 1 54 ? -5.625 -26 6.562 1 96.5 54 GLY B O 1
ATOM 2486 N N . THR B 1 55 ? -4.734 -27.406 8.055 1 96.62 55 THR B N 1
ATOM 2487 C CA . THR B 1 55 ? -3.84 -26.406 8.602 1 96.62 55 THR B CA 1
ATOM 2488 C C . THR B 1 55 ? -2.787 -26 7.578 1 96.62 55 THR B C 1
ATOM 2490 O O . THR B 1 55 ? -2.064 -26.844 7.055 1 96.62 55 THR B O 1
ATOM 2493 N N . PRO B 1 56 ? -2.756 -24.703 7.305 1 96.75 56 PRO B N 1
ATOM 2494 C CA . PRO B 1 56 ? -1.712 -24.281 6.367 1 96.75 56 PRO B CA 1
ATOM 2495 C C . PRO B 1 56 ? -0.305 -24.609 6.863 1 96.75 56 PRO B C 1
ATOM 2497 O O . PRO B 1 56 ? -0.038 -24.531 8.062 1 96.75 56 PRO B O 1
ATOM 2500 N N . THR B 1 57 ? 0.561 -24.953 5.934 1 96.94 57 THR B N 1
ATOM 2501 C CA . THR B 1 57 ? 1.951 -25.219 6.285 1 96.94 57 THR B CA 1
ATOM 2502 C C . THR B 1 57 ? 2.885 -24.812 5.148 1 96.94 57 THR B C 1
ATOM 2504 O O . THR B 1 57 ? 2.459 -24.703 4 1 96.94 57 THR B O 1
ATOM 2507 N N . GLN B 1 58 ? 4.098 -24.484 5.512 1 97.94 58 GLN B N 1
ATOM 2508 C CA . GLN B 1 58 ? 5.152 -24.188 4.547 1 97.94 58 GLN B CA 1
ATOM 2509 C C . GLN B 1 58 ? 6.285 -25.203 4.637 1 97.94 58 GLN B C 1
ATOM 2511 O O . GLN B 1 58 ? 7.375 -24.984 4.113 1 97.94 58 GLN B O 1
ATOM 2516 N N . SER B 1 59 ? 5.93 -26.344 5.168 1 97.31 59 SER B N 1
ATOM 2517 C CA . SER B 1 59 ? 6.91 -27.406 5.348 1 97.31 59 SER B CA 1
ATOM 2518 C C . SER B 1 59 ? 7.508 -27.828 4.012 1 97.31 59 SER B C 1
ATOM 2520 O O . SER B 1 59 ? 6.777 -28.188 3.082 1 97.31 59 SER B O 1
ATOM 2522 N N . LYS B 1 60 ? 8.867 -27.781 3.994 1 98.31 60 LYS B N 1
ATOM 2523 C CA . LYS B 1 60 ? 9.57 -28.234 2.797 1 98.31 60 LYS B CA 1
ATOM 2524 C C . LYS B 1 60 ? 9.18 -29.672 2.436 1 98.31 60 LYS B C 1
ATOM 2526 O O . LYS B 1 60 ? 8.961 -29.984 1.263 1 98.31 60 LYS B O 1
ATOM 2531 N N . GLU B 1 61 ? 9.055 -30.5 3.414 1 98.38 61 GLU B N 1
ATOM 2532 C CA . GLU B 1 61 ? 8.719 -31.906 3.205 1 98.38 61 GLU B CA 1
ATOM 2533 C C . GLU B 1 61 ? 7.316 -32.062 2.617 1 98.38 61 GLU B C 1
ATOM 2535 O O . GLU B 1 61 ? 7.102 -32.875 1.713 1 98.38 61 GLU B O 1
ATOM 2540 N N . ARG B 1 62 ? 6.387 -31.297 3.168 1 98.56 62 ARG B N 1
ATOM 2541 C CA . ARG B 1 62 ? 5.02 -31.375 2.664 1 98.56 62 ARG B CA 1
ATOM 2542 C C . ARG B 1 62 ? 4.934 -30.859 1.231 1 98.56 62 ARG B C 1
ATOM 2544 O O . ARG B 1 62 ? 4.246 -31.438 0.394 1 98.56 62 ARG B O 1
ATOM 2551 N N . PHE B 1 63 ? 5.613 -29.812 0.946 1 98.75 63 PHE B N 1
ATOM 2552 C CA . PHE B 1 63 ? 5.676 -29.297 -0.421 1 98.75 63 PHE B CA 1
ATOM 2553 C C . PHE B 1 63 ? 6.27 -30.344 -1.356 1 98.75 63 PHE B C 1
ATOM 2555 O O . PHE B 1 63 ? 5.758 -30.562 -2.455 1 98.75 63 PHE B O 1
ATOM 2562 N N . LYS B 1 64 ? 7.352 -30.953 -0.934 1 98.75 64 LYS B N 1
ATOM 2563 C CA . LYS B 1 64 ? 8 -31.953 -1.768 1 98.75 64 LYS B CA 1
ATOM 2564 C C . LYS B 1 64 ? 7.031 -33.094 -2.113 1 98.75 64 LYS B C 1
ATOM 2566 O O . LYS B 1 64 ? 6.965 -33.531 -3.264 1 98.75 64 LYS B O 1
ATOM 2571 N N . MET B 1 65 ? 6.285 -33.531 -1.114 1 98.69 65 MET B N 1
ATOM 2572 C CA . MET B 1 65 ? 5.297 -34.562 -1.331 1 98.69 65 MET B CA 1
ATOM 2573 C C . MET B 1 65 ? 4.285 -34.156 -2.393 1 98.69 65 MET B C 1
ATOM 2575 O O . MET B 1 65 ? 3.984 -34.938 -3.305 1 98.69 65 MET B O 1
ATOM 2579 N N . CYS B 1 66 ? 3.781 -33 -2.266 1 98.69 66 CYS B N 1
ATOM 2580 C CA . CYS B 1 66 ? 2.764 -32.5 -3.186 1 98.69 66 CYS B CA 1
ATOM 2581 C C . CYS B 1 66 ? 3.352 -32.281 -4.574 1 98.69 66 CYS B C 1
ATOM 2583 O O . CYS B 1 66 ? 2.746 -32.656 -5.578 1 98.69 66 CYS B O 1
ATOM 2585 N N . VAL B 1 67 ? 4.543 -31.672 -4.652 1 98.69 67 VAL B N 1
ATOM 2586 C CA . VAL B 1 67 ? 5.195 -31.375 -5.922 1 98.69 67 VAL B CA 1
ATOM 2587 C C . VAL B 1 67 ? 5.492 -32.656 -6.676 1 98.69 67 VAL B C 1
ATOM 2589 O O . VAL B 1 67 ? 5.191 -32.781 -7.867 1 98.69 67 VAL B O 1
ATOM 2592 N N . ASP B 1 68 ? 6.062 -33.625 -5.977 1 98.62 68 ASP B N 1
ATOM 2593 C CA . ASP B 1 68 ? 6.375 -34.906 -6.598 1 98.62 68 ASP B CA 1
ATOM 2594 C C . ASP B 1 68 ? 5.113 -35.594 -7.129 1 98.62 68 ASP B C 1
ATOM 2596 O O . ASP B 1 68 ? 5.105 -36.125 -8.242 1 98.62 68 ASP B O 1
ATOM 2600 N N . ALA B 1 69 ? 4.121 -35.531 -6.32 1 98.81 69 ALA B N 1
ATOM 2601 C CA . ALA B 1 69 ? 2.869 -36.156 -6.711 1 98.81 69 ALA B CA 1
ATOM 2602 C C . ALA B 1 69 ? 2.25 -35.469 -7.922 1 98.81 69 ALA B C 1
ATOM 2604 O O . ALA B 1 69 ? 1.733 -36.125 -8.828 1 98.81 69 ALA B O 1
ATOM 2605 N N . ILE B 1 70 ? 2.213 -34.156 -7.953 1 98.75 70 ILE B N 1
ATOM 2606 C CA . ILE B 1 70 ? 1.688 -33.406 -9.094 1 98.75 70 ILE B CA 1
ATOM 2607 C C . ILE B 1 70 ? 2.49 -33.75 -10.344 1 98.75 70 ILE B C 1
ATOM 2609 O O . ILE B 1 70 ? 1.918 -33.969 -11.414 1 98.75 70 ILE B O 1
ATOM 2613 N N . LYS B 1 71 ? 3.842 -33.844 -10.211 1 98.38 71 LYS B N 1
ATOM 2614 C CA . LYS B 1 71 ? 4.711 -34.094 -11.359 1 98.38 71 LYS B CA 1
ATOM 2615 C C . LYS B 1 71 ? 4.492 -35.469 -11.922 1 98.38 71 LYS B C 1
ATOM 2617 O O . LYS B 1 71 ? 4.676 -35.719 -13.117 1 98.38 71 LYS B O 1
ATOM 2622 N N . GLU B 1 72 ? 4.113 -36.375 -11.094 1 98.5 72 GLU B N 1
ATOM 2623 C CA . GLU B 1 72 ? 3.762 -37.688 -11.578 1 98.5 72 GLU B CA 1
ATOM 2624 C C . GLU B 1 72 ? 2.521 -37.656 -12.469 1 98.5 72 GLU B C 1
ATOM 2626 O O . GLU B 1 72 ? 2.459 -38.344 -13.492 1 98.5 72 GLU B O 1
ATOM 2631 N N . ALA B 1 73 ? 1.571 -36.844 -12.094 1 98.44 73 ALA B N 1
ATOM 2632 C CA . ALA B 1 73 ? 0.307 -36.75 -12.812 1 98.44 73 ALA B CA 1
ATOM 2633 C C . ALA B 1 73 ? 0.417 -35.75 -13.984 1 98.44 73 ALA B C 1
ATOM 2635 O O . ALA B 1 73 ? -0.245 -35.938 -15.016 1 98.44 73 ALA B O 1
ATOM 2636 N N . CYS B 1 74 ? 1.164 -34.719 -13.828 1 98.19 74 CYS B N 1
ATOM 2637 C CA . CYS B 1 74 ? 1.385 -33.625 -14.781 1 98.19 74 CYS B CA 1
ATOM 2638 C C . CYS B 1 74 ? 2.873 -33.344 -14.961 1 98.19 74 CYS B C 1
ATOM 2640 O O . CYS B 1 74 ? 3.383 -32.344 -14.516 1 98.19 74 CYS B O 1
ATOM 2642 N N . PRO B 1 75 ? 3.586 -34.125 -15.711 1 96.75 75 PRO B N 1
ATOM 2643 C CA . PRO B 1 75 ? 5.051 -34.156 -15.695 1 96.75 75 PRO B CA 1
ATOM 2644 C C . PRO B 1 75 ? 5.672 -32.844 -16.156 1 96.75 75 PRO B C 1
ATOM 2646 O O . PRO B 1 75 ? 6.766 -32.5 -15.719 1 96.75 75 PRO B O 1
ATOM 2649 N N . ASP B 1 76 ? 4.996 -32.156 -17.016 1 97.25 76 ASP B N 1
ATOM 2650 C CA . ASP B 1 76 ? 5.672 -30.969 -17.547 1 97.25 76 ASP B CA 1
ATOM 2651 C C . ASP B 1 76 ? 5.082 -29.688 -16.969 1 97.25 76 ASP B C 1
ATOM 2653 O O . ASP B 1 76 ? 5.469 -28.578 -17.359 1 97.25 76 ASP B O 1
ATOM 2657 N N . ALA B 1 77 ? 4.145 -29.828 -16.016 1 98.38 77 ALA B N 1
ATOM 2658 C CA . ALA B 1 77 ? 3.559 -28.641 -15.383 1 98.38 77 ALA B CA 1
ATOM 2659 C C . ALA B 1 77 ? 4.617 -27.844 -14.633 1 98.38 77 ALA B C 1
ATOM 2661 O O . ALA B 1 77 ? 5.504 -28.406 -14 1 98.38 77 ALA B O 1
ATOM 2662 N N . ILE B 1 78 ? 4.578 -26.531 -14.766 1 98.69 78 ILE B N 1
ATOM 2663 C CA . ILE B 1 78 ? 5.406 -25.672 -13.93 1 98.69 78 ILE B CA 1
ATOM 2664 C C . ILE B 1 78 ? 4.777 -25.531 -12.547 1 98.69 78 ILE B C 1
ATOM 2666 O O . ILE B 1 78 ? 3.596 -25.188 -12.422 1 98.69 78 ILE B O 1
ATOM 2670 N N . ILE B 1 79 ? 5.508 -25.859 -11.531 1 98.56 79 ILE B N 1
ATOM 2671 C CA . ILE B 1 79 ? 5.008 -25.719 -10.172 1 98.56 79 ILE B CA 1
ATOM 2672 C C . ILE B 1 79 ? 5.574 -24.438 -9.547 1 98.56 79 ILE B C 1
ATOM 2674 O O . ILE B 1 79 ? 6.785 -24.219 -9.586 1 98.56 79 ILE B O 1
ATOM 2678 N N . GLN B 1 80 ? 4.703 -23.609 -9.023 1 98.75 80 GLN B N 1
ATOM 2679 C CA . GLN B 1 80 ? 5.074 -22.344 -8.398 1 98.75 80 GLN B CA 1
ATOM 2680 C C . GLN B 1 80 ? 4.652 -22.312 -6.93 1 98.75 80 GLN B C 1
ATOM 2682 O O . GLN B 1 80 ? 3.562 -21.844 -6.598 1 98.75 80 GLN B O 1
ATOM 2687 N N . PRO B 1 81 ? 5.555 -22.75 -6.055 1 98.62 81 PRO B N 1
ATOM 2688 C CA . PRO B 1 81 ? 5.223 -22.656 -4.629 1 98.62 81 PRO B CA 1
ATOM 2689 C C . PRO B 1 81 ? 5.062 -21.219 -4.148 1 98.62 81 PRO B C 1
ATOM 2691 O O . PRO B 1 81 ? 5.793 -20.328 -4.598 1 98.62 81 PRO B O 1
ATOM 2694 N N . SER B 1 82 ? 4.16 -21.078 -3.234 1 98.06 82 SER B N 1
ATOM 2695 C CA . SER B 1 82 ? 3.992 -19.781 -2.57 1 98.06 82 SER B CA 1
ATOM 2696 C C . SER B 1 82 ? 5.078 -19.562 -1.522 1 98.06 82 SER B C 1
ATOM 2698 O O . SER B 1 82 ? 5.359 -20.438 -0.712 1 98.06 82 SER B O 1
ATOM 2700 N N . THR B 1 83 ? 5.629 -18.344 -1.534 1 97.88 83 THR B N 1
ATOM 2701 C CA . THR B 1 83 ? 6.426 -17.922 -0.386 1 97.88 83 THR B CA 1
ATOM 2702 C C . THR B 1 83 ? 5.621 -17.016 0.529 1 97.88 83 THR B C 1
ATOM 2704 O O . THR B 1 83 ? 6.129 -16.531 1.548 1 97.88 83 THR B O 1
ATOM 2707 N N . GLY B 1 84 ? 4.445 -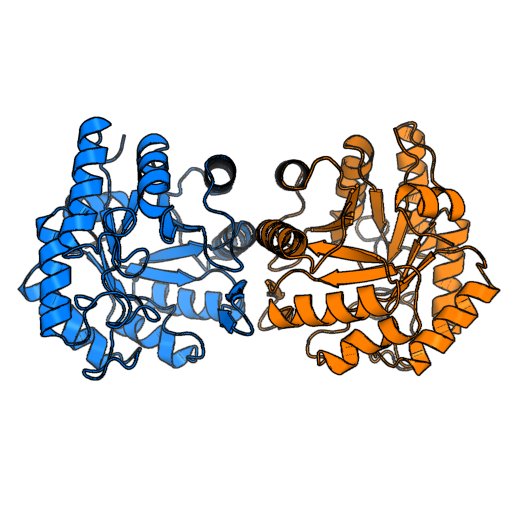16.719 0.165 1 95.56 84 GLY B N 1
ATOM 2708 C CA . GLY B 1 84 ? 3.58 -15.906 0.996 1 95.56 84 GLY B CA 1
ATOM 2709 C C . GLY B 1 84 ? 3.086 -16.625 2.236 1 95.56 84 GLY B C 1
ATOM 2710 O O . GLY B 1 84 ? 2.934 -16.016 3.297 1 95.56 84 GLY B O 1
ATOM 2711 N N . GLY B 1 85 ? 2.85 -17.969 2.021 1 94.81 85 GLY B N 1
ATOM 2712 C CA . GLY B 1 85 ? 2.348 -18.75 3.141 1 94.81 85 GLY B CA 1
ATOM 2713 C C . GLY B 1 85 ? 1.016 -18.25 3.666 1 94.81 85 GLY B C 1
ATOM 2714 O O . GLY B 1 85 ? 0.128 -17.891 2.887 1 94.81 85 GLY B O 1
ATOM 2715 N N . ALA B 1 86 ? 0.847 -18.438 4.938 1 87.75 86 ALA B N 1
ATOM 2716 C CA . ALA B 1 86 ? -0.322 -17.922 5.641 1 87.75 86 ALA B CA 1
ATOM 2717 C C . ALA B 1 86 ? 0.049 -16.719 6.5 1 87.75 86 ALA B C 1
ATOM 2719 O O . ALA B 1 86 ? 1.206 -16.562 6.898 1 87.75 86 ALA B O 1
ATOM 2720 N N . VAL B 1 87 ? -0.897 -15.891 6.715 1 84.56 87 VAL B N 1
ATOM 2721 C CA . VAL B 1 87 ? -0.681 -14.742 7.582 1 84.56 87 VAL B CA 1
ATOM 2722 C C . VAL B 1 87 ? -0.12 -15.203 8.922 1 84.56 87 VAL B C 1
ATOM 2724 O O . VAL B 1 87 ? -0.614 -16.156 9.516 1 84.56 87 VAL B O 1
ATOM 2727 N N . GLY B 1 88 ? 0.98 -14.562 9.305 1 82.81 88 GLY B N 1
ATOM 2728 C CA . GLY B 1 88 ? 1.51 -14.852 10.633 1 82.81 88 GLY B CA 1
ATOM 2729 C C . GLY B 1 88 ? 2.721 -15.766 10.602 1 82.81 88 GLY B C 1
ATOM 2730 O O . GLY B 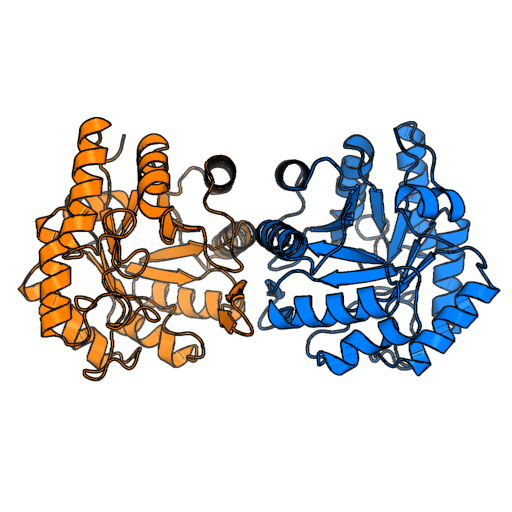1 88 ? 3.445 -15.875 11.594 1 82.81 88 GLY B O 1
ATOM 2731 N N . MET B 1 89 ? 2.98 -16.453 9.531 1 91.12 89 MET B N 1
ATOM 2732 C CA . MET B 1 89 ? 4.141 -17.328 9.414 1 91.12 89 MET B CA 1
ATOM 2733 C C . MET B 1 89 ? 5.434 -16.516 9.375 1 91.12 89 MET B C 1
ATOM 2735 O O . MET B 1 89 ? 5.457 -15.414 8.828 1 91.12 89 MET B O 1
ATOM 2739 N N . THR B 1 90 ? 6.496 -17.141 9.836 1 93.38 90 THR B N 1
ATOM 2740 C CA . THR B 1 90 ? 7.797 -16.484 9.859 1 93.38 90 THR B CA 1
ATOM 2741 C C . THR B 1 90 ? 8.453 -16.531 8.484 1 93.38 90 THR B C 1
ATOM 2743 O O . THR B 1 90 ? 8.062 -17.328 7.633 1 93.38 90 THR B O 1
ATOM 2746 N N . ASP B 1 91 ? 9.43 -15.734 8.328 1 94.12 91 ASP B N 1
ATOM 2747 C CA . ASP B 1 91 ? 10.195 -15.711 7.086 1 94.12 91 ASP B CA 1
ATOM 2748 C C . ASP B 1 91 ? 10.828 -17.078 6.812 1 94.12 91 ASP B C 1
ATOM 2750 O O . ASP B 1 91 ? 10.828 -17.547 5.672 1 94.12 91 ASP B O 1
ATOM 2754 N N . GLU B 1 92 ? 11.352 -17.672 7.844 1 94.88 92 GLU B N 1
ATOM 2755 C CA . GLU B 1 92 ? 12.031 -18.953 7.703 1 94.88 92 GLU B CA 1
ATOM 2756 C C . GLU B 1 92 ? 11.078 -20.031 7.23 1 94.88 92 GLU B C 1
ATOM 2758 O O . GLU B 1 92 ? 11.43 -20.844 6.371 1 94.88 92 GLU B O 1
ATOM 2763 N N . GLU B 1 93 ? 9.914 -20.016 7.812 1 96.44 93 GLU B N 1
ATOM 2764 C CA . GLU B 1 93 ? 8.898 -20.969 7.387 1 96.44 93 GLU B CA 1
ATOM 2765 C C . GLU B 1 93 ? 8.508 -20.75 5.926 1 96.44 93 GLU B C 1
ATOM 2767 O O . GLU B 1 93 ? 8.469 -21.703 5.145 1 96.44 93 GLU B O 1
ATOM 2772 N N . ARG B 1 94 ? 8.281 -19.531 5.582 1 97.94 94 ARG B N 1
ATOM 2773 C CA . ARG B 1 94 ? 7.742 -19.156 4.277 1 97.94 94 ARG B CA 1
ATOM 2774 C C . ARG B 1 94 ? 8.75 -19.438 3.168 1 97.94 94 ARG B C 1
ATOM 2776 O O . ARG B 1 94 ? 8.367 -19.703 2.027 1 97.94 94 ARG B O 1
ATOM 2783 N N . LEU B 1 95 ? 9.977 -19.516 3.504 1 97.81 95 LEU B N 1
ATOM 2784 C CA . LEU B 1 95 ? 11.055 -19.625 2.531 1 97.81 95 LEU B CA 1
ATOM 2785 C C . LEU B 1 95 ? 11.312 -21.094 2.18 1 97.81 95 LEU B C 1
ATOM 2787 O O . LEU B 1 95 ? 11.977 -21.391 1.183 1 97.81 95 LEU B O 1
ATOM 2791 N N . GLN B 1 96 ? 10.844 -22.016 2.852 1 98.12 96 GLN B N 1
ATOM 2792 C CA . GLN B 1 96 ? 11.258 -23.406 2.814 1 98.12 96 GLN B CA 1
ATOM 2793 C C . GLN B 1 96 ? 11.062 -24 1.423 1 98.12 96 GLN B C 1
ATOM 2795 O O . GLN B 1 96 ? 11.93 -24.719 0.917 1 98.12 96 GLN B O 1
ATOM 2800 N N . PRO B 1 97 ? 9.992 -23.703 0.788 1 98.31 97 PRO B N 1
ATOM 2801 C CA . PRO B 1 97 ? 9.789 -24.344 -0.508 1 98.31 97 PRO B CA 1
ATOM 2802 C C . PRO B 1 97 ? 10.844 -23.953 -1.537 1 98.31 97 PRO B C 1
ATOM 2804 O O . PRO B 1 97 ? 11.078 -24.688 -2.506 1 98.31 97 PRO B O 1
ATOM 2807 N N . VAL B 1 98 ? 11.461 -22.859 -1.389 1 98.56 98 VAL B N 1
ATOM 2808 C CA . VAL B 1 98 ? 12.477 -22.359 -2.312 1 98.56 98 VAL B CA 1
ATOM 2809 C C . VAL B 1 98 ? 13.664 -23.328 -2.344 1 98.56 98 VAL B C 1
ATOM 2811 O O . VAL B 1 98 ? 14.305 -23.5 -3.381 1 98.56 98 VAL B O 1
ATOM 2814 N N . PHE B 1 99 ? 13.859 -24.062 -1.303 1 98.31 99 PHE B N 1
ATOM 2815 C CA . PHE B 1 99 ? 15.023 -24.938 -1.176 1 98.31 99 PHE B CA 1
ATOM 2816 C C . PHE B 1 99 ? 14.797 -26.25 -1.924 1 98.31 99 PHE B C 1
ATOM 2818 O O . PHE B 1 99 ? 15.719 -27.047 -2.064 1 98.31 99 PHE B O 1
ATOM 2825 N N . LEU B 1 100 ? 13.578 -26.469 -2.463 1 98.5 100 LEU B N 1
ATOM 2826 C CA . LEU B 1 100 ? 13.305 -27.578 -3.359 1 98.5 100 LEU B CA 1
ATOM 2827 C C . LEU B 1 100 ? 13.75 -27.266 -4.781 1 98.5 100 LEU B C 1
ATOM 2829 O O . LEU B 1 100 ? 13.641 -28.109 -5.676 1 98.5 100 LEU B O 1
ATOM 2833 N N . LYS B 1 101 ? 14.18 -26.016 -4.984 1 97.75 101 LYS B N 1
ATOM 2834 C CA . LYS B 1 101 ? 14.672 -25.531 -6.266 1 97.75 101 LYS B CA 1
ATOM 2835 C C . LYS B 1 101 ? 13.602 -25.641 -7.348 1 97.75 101 LYS B C 1
ATOM 2837 O O . LYS B 1 101 ? 13.852 -26.172 -8.43 1 97.75 101 LYS B O 1
ATOM 2842 N N . PRO B 1 102 ? 12.398 -25.156 -6.992 1 98.12 102 PRO B N 1
ATOM 2843 C CA . PRO B 1 102 ? 11.383 -25.109 -8.047 1 98.12 102 PRO B CA 1
ATOM 2844 C C . PRO B 1 102 ? 11.773 -24.203 -9.211 1 98.12 102 PRO B C 1
ATOM 2846 O O . PRO B 1 102 ? 12.711 -23.406 -9.086 1 98.12 102 PRO B O 1
ATOM 2849 N N . GLU B 1 103 ? 11.094 -24.312 -10.328 1 97.31 103 GLU B N 1
ATOM 2850 C CA . GLU B 1 103 ? 11.359 -23.453 -11.477 1 97.31 103 GLU B CA 1
ATOM 2851 C C . GLU B 1 103 ? 11 -22 -11.18 1 97.31 103 GLU B C 1
ATOM 2853 O O . GLU B 1 103 ? 11.641 -21.078 -11.695 1 97.31 103 GLU B O 1
ATOM 2858 N N . MET B 1 104 ? 9.938 -21.844 -10.367 1 97.94 104 MET B N 1
ATOM 2859 C CA . MET B 1 104 ? 9.516 -20.484 -9.992 1 97.94 104 MET B CA 1
ATOM 2860 C C . MET B 1 104 ? 8.852 -20.484 -8.617 1 97.94 104 MET B C 1
ATOM 2862 O O . MET B 1 104 ? 8.5 -21.547 -8.094 1 97.94 104 MET B O 1
ATOM 2866 N N . ALA B 1 105 ? 8.742 -19.344 -8.023 1 98.62 105 ALA B N 1
ATOM 2867 C CA . ALA B 1 105 ? 8.047 -19.125 -6.758 1 98.62 105 ALA B CA 1
ATOM 2868 C C . ALA B 1 105 ? 7.539 -17.688 -6.66 1 98.62 105 ALA B C 1
ATOM 2870 O O . ALA B 1 105 ? 8.055 -16.797 -7.332 1 98.62 105 ALA B O 1
ATOM 2871 N N . SER B 1 106 ? 6.559 -17.5 -5.871 1 98.56 106 SER B N 1
ATOM 2872 C CA . SER B 1 106 ? 6.082 -16.141 -5.684 1 98.56 106 SER B CA 1
ATOM 2873 C C . SER B 1 106 ? 7.02 -15.336 -4.785 1 98.56 106 SER B C 1
ATOM 2875 O O . SER B 1 106 ? 7.684 -15.906 -3.914 1 98.56 106 SER B O 1
ATOM 2877 N N . LEU B 1 107 ? 7.102 -14.117 -5.027 1 98.75 107 LEU B N 1
ATOM 2878 C CA . LEU B 1 107 ? 7.82 -13.148 -4.207 1 98.75 107 LEU B CA 1
ATOM 2879 C C . LEU B 1 107 ? 6.957 -11.922 -3.932 1 98.75 107 LEU B C 1
ATOM 2881 O O . LEU B 1 107 ? 6.777 -11.07 -4.809 1 98.75 107 LEU B O 1
ATOM 2885 N N . ASP B 1 108 ? 6.426 -11.867 -2.742 1 98.5 108 ASP B N 1
ATOM 2886 C CA . ASP B 1 108 ? 5.59 -10.727 -2.369 1 98.5 108 ASP B CA 1
ATOM 2887 C C . ASP B 1 108 ? 6.434 -9.477 -2.143 1 98.5 108 ASP B C 1
ATOM 2889 O O . ASP B 1 108 ? 7.418 -9.508 -1.401 1 98.5 108 ASP B O 1
ATOM 2893 N N . CYS B 1 109 ? 5.984 -8.352 -2.682 1 98.75 109 CYS B N 1
ATOM 2894 C CA . CYS B 1 109 ? 6.91 -7.23 -2.805 1 98.75 109 CYS B CA 1
ATOM 2895 C C . CYS B 1 109 ? 6.492 -6.078 -1.897 1 98.75 109 CYS B C 1
ATOM 2897 O O . CYS B 1 109 ? 6.879 -4.934 -2.125 1 98.75 109 CYS B O 1
ATOM 2899 N N . GLY B 1 110 ? 5.672 -6.348 -0.914 1 98.44 110 GLY B N 1
ATOM 2900 C CA . GLY B 1 110 ? 5.332 -5.305 0.038 1 98.44 110 GLY B CA 1
ATOM 2901 C C . GLY B 1 110 ? 4.316 -5.746 1.072 1 98.44 110 GLY B C 1
ATOM 2902 O O . GLY B 1 110 ? 3.785 -6.859 0.994 1 98.44 110 GLY B O 1
ATOM 2903 N N . THR B 1 111 ? 4.051 -4.863 2.031 1 98.38 111 THR B N 1
ATOM 2904 C CA . THR B 1 111 ? 3.162 -5.109 3.162 1 98.38 111 THR B CA 1
ATOM 2905 C C . THR B 1 111 ? 1.828 -4.395 2.967 1 98.38 111 THR B C 1
ATOM 2907 O O . THR B 1 111 ? 1.792 -3.258 2.494 1 98.38 111 THR B O 1
ATOM 2910 N N . CYS B 1 112 ? 0.719 -5.02 3.316 1 97.94 112 CYS B N 1
ATOM 2911 C CA . CYS B 1 112 ? -0.581 -4.363 3.238 1 97.94 112 CYS B CA 1
ATOM 2912 C C . CYS B 1 112 ? -1.576 -5.008 4.195 1 97.94 112 CYS B C 1
ATOM 2914 O O . CYS B 1 112 ? -1.296 -6.059 4.773 1 97.94 112 CYS B O 1
ATOM 2916 N N . ASN B 1 113 ? -2.674 -4.348 4.422 1 97.88 113 ASN B N 1
ATOM 2917 C CA . ASN B 1 113 ? -3.758 -4.898 5.23 1 97.88 113 ASN B CA 1
ATOM 2918 C C . ASN B 1 113 ? -4.461 -6.047 4.512 1 97.88 113 ASN B C 1
ATOM 2920 O O . ASN B 1 113 ? -4.488 -6.098 3.283 1 97.88 113 ASN B O 1
ATOM 2924 N N . PHE B 1 114 ? -5.027 -6.973 5.281 1 96 114 PHE B N 1
ATOM 2925 C CA . PHE B 1 114 ? -5.789 -8.094 4.746 1 96 114 PHE B CA 1
ATOM 2926 C C . PHE B 1 114 ? -7.133 -8.227 5.457 1 96 114 PHE B C 1
ATOM 2928 O O . PHE B 1 114 ? -7.652 -9.336 5.613 1 96 114 PHE B O 1
ATOM 2935 N N . GLY B 1 115 ? -7.621 -7.16 5.98 1 94.31 115 GLY B N 1
ATOM 2936 C CA . GLY B 1 115 ? -8.914 -7.137 6.648 1 94.31 115 GLY B CA 1
ATOM 2937 C C . GLY B 1 115 ? -8.805 -7.164 8.164 1 94.31 115 GLY B C 1
ATOM 2938 O O . GLY B 1 115 ? -7.953 -7.863 8.711 1 94.31 115 GLY B O 1
ATOM 2939 N N . GLY B 1 116 ? -9.672 -6.426 8.75 1 96.56 116 GLY B N 1
ATOM 2940 C CA . GLY B 1 116 ? -9.656 -6.359 10.195 1 96.56 116 GLY B CA 1
ATOM 2941 C C . GLY B 1 116 ? -8.32 -5.914 10.758 1 96.56 116 GLY B C 1
ATOM 2942 O O . GLY B 1 116 ? -7.809 -4.852 10.391 1 96.56 116 GLY B O 1
ATOM 2943 N N . ASP B 1 117 ? -7.715 -6.785 11.586 1 97 117 ASP B N 1
ATOM 2944 C CA . ASP B 1 117 ? -6.422 -6.465 12.188 1 97 117 ASP B CA 1
ATOM 2945 C C . ASP B 1 117 ? -5.285 -7.191 11.469 1 97 117 ASP B C 1
ATOM 2947 O O . ASP B 1 117 ? -4.125 -7.078 11.859 1 97 117 ASP B O 1
ATOM 2951 N N . GLU B 1 118 ? -5.637 -7.91 10.43 1 95.75 118 GLU B N 1
ATOM 2952 C CA . GLU B 1 118 ? -4.648 -8.758 9.773 1 95.75 118 GLU B CA 1
ATOM 2953 C C . GLU B 1 118 ? -3.764 -7.953 8.828 1 95.75 118 GLU B C 1
ATOM 2955 O O . GLU B 1 118 ? -4.254 -7.074 8.117 1 95.75 118 GLU B O 1
ATOM 2960 N N . ILE B 1 119 ? -2.498 -8.219 8.898 1 96.69 119 ILE B N 1
ATOM 2961 C CA . ILE B 1 119 ? -1.498 -7.609 8.031 1 96.69 119 ILE B CA 1
ATOM 2962 C C . ILE B 1 119 ? -0.7 -8.703 7.32 1 96.69 119 ILE B C 1
ATOM 2964 O O . ILE B 1 119 ? -0.271 -9.672 7.945 1 96.69 119 ILE B O 1
ATOM 2968 N N . PHE B 1 120 ? -0.626 -8.609 6.035 1 96.81 120 PHE B N 1
ATOM 2969 C CA . PHE B 1 120 ? 0.284 -9.453 5.266 1 96.81 120 PHE B CA 1
ATOM 2970 C C . PHE B 1 120 ? 1.669 -8.82 5.188 1 96.81 120 PHE B C 1
ATOM 2972 O O . PHE B 1 120 ? 1.893 -7.895 4.402 1 96.81 120 PHE B O 1
ATOM 2979 N N . VAL B 1 121 ? 2.639 -9.344 5.898 1 97.56 121 VAL B N 1
ATOM 2980 C CA . VAL B 1 121 ? 3.916 -8.688 6.152 1 97.56 121 VAL B CA 1
ATOM 2981 C C . VAL B 1 121 ? 4.953 -9.164 5.137 1 97.56 121 VAL B C 1
ATOM 2983 O O . VAL B 1 121 ? 5.219 -10.359 5.023 1 97.56 121 VAL B O 1
ATOM 2986 N N . ASN B 1 122 ? 5.52 -8.32 4.395 1 98.06 122 ASN B N 1
ATOM 2987 C CA . ASN B 1 122 ? 6.648 -8.5 3.488 1 98.06 122 ASN B CA 1
ATOM 2988 C C . ASN B 1 122 ? 7.559 -7.273 3.486 1 98.06 122 ASN B C 1
ATOM 2990 O O . ASN B 1 122 ? 7.48 -6.438 2.584 1 98.06 122 ASN B O 1
ATOM 2994 N N . THR B 1 123 ? 8.438 -7.168 4.504 1 98.06 123 THR B N 1
ATOM 2995 C CA . THR B 1 123 ? 9.312 -6.008 4.648 1 98.06 123 THR B CA 1
ATOM 2996 C C . THR B 1 123 ? 10.375 -5.992 3.553 1 98.06 123 THR B C 1
ATOM 2998 O O . THR B 1 123 ? 10.594 -7.004 2.881 1 98.06 123 THR B O 1
ATOM 3001 N N . GLU B 1 124 ? 11 -4.863 3.42 1 98.31 124 GLU B N 1
ATOM 3002 C CA . GLU B 1 124 ? 12.062 -4.719 2.434 1 98.31 124 GLU B CA 1
ATOM 3003 C C . GLU B 1 124 ? 13.164 -5.754 2.658 1 98.31 124 GLU B C 1
ATOM 3005 O O . GLU B 1 124 ? 13.602 -6.414 1.714 1 98.31 124 GLU B O 1
ATOM 3010 N N . ASN B 1 125 ? 13.602 -5.918 3.852 1 98.31 125 ASN B N 1
ATOM 3011 C CA . ASN B 1 125 ? 14.656 -6.883 4.164 1 98.31 125 ASN B CA 1
ATOM 3012 C C . ASN B 1 125 ? 14.195 -8.312 3.904 1 98.31 125 ASN B C 1
ATOM 3014 O O . ASN B 1 125 ? 14.984 -9.156 3.475 1 98.31 125 ASN B O 1
ATOM 3018 N N . MET B 1 126 ? 12.945 -8.609 4.188 1 98 126 MET B N 1
ATOM 3019 C CA . MET B 1 126 ? 12.398 -9.922 3.887 1 98 126 MET B CA 1
ATOM 3020 C C . MET B 1 126 ? 12.438 -10.203 2.387 1 98 126 MET B C 1
ATOM 3022 O O . MET B 1 126 ? 12.852 -11.281 1.96 1 98 126 MET B O 1
ATOM 3026 N N . ILE B 1 127 ? 12.039 -9.242 1.607 1 98.69 127 ILE B N 1
ATOM 3027 C CA . ILE B 1 127 ? 12.023 -9.383 0.155 1 98.69 127 ILE B CA 1
ATOM 3028 C C . ILE B 1 127 ? 13.438 -9.656 -0.349 1 98.69 127 ILE B C 1
ATOM 3030 O O . ILE B 1 127 ? 13.648 -10.562 -1.157 1 98.69 127 ILE B O 1
ATOM 3034 N N . ILE B 1 128 ? 14.391 -8.875 0.143 1 98.62 128 ILE B N 1
ATOM 3035 C CA . ILE B 1 128 ? 15.789 -9.031 -0.245 1 98.62 128 ILE B CA 1
ATOM 3036 C C . ILE B 1 128 ? 16.281 -10.43 0.129 1 98.62 128 ILE B C 1
ATOM 3038 O O . ILE B 1 128 ? 16.922 -11.102 -0.674 1 98.62 128 ILE B O 1
ATOM 3042 N N . ASN B 1 129 ? 15.93 -10.82 1.301 1 98.31 129 ASN B N 1
ATOM 3043 C CA . ASN B 1 129 ? 16.344 -12.133 1.782 1 98.31 129 ASN B CA 1
ATOM 3044 C C . ASN B 1 129 ? 15.773 -13.25 0.917 1 98.31 129 ASN B C 1
ATOM 3046 O O . ASN B 1 129 ? 16.5 -14.172 0.532 1 98.31 129 ASN B O 1
ATOM 3050 N N . PHE B 1 130 ? 14.484 -13.234 0.632 1 98.62 130 PHE B N 1
ATOM 3051 C CA . PHE B 1 130 ? 13.844 -14.242 -0.2 1 98.62 130 PHE B CA 1
ATOM 3052 C C . PHE B 1 130 ? 14.469 -14.273 -1.591 1 98.62 130 PHE B C 1
ATOM 3054 O O . PHE B 1 130 ? 14.781 -15.344 -2.113 1 98.62 130 PHE B O 1
ATOM 3061 N N . SER B 1 131 ? 14.648 -13.086 -2.146 1 98.44 131 SER B N 1
ATOM 3062 C CA . SER B 1 131 ? 15.234 -12.977 -3.48 1 98.44 131 SER B CA 1
ATOM 3063 C C . SER B 1 131 ? 16.641 -13.578 -3.525 1 98.44 131 SER B C 1
ATOM 3065 O O . SER B 1 131 ? 17 -14.219 -4.508 1 98.44 131 SER B O 1
ATOM 3067 N N . LYS B 1 132 ? 17.406 -13.305 -2.498 1 98.19 132 LYS B N 1
ATOM 3068 C CA . LYS B 1 132 ? 18.766 -13.852 -2.398 1 98.19 132 LYS B CA 1
ATOM 3069 C C . LYS B 1 132 ? 18.75 -15.375 -2.52 1 98.19 132 LYS B C 1
ATOM 3071 O O . LYS B 1 132 ? 19.531 -15.945 -3.287 1 98.19 132 LYS B O 1
ATOM 3076 N N . TYR B 1 133 ? 17.875 -16.031 -1.828 1 98.25 133 TYR B N 1
ATOM 3077 C CA . TYR B 1 133 ? 17.812 -17.484 -1.846 1 98.25 133 TYR B CA 1
ATOM 3078 C C . TYR B 1 133 ? 17.219 -17.984 -3.158 1 98.25 133 TYR B C 1
ATOM 3080 O O . TYR B 1 133 ? 17.594 -19.062 -3.646 1 98.25 133 TYR B O 1
ATOM 3088 N N . MET B 1 134 ? 16.328 -17.234 -3.752 1 98.31 134 MET B N 1
ATOM 3089 C CA . MET B 1 134 ? 15.797 -17.609 -5.059 1 98.31 134 MET B CA 1
ATOM 3090 C C . MET B 1 134 ? 16.906 -17.594 -6.113 1 98.31 134 MET B C 1
ATOM 3092 O O . MET B 1 134 ? 17.016 -18.531 -6.906 1 98.31 134 MET B O 1
ATOM 3096 N N . ILE B 1 135 ? 17.688 -16.547 -6.078 1 97.75 135 ILE B N 1
ATOM 3097 C CA . ILE B 1 135 ? 18.797 -16.438 -7.016 1 97.75 135 ILE B CA 1
ATOM 3098 C C . ILE B 1 135 ? 19.766 -17.609 -6.797 1 97.75 135 ILE B C 1
ATOM 3100 O O . ILE B 1 135 ? 20.156 -18.281 -7.746 1 97.75 135 ILE B O 1
ATOM 3104 N N . LYS B 1 136 ? 20.125 -17.844 -5.57 1 97.75 136 LYS B N 1
ATOM 3105 C CA . LYS B 1 136 ? 21.094 -18.891 -5.219 1 97.75 136 LYS B CA 1
ATOM 3106 C C . LYS B 1 136 ? 20.609 -20.266 -5.684 1 97.75 136 LYS B C 1
ATOM 3108 O O . LYS B 1 136 ? 21.406 -21.109 -6.062 1 97.75 136 LYS B O 1
ATOM 3113 N N . ASN B 1 137 ? 19.281 -20.422 -5.695 1 97.5 137 ASN B N 1
ATOM 3114 C CA . ASN B 1 137 ? 18.734 -21.734 -6 1 97.5 137 ASN B CA 1
ATOM 3115 C C . ASN B 1 137 ? 18.156 -21.797 -7.414 1 97.5 137 ASN B C 1
ATOM 3117 O O . ASN B 1 137 ? 17.5 -22.766 -7.785 1 97.5 137 ASN B O 1
ATOM 3121 N N . GLY B 1 138 ? 18.312 -20.734 -8.188 1 96.81 138 GLY B N 1
ATOM 3122 C CA . GLY B 1 138 ? 17.891 -20.719 -9.578 1 96.81 138 GLY B CA 1
ATOM 3123 C C . GLY B 1 138 ? 16.375 -20.656 -9.742 1 96.81 138 GLY B C 1
ATOM 3124 O O . GLY B 1 138 ? 15.828 -21.219 -10.68 1 96.81 138 GLY B O 1
ATOM 3125 N N . VAL B 1 139 ? 15.68 -20.078 -8.82 1 98 139 VAL B N 1
ATOM 3126 C CA . VAL B 1 139 ? 14.227 -19.969 -8.812 1 98 139 VAL B CA 1
ATOM 3127 C C . VAL B 1 139 ? 13.797 -18.641 -9.414 1 98 139 VAL B C 1
ATOM 3129 O O . VAL B 1 139 ? 14.266 -17.578 -8.984 1 98 139 VAL B O 1
ATOM 3132 N N . LYS B 1 140 ? 12.961 -18.641 -10.422 1 97.75 140 LYS B N 1
ATOM 3133 C CA . LYS B 1 140 ? 12.414 -17.422 -11.016 1 97.75 140 LYS B CA 1
ATOM 3134 C C . LYS B 1 140 ? 11.305 -16.828 -10.141 1 97.75 140 LYS B C 1
ATOM 3136 O O . LYS B 1 140 ? 10.289 -17.484 -9.891 1 97.75 140 LYS B O 1
ATOM 3141 N N . PRO B 1 141 ? 11.469 -15.609 -9.727 1 98.56 141 PRO B N 1
ATOM 3142 C CA . PRO B 1 141 ? 10.406 -15.016 -8.906 1 98.56 141 PRO B CA 1
ATOM 3143 C C . PRO B 1 141 ? 9.227 -14.531 -9.742 1 98.56 141 PRO B C 1
ATOM 3145 O O . PRO B 1 141 ? 9.422 -14.016 -10.852 1 98.56 141 PRO B O 1
ATOM 3148 N N . GLU B 1 142 ? 8.07 -14.758 -9.297 1 98.81 142 GLU B N 1
ATOM 3149 C CA . GLU B 1 142 ? 6.91 -13.953 -9.672 1 98.81 142 GLU B CA 1
ATOM 3150 C C . GLU B 1 142 ? 6.668 -12.836 -8.672 1 98.81 142 GLU B C 1
ATOM 3152 O O . GLU B 1 142 ? 6.242 -13.086 -7.539 1 98.81 142 GLU B O 1
ATOM 3157 N N . CYS B 1 143 ? 6.93 -11.641 -9.047 1 98.88 143 CYS B N 1
ATOM 3158 C CA . CYS B 1 143 ? 6.746 -10.492 -8.172 1 98.88 143 CYS B CA 1
ATOM 3159 C C . CYS B 1 143 ? 5.266 -10.195 -7.969 1 98.88 143 CYS B C 1
ATOM 3161 O O . CYS B 1 143 ? 4.633 -9.578 -8.82 1 98.88 143 CYS B O 1
ATOM 3163 N N . GLU B 1 144 ? 4.805 -10.594 -6.84 1 98.88 144 GLU B N 1
ATOM 3164 C CA . GLU B 1 144 ? 3.398 -10.344 -6.531 1 98.88 144 GLU B CA 1
ATOM 3165 C C . GLU B 1 144 ? 3.211 -8.969 -5.898 1 98.88 144 GLU B C 1
ATOM 3167 O O . GLU B 1 144 ? 3.855 -8.648 -4.898 1 98.88 144 GLU B O 1
ATOM 3172 N N . VAL B 1 145 ? 2.354 -8.227 -6.473 1 98.88 145 VAL B N 1
ATOM 3173 C CA . VAL B 1 145 ? 2.115 -6.863 -6.008 1 98.88 145 VAL B CA 1
ATOM 3174 C C . VAL B 1 145 ? 0.624 -6.656 -5.75 1 98.88 145 VAL B C 1
ATOM 3176 O O . VAL B 1 145 ? -0.212 -7.059 -6.566 1 98.88 145 VAL B O 1
ATOM 3179 N N . PHE B 1 146 ? 0.331 -6.031 -4.637 1 98.75 146 PHE B N 1
ATOM 3180 C CA . PHE B 1 146 ? -1.038 -5.766 -4.211 1 98.75 146 PHE B CA 1
ATOM 3181 C C . PHE B 1 146 ? -1.376 -4.289 -4.367 1 98.75 146 PHE B C 1
ATOM 3183 O O . PHE B 1 146 ? -2.514 -3.879 -4.129 1 98.75 146 PHE B O 1
ATOM 3190 N N . ASP B 1 147 ? -0.406 -3.498 -4.711 1 98.81 147 ASP B N 1
ATOM 3191 C CA . ASP B 1 147 ? -0.538 -2.057 -4.906 1 98.81 147 ASP B CA 1
ATOM 3192 C C . ASP B 1 147 ? 0.616 -1.509 -5.742 1 98.81 147 ASP B C 1
ATOM 3194 O O . ASP B 1 147 ? 1.58 -2.223 -6.023 1 98.81 147 ASP B O 1
ATOM 3198 N N . LYS B 1 148 ? 0.519 -0.215 -6.148 1 98.88 148 LYS B N 1
ATOM 3199 C CA . LYS B 1 148 ? 1.507 0.411 -7.023 1 98.88 148 LYS B CA 1
ATOM 3200 C C . LYS B 1 148 ? 2.867 0.506 -6.336 1 98.88 148 LYS B C 1
ATOM 3202 O O . LYS B 1 148 ? 3.906 0.366 -6.984 1 98.88 148 LYS B O 1
ATOM 3207 N N . SER B 1 149 ? 2.871 0.805 -5.055 1 98.88 149 SER B N 1
ATOM 3208 C CA . SER B 1 149 ? 4.129 0.992 -4.34 1 98.88 149 SER B CA 1
ATOM 3209 C C . SER B 1 149 ? 4.984 -0.269 -4.391 1 98.88 149 SER B C 1
ATOM 3211 O O . SER B 1 149 ? 6.215 -0.192 -4.344 1 98.88 149 SER B O 1
ATOM 3213 N N . MET B 1 150 ? 4.395 -1.369 -4.512 1 98.88 150 MET B N 1
ATOM 3214 C CA . MET B 1 150 ? 5.113 -2.641 -4.516 1 98.88 150 MET B CA 1
ATOM 3215 C C . MET B 1 150 ? 5.805 -2.873 -5.855 1 98.88 150 MET B C 1
ATOM 3217 O O . MET B 1 150 ? 6.848 -3.523 -5.914 1 98.88 150 MET B O 1
ATOM 3221 N N . ILE B 1 151 ? 5.207 -2.373 -6.918 1 98.88 151 ILE B N 1
ATOM 3222 C CA . ILE B 1 151 ? 5.922 -2.334 -8.188 1 98.88 151 ILE B CA 1
ATOM 3223 C C . ILE B 1 151 ? 7.184 -1.486 -8.047 1 98.88 151 ILE B C 1
ATOM 3225 O O . ILE B 1 151 ? 8.266 -1.895 -8.477 1 98.88 151 ILE B O 1
ATOM 3229 N N . ASP B 1 152 ? 7.039 -0.302 -7.406 1 98.81 152 ASP B N 1
ATOM 3230 C CA . ASP B 1 152 ? 8.172 0.592 -7.199 1 98.81 152 ASP B CA 1
ATOM 3231 C C . ASP B 1 152 ? 9.273 -0.091 -6.387 1 98.81 152 ASP B C 1
ATOM 3233 O O . ASP B 1 152 ? 10.453 0.047 -6.691 1 98.81 152 ASP B O 1
ATOM 3237 N N . MET B 1 153 ? 8.875 -0.818 -5.383 1 98.81 153 MET B N 1
ATOM 3238 C CA . MET B 1 153 ? 9.812 -1.562 -4.555 1 98.81 153 MET B CA 1
ATOM 3239 C C . MET B 1 153 ? 10.57 -2.6 -5.379 1 98.81 153 MET B C 1
ATOM 3241 O O . MET B 1 153 ? 11.797 -2.672 -5.32 1 98.81 153 MET B O 1
ATOM 3245 N N . ALA B 1 154 ? 9.836 -3.375 -6.145 1 98.81 154 ALA B N 1
ATOM 3246 C CA . ALA B 1 154 ? 10.453 -4.41 -6.969 1 98.81 154 ALA B CA 1
ATOM 3247 C C . ALA B 1 154 ? 11.461 -3.811 -7.941 1 98.81 154 ALA B C 1
ATOM 3249 O O . ALA B 1 154 ? 12.562 -4.34 -8.109 1 98.81 154 ALA B O 1
ATOM 3250 N N . ILE B 1 155 ? 11.078 -2.732 -8.586 1 98.75 155 ILE B N 1
ATOM 3251 C CA . ILE B 1 155 ? 11.938 -2.076 -9.562 1 98.75 155 ILE B CA 1
ATOM 3252 C C . ILE B 1 155 ? 13.195 -1.561 -8.875 1 98.75 155 ILE B C 1
ATOM 3254 O O . ILE B 1 155 ? 14.305 -1.717 -9.398 1 98.75 155 ILE B O 1
ATOM 3258 N N . ARG B 1 156 ? 13.047 -0.916 -7.719 1 98.25 156 ARG B N 1
ATOM 3259 C CA . ARG B 1 156 ? 14.188 -0.423 -6.961 1 98.25 156 ARG B CA 1
ATOM 3260 C C . ARG B 1 156 ? 15.133 -1.561 -6.594 1 98.25 156 ARG B C 1
ATOM 3262 O O . ARG B 1 156 ? 16.359 -1.428 -6.73 1 98.25 156 ARG B O 1
ATOM 3269 N N . LEU B 1 157 ? 14.602 -2.664 -6.172 1 98.56 157 LEU B N 1
ATOM 3270 C CA . LEU B 1 157 ? 15.414 -3.809 -5.766 1 98.56 157 LEU B CA 1
ATOM 3271 C C . LEU B 1 157 ? 16.078 -4.461 -6.977 1 98.56 157 LEU B C 1
ATOM 3273 O O . LEU B 1 157 ? 17.188 -4.98 -6.875 1 98.56 157 LEU B O 1
ATOM 3277 N N . ALA B 1 158 ? 15.406 -4.441 -8.117 1 98.56 158 ALA B N 1
ATOM 3278 C CA . ALA B 1 158 ? 16.016 -4.938 -9.352 1 98.56 158 ALA B CA 1
ATOM 3279 C C . ALA B 1 158 ? 17.234 -4.098 -9.734 1 98.56 158 ALA B C 1
ATOM 3281 O O . ALA B 1 158 ? 18.281 -4.637 -10.117 1 98.56 158 ALA B O 1
ATOM 3282 N N . LYS B 1 159 ? 17.109 -2.785 -9.602 1 98.19 159 LYS B N 1
ATOM 3283 C CA . LYS B 1 159 ? 18.203 -1.872 -9.914 1 98.19 159 LYS B CA 1
ATOM 3284 C C . LYS B 1 159 ? 19.406 -2.139 -9.023 1 98.19 159 LYS B C 1
ATOM 3286 O O . LYS B 1 159 ? 20.562 -1.931 -9.43 1 98.19 159 LYS B O 1
ATOM 3291 N N . LYS B 1 160 ? 19.141 -2.623 -7.848 1 98 160 LYS B N 1
ATOM 3292 C CA . LYS B 1 160 ? 20.203 -2.9 -6.883 1 98 160 LYS B CA 1
ATOM 3293 C C . LYS B 1 160 ? 20.719 -4.332 -7.023 1 98 160 LYS B C 1
ATOM 3295 O O . LYS B 1 160 ? 21.547 -4.777 -6.238 1 98 160 LYS B O 1
ATOM 3300 N N . GLY B 1 161 ? 20.125 -5.098 -7.902 1 97.62 161 GLY B N 1
ATOM 3301 C CA . GLY B 1 161 ? 20.625 -6.43 -8.219 1 97.62 161 GLY B CA 1
ATOM 3302 C C . GLY B 1 161 ? 19.969 -7.523 -7.398 1 97.62 161 GLY B C 1
ATOM 3303 O O . GLY B 1 161 ? 20.375 -8.68 -7.461 1 97.62 161 GLY B O 1
ATOM 3304 N N . HIS B 1 162 ? 18.875 -7.164 -6.684 1 98.12 162 HIS B N 1
ATOM 3305 C CA . HIS B 1 162 ? 18.219 -8.141 -5.816 1 98.12 162 HIS B CA 1
ATOM 3306 C C . HIS B 1 162 ? 17.188 -8.953 -6.578 1 98.12 162 HIS B C 1
ATOM 3308 O O . HIS B 1 162 ? 16.812 -10.055 -6.152 1 98.12 162 HIS B O 1
ATOM 3314 N N . ILE B 1 163 ? 16.703 -8.438 -7.672 1 97.88 163 ILE B N 1
ATOM 3315 C CA . ILE B 1 163 ? 15.742 -9.133 -8.523 1 97.88 163 ILE B CA 1
ATOM 3316 C C . ILE B 1 163 ? 16.234 -9.133 -9.969 1 97.88 163 ILE B C 1
ATOM 3318 O O . ILE B 1 163 ? 16.578 -8.078 -10.508 1 97.88 163 ILE B O 1
ATOM 3322 N N . GLN B 1 164 ? 16.219 -10.234 -10.539 1 95.62 164 GLN B N 1
ATOM 3323 C CA . GLN B 1 164 ? 16.734 -10.352 -11.898 1 95.62 164 GLN B CA 1
ATOM 3324 C C . GLN B 1 164 ? 15.711 -9.859 -12.922 1 95.62 164 GLN B C 1
ATOM 3326 O O . GLN B 1 164 ? 14.508 -9.953 -12.695 1 95.62 164 GLN B O 1
ATOM 3331 N N . THR B 1 165 ? 16.234 -9.375 -14.039 1 95.94 165 THR B N 1
ATOM 3332 C CA . THR B 1 165 ? 15.422 -8.922 -15.156 1 95.94 165 THR B CA 1
ATOM 3333 C C . THR B 1 165 ? 15.562 -9.859 -16.359 1 95.94 165 THR B C 1
ATOM 3335 O O . THR B 1 165 ? 16.578 -10.547 -16.484 1 95.94 165 THR B O 1
ATOM 3338 N N . PRO B 1 166 ? 14.555 -9.938 -17.234 1 97.31 166 PRO B N 1
ATOM 3339 C CA . PRO B 1 166 ? 13.273 -9.242 -17.172 1 97.31 166 PRO B CA 1
ATOM 3340 C C . PRO B 1 166 ? 12.375 -9.758 -16.047 1 97.31 166 PRO B C 1
ATOM 3342 O O . PRO B 1 166 ? 12.383 -10.953 -15.75 1 97.31 166 PRO B O 1
ATOM 3345 N N . MET B 1 167 ? 11.633 -8.883 -15.484 1 98.38 167 MET B N 1
ATOM 3346 C CA . MET B 1 167 ? 10.773 -9.211 -14.344 1 98.38 167 MET B CA 1
ATOM 3347 C C . MET B 1 167 ? 9.43 -9.758 -14.812 1 98.38 167 MET B C 1
ATOM 3349 O O . MET B 1 167 ? 8.977 -9.445 -15.914 1 98.38 167 MET B O 1
ATOM 3353 N N . HIS B 1 168 ? 8.875 -10.586 -14.039 1 98.75 168 HIS B N 1
ATOM 3354 C CA . HIS B 1 168 ? 7.5 -11.055 -14.188 1 98.75 168 HIS B CA 1
ATOM 3355 C C . HIS B 1 168 ? 6.652 -10.672 -12.977 1 98.75 168 HIS B C 1
ATOM 3357 O O . HIS B 1 168 ? 7.008 -10.984 -11.844 1 98.75 168 HIS B O 1
ATOM 3363 N N . PHE B 1 169 ? 5.562 -9.977 -13.25 1 98.94 169 PHE B N 1
ATOM 3364 C CA . PHE B 1 169 ? 4.723 -9.469 -12.172 1 98.94 169 PHE B CA 1
ATOM 3365 C C . PHE B 1 169 ? 3.404 -10.234 -12.109 1 98.94 169 PHE B C 1
ATOM 3367 O O . PHE B 1 169 ? 2.92 -10.727 -13.133 1 98.94 169 PHE B O 1
ATOM 3374 N N . ASN B 1 170 ? 2.912 -10.422 -10.93 1 98.94 170 ASN B N 1
ATOM 3375 C CA . ASN B 1 170 ? 1.511 -10.766 -10.711 1 98.94 170 ASN B CA 1
ATOM 3376 C C . ASN B 1 170 ? 0.766 -9.641 -9.992 1 98.94 170 ASN B C 1
ATOM 3378 O O . ASN B 1 170 ? 1.056 -9.336 -8.836 1 98.94 170 ASN B O 1
ATOM 3382 N N . PHE B 1 171 ? -0.15 -8.984 -10.75 1 98.94 171 PHE B N 1
ATOM 3383 C CA . PHE B 1 171 ? -1.018 -7.984 -10.141 1 98.94 171 PHE B CA 1
ATOM 3384 C C . PHE B 1 171 ? -2.148 -8.648 -9.367 1 98.94 171 PHE B C 1
ATOM 3386 O O . PHE B 1 171 ? -3.088 -9.18 -9.961 1 98.94 171 PHE B O 1
ATOM 3393 N N . VAL B 1 172 ? -2.018 -8.641 -8.055 1 98.88 172 VAL B N 1
ATOM 3394 C CA . VAL B 1 172 ? -3.066 -9.195 -7.207 1 98.88 172 VAL B CA 1
ATOM 3395 C C . VAL B 1 172 ? -4.051 -8.086 -6.824 1 98.88 172 VAL B C 1
ATOM 3397 O O . VAL B 1 172 ? -3.73 -7.215 -6.012 1 98.88 172 VAL B O 1
ATOM 3400 N N . MET B 1 173 ? -5.273 -8.141 -7.336 1 98.81 173 MET B N 1
ATOM 3401 C CA . MET B 1 173 ? -6.199 -7.02 -7.227 1 98.81 173 MET B CA 1
ATOM 3402 C C . MET B 1 173 ? -7.469 -7.43 -6.488 1 98.81 173 MET B C 1
ATOM 3404 O O . MET B 1 173 ? -7.93 -8.562 -6.621 1 98.81 173 MET B O 1
ATOM 3408 N N . GLY B 1 174 ? -8.016 -6.492 -5.711 1 98.31 174 GLY B N 1
ATOM 3409 C CA . GLY B 1 174 ? -9.312 -6.688 -5.09 1 98.31 174 GLY B CA 1
ATOM 3410 C C . GLY B 1 174 ? -9.227 -7.262 -3.688 1 98.31 174 GLY B C 1
ATOM 3411 O O . GLY B 1 174 ? -10.25 -7.621 -3.094 1 98.31 174 GLY B O 1
ATOM 3412 N N . VAL B 1 175 ? -8.016 -7.398 -3.168 1 96.94 175 VAL B N 1
ATOM 3413 C CA . VAL B 1 175 ? -7.859 -7.789 -1.771 1 96.94 175 VAL B CA 1
ATOM 3414 C C . VAL B 1 175 ? -8.211 -6.613 -0.862 1 96.94 175 VAL B C 1
ATOM 3416 O O . VAL B 1 175 ? -8 -5.453 -1.229 1 96.94 175 VAL B O 1
ATOM 3419 N N . ASN B 1 176 ? -8.781 -6.996 0.42 1 95 176 ASN B N 1
ATOM 3420 C CA . ASN B 1 176 ? -9.039 -5.949 1.401 1 95 176 ASN B CA 1
ATOM 3421 C C . ASN B 1 176 ? -7.746 -5.289 1.872 1 95 176 ASN B C 1
ATOM 3423 O O . ASN B 1 176 ? -6.969 -5.898 2.607 1 95 176 ASN B O 1
ATOM 3427 N N . GLY B 1 177 ? -7.461 -4.148 1.473 1 97.12 177 GLY B N 1
ATOM 3428 C CA . GLY B 1 177 ? -6.234 -3.443 1.799 1 97.12 177 GLY B CA 1
ATOM 3429 C C . GLY B 1 177 ? -5.309 -3.27 0.607 1 97.12 177 GLY B C 1
ATOM 3430 O O . GLY B 1 177 ? -4.262 -2.633 0.716 1 97.12 177 GLY B O 1
ATOM 3431 N N . GLY B 1 178 ? -5.691 -3.879 -0.477 1 98.12 178 GLY B N 1
ATOM 3432 C CA . GLY B 1 178 ? -4.973 -3.73 -1.731 1 98.12 178 GLY B CA 1
ATOM 3433 C C . GLY B 1 178 ? -5.707 -2.877 -2.746 1 98.12 178 GLY B C 1
ATOM 3434 O O . GLY B 1 178 ? -6.793 -2.365 -2.463 1 98.12 178 GLY B O 1
ATOM 3435 N N . ILE B 1 179 ? -5.125 -2.672 -3.869 1 98.81 179 ILE B N 1
ATOM 3436 C CA . ILE B 1 179 ? -5.684 -1.859 -4.941 1 98.81 179 ILE B CA 1
ATOM 3437 C C . ILE B 1 179 ? -6.957 -2.512 -5.477 1 98.81 179 ILE B C 1
ATOM 3439 O O . ILE B 1 179 ? -7.043 -3.74 -5.562 1 98.81 179 ILE B O 1
ATOM 3443 N N . SER B 1 180 ? -7.906 -1.727 -5.922 1 98.56 180 SER B N 1
ATOM 3444 C CA . SER B 1 180 ? -9.18 -2.221 -6.441 1 98.56 180 SER B CA 1
ATOM 3445 C C . SER B 1 180 ? -8.984 -2.951 -7.766 1 98.56 180 SER B C 1
ATOM 3447 O O . SER B 1 180 ? -8.016 -2.699 -8.484 1 98.56 180 SER B O 1
ATOM 3449 N N . ALA B 1 181 ? -9.867 -3.875 -8.016 1 98.75 181 ALA B N 1
ATOM 3450 C CA . ALA B 1 181 ? -9.867 -4.594 -9.289 1 98.75 181 ALA B CA 1
ATOM 3451 C C . ALA B 1 181 ? -10.758 -3.893 -10.312 1 98.75 181 ALA B C 1
ATOM 3453 O O . ALA B 1 181 ? -11.828 -4.395 -10.664 1 98.75 181 ALA B O 1
ATOM 3454 N N . THR B 1 182 ? -10.281 -2.754 -10.883 1 98.5 182 THR B N 1
ATOM 3455 C CA . THR B 1 182 ? -10.984 -2.01 -11.922 1 98.5 182 THR B CA 1
ATOM 3456 C C . THR B 1 182 ? -10.141 -1.91 -13.188 1 98.5 182 THR B C 1
ATOM 3458 O O . THR B 1 182 ? -8.914 -2.025 -13.133 1 98.5 182 THR B O 1
ATOM 3461 N N . PRO B 1 183 ? -10.836 -1.689 -14.312 1 98.5 183 PRO B N 1
ATOM 3462 C CA . PRO B 1 183 ? -10.07 -1.506 -15.547 1 98.5 183 PRO B CA 1
ATOM 3463 C C . PRO B 1 183 ? -9.062 -0.365 -15.445 1 98.5 183 PRO B C 1
ATOM 3465 O O . PRO B 1 183 ? -7.93 -0.5 -15.914 1 98.5 183 PRO B O 1
ATOM 3468 N N . ARG B 1 184 ? -9.445 0.743 -14.828 1 98.5 184 ARG B N 1
ATOM 3469 C CA . ARG B 1 184 ? -8.555 1.898 -14.711 1 98.5 184 ARG B CA 1
ATOM 3470 C C . ARG B 1 184 ? -7.328 1.563 -13.875 1 98.5 184 ARG B C 1
ATOM 3472 O O . ARG B 1 184 ? -6.203 1.894 -14.258 1 98.5 184 ARG B O 1
ATOM 3479 N N . ASP B 1 185 ? -7.543 0.919 -12.75 1 98.81 185 ASP B N 1
ATOM 3480 C CA . ASP B 1 185 ? -6.43 0.548 -11.883 1 98.81 185 ASP B CA 1
ATOM 3481 C C . ASP B 1 185 ? -5.484 -0.428 -12.586 1 98.81 185 ASP B C 1
ATOM 3483 O O . ASP B 1 185 ? -4.266 -0.303 -12.477 1 98.81 185 ASP B O 1
ATOM 3487 N N . LEU B 1 186 ? -6.043 -1.4 -13.305 1 98.88 186 LEU B N 1
ATOM 3488 C CA . LEU B 1 186 ? -5.227 -2.371 -14.023 1 98.88 186 LEU B CA 1
ATOM 3489 C C . LEU B 1 186 ? -4.367 -1.68 -15.078 1 98.88 186 LEU B C 1
ATOM 3491 O O . LEU B 1 186 ? -3.162 -1.935 -15.164 1 98.88 186 LEU B O 1
ATOM 3495 N N . VAL B 1 187 ? -4.961 -0.823 -15.867 1 98.75 187 VAL B N 1
ATOM 3496 C CA . VAL B 1 187 ? -4.234 -0.126 -16.922 1 98.75 187 VAL B CA 1
ATOM 3497 C C . VAL B 1 187 ? -3.105 0.702 -16.312 1 98.75 187 VAL B C 1
ATOM 3499 O O . VAL B 1 187 ? -2.008 0.773 -16.875 1 98.75 187 VAL B O 1
ATOM 3502 N N . PHE B 1 188 ? -3.371 1.318 -15.164 1 98.88 188 PHE B N 1
ATOM 3503 C CA . PHE B 1 188 ? -2.346 2.084 -14.461 1 98.88 188 PHE B CA 1
ATOM 3504 C C . PHE B 1 188 ? -1.183 1.188 -14.055 1 98.88 188 PHE B C 1
ATOM 3506 O O . PHE B 1 188 ? -0.019 1.56 -14.219 1 98.88 188 PHE B O 1
ATOM 3513 N N . LEU B 1 189 ? -1.475 -0.007 -13.508 1 98.94 189 LEU B N 1
ATOM 3514 C CA . LEU B 1 189 ? -0.431 -0.943 -13.102 1 98.94 189 LEU B CA 1
ATOM 3515 C C . LEU B 1 189 ? 0.381 -1.401 -14.312 1 98.94 189 LEU B C 1
ATOM 3517 O O . LEU B 1 189 ? 1.61 -1.477 -14.242 1 98.94 189 LEU B O 1
ATOM 3521 N N . ILE B 1 190 ? -0.297 -1.702 -15.406 1 98.81 190 ILE B N 1
ATOM 3522 C CA . ILE B 1 190 ? 0.373 -2.135 -16.625 1 98.81 190 ILE B CA 1
ATOM 3523 C C . ILE B 1 190 ? 1.369 -1.067 -17.078 1 98.81 190 ILE B C 1
ATOM 3525 O O . ILE B 1 190 ? 2.506 -1.383 -17.438 1 98.81 190 ILE B O 1
ATOM 3529 N N . GLY B 1 191 ? 0.971 0.186 -16.969 1 98.69 191 GLY B N 1
ATOM 3530 C CA . GLY B 1 191 ? 1.829 1.284 -17.375 1 98.69 191 GLY B CA 1
ATOM 3531 C C . GLY B 1 191 ? 2.945 1.574 -16.391 1 98.69 191 GLY B C 1
ATOM 3532 O O . GLY B 1 191 ? 3.799 2.426 -16.641 1 98.69 191 GLY B O 1
ATOM 3533 N N . SER B 1 192 ? 2.988 0.849 -15.289 1 98.81 192 SER B N 1
ATOM 3534 C CA . SER B 1 192 ? 3.91 1.178 -14.211 1 98.81 192 SER B CA 1
ATOM 3535 C C . SER B 1 192 ? 5.074 0.195 -14.156 1 98.81 192 SER B C 1
ATOM 3537 O O . SER B 1 192 ? 5.98 0.343 -13.336 1 98.81 192 SER B O 1
ATOM 3539 N N . ILE B 1 193 ? 5.078 -0.861 -14.953 1 98.81 193 ILE B N 1
ATOM 3540 C CA . ILE B 1 193 ? 6.168 -1.831 -14.93 1 98.81 193 ILE B CA 1
ATOM 3541 C C . ILE B 1 193 ? 7.109 -1.581 -16.109 1 98.81 193 ILE B C 1
ATOM 3543 O O . ILE B 1 193 ? 6.715 -0.982 -17.109 1 98.81 193 ILE B O 1
ATOM 3547 N N . PRO B 1 194 ? 8.375 -2.059 -16.031 1 98.12 194 PRO B N 1
ATOM 3548 C CA . PRO B 1 194 ? 9.281 -1.92 -17.172 1 98.12 194 PRO B CA 1
ATOM 3549 C C . PRO B 1 194 ? 8.75 -2.586 -18.438 1 98.12 194 PRO B C 1
ATOM 3551 O O . PRO B 1 194 ? 8.086 -3.625 -18.359 1 98.12 194 PRO B O 1
ATOM 3554 N N . SER B 1 195 ? 9.117 -2.062 -19.547 1 96.62 195 SER B N 1
ATOM 3555 C CA . SER B 1 195 ? 8.539 -2.473 -20.812 1 96.62 195 SER B CA 1
ATOM 3556 C C . SER B 1 195 ? 8.891 -3.922 -21.141 1 96.62 195 SER B C 1
ATOM 3558 O O . SER B 1 195 ? 8.141 -4.602 -21.844 1 96.62 195 SER B O 1
ATOM 3560 N N . GLU B 1 196 ? 10.023 -4.363 -20.609 1 96.62 196 GLU B N 1
ATOM 3561 C CA . GLU B 1 196 ? 10.469 -5.715 -20.938 1 96.62 196 GLU B CA 1
ATOM 3562 C C . GLU B 1 196 ? 9.82 -6.742 -20 1 96.62 196 GLU B C 1
ATOM 3564 O O . GLU B 1 196 ? 10.008 -7.949 -20.172 1 96.62 196 GLU B O 1
ATOM 3569 N N . SER B 1 197 ? 9.016 -6.262 -19.047 1 98.12 197 SER B N 1
ATOM 3570 C CA . SER B 1 197 ? 8.406 -7.152 -18.062 1 98.12 197 SER B CA 1
ATOM 3571 C C . SER B 1 197 ? 7.145 -7.801 -18.609 1 98.12 197 SER B C 1
ATOM 3573 O O . SER B 1 197 ? 6.5 -7.258 -19.5 1 98.12 197 SER B O 1
ATOM 3575 N N . SER B 1 198 ? 6.852 -8.961 -18.156 1 98.38 198 SER B N 1
ATOM 3576 C CA . SER B 1 198 ? 5.559 -9.602 -18.375 1 98.38 198 SER B CA 1
ATOM 3577 C C . SER B 1 198 ? 4.703 -9.547 -17.109 1 98.38 198 SER B C 1
ATOM 3579 O O . SER B 1 198 ? 5.203 -9.234 -16.031 1 98.38 198 SER B O 1
ATOM 3581 N N . PHE B 1 199 ? 3.4 -9.75 -17.297 1 98.88 199 PHE B N 1
ATOM 3582 C CA . PHE B 1 199 ? 2.562 -9.664 -16.094 1 98.88 199 PHE B CA 1
ATOM 3583 C C . PHE B 1 199 ? 1.398 -10.648 -16.188 1 98.88 199 PHE B C 1
ATOM 3585 O O . PHE B 1 199 ? 0.976 -11.016 -17.281 1 98.88 199 PHE B O 1
ATOM 3592 N N . THR B 1 200 ? 1.021 -11.078 -15.047 1 98.88 200 THR B N 1
ATOM 3593 C CA . THR B 1 200 ? -0.184 -11.859 -14.789 1 98.88 200 THR B CA 1
ATOM 3594 C C . THR B 1 200 ? -1.162 -11.07 -13.922 1 98.88 200 THR B C 1
ATOM 3596 O O . THR B 1 200 ? -0.751 -10.219 -13.125 1 98.88 200 THR B O 1
ATOM 3599 N N . VAL B 1 201 ? -2.465 -11.32 -14.148 1 98.94 201 VAL B N 1
ATOM 3600 C CA . VAL B 1 201 ? -3.475 -10.672 -13.32 1 98.94 201 VAL B CA 1
ATOM 3601 C C . VAL B 1 201 ? -4.23 -11.719 -12.508 1 98.94 201 VAL B C 1
ATOM 3603 O O . VAL B 1 201 ? -4.684 -12.727 -13.055 1 98.94 201 VAL B O 1
ATOM 3606 N N . SER B 1 202 ? -4.258 -11.508 -11.227 1 98.75 202 SER B N 1
ATOM 3607 C CA . SER B 1 202 ? -5.066 -12.266 -10.281 1 98.75 202 SER B CA 1
ATOM 3608 C C . SER B 1 202 ? -6.059 -11.367 -9.555 1 98.75 202 SER B C 1
ATOM 3610 O O . SER B 1 202 ? -5.66 -10.477 -8.805 1 98.75 202 SER B O 1
ATOM 3612 N N . ALA B 1 203 ? -7.371 -11.633 -9.742 1 98.75 203 ALA B N 1
ATOM 3613 C CA . ALA B 1 203 ? -8.367 -10.797 -9.086 1 98.75 203 ALA B CA 1
ATOM 3614 C C . ALA B 1 203 ? -9.289 -11.633 -8.195 1 98.75 203 ALA B C 1
ATOM 3616 O O . ALA B 1 203 ? -9.648 -12.758 -8.555 1 98.75 203 ALA B O 1
ATOM 3617 N N . MET B 1 204 ? -9.773 -11.023 -7.16 1 97.69 204 MET B N 1
ATOM 3618 C CA . MET B 1 204 ? -10.516 -11.758 -6.137 1 97.69 204 MET B CA 1
ATOM 3619 C C . MET B 1 204 ? -12 -11.797 -6.465 1 97.69 204 MET B C 1
ATOM 3621 O O . MET B 1 204 ? -12.555 -10.812 -6.961 1 97.69 204 MET B O 1
ATOM 3625 N N . GLY B 1 205 ? -12.586 -12.898 -6.141 1 96.81 205 GLY B N 1
ATOM 3626 C CA . GLY B 1 205 ? -14.031 -13.031 -6.164 1 96.81 205 GLY B CA 1
ATOM 3627 C C . GLY B 1 205 ? -14.641 -12.703 -7.516 1 96.81 205 GLY B C 1
ATOM 3628 O O . GLY B 1 205 ? -14.188 -13.211 -8.547 1 96.81 205 GLY B O 1
ATOM 3629 N N . ARG B 1 206 ? -15.68 -11.859 -7.457 1 96.88 206 ARG B N 1
ATOM 3630 C CA . ARG B 1 206 ? -16.484 -11.562 -8.641 1 96.88 206 ARG B CA 1
ATOM 3631 C C . ARG B 1 206 ? -15.633 -10.883 -9.719 1 96.88 206 ARG B C 1
ATOM 3633 O O . ARG B 1 206 ? -16.047 -10.812 -10.875 1 96.88 206 ARG B O 1
ATOM 3640 N N . ASN B 1 207 ? -14.461 -10.422 -9.32 1 98.12 207 ASN B N 1
ATOM 3641 C CA . ASN B 1 207 ? -13.625 -9.68 -10.266 1 98.12 207 ASN B CA 1
ATOM 3642 C 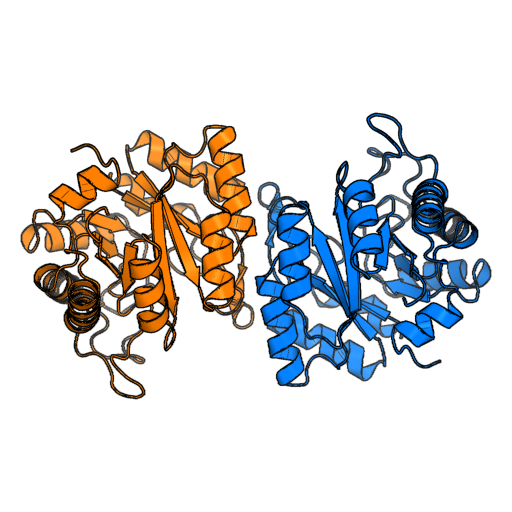C . ASN B 1 207 ? -12.742 -10.617 -11.078 1 98.12 207 ASN B C 1
ATOM 3644 O O . ASN B 1 207 ? -12.102 -10.188 -12.039 1 98.12 207 ASN B O 1
ATOM 3648 N N . GLN B 1 208 ? -12.656 -11.906 -10.75 1 98.56 208 GLN B N 1
ATOM 3649 C CA . GLN B 1 208 ? -11.688 -12.828 -11.336 1 98.56 208 GLN B CA 1
ATOM 3650 C C . GLN B 1 208 ? -11.805 -12.859 -12.859 1 98.56 208 GLN B C 1
ATOM 3652 O O . GLN B 1 208 ? -10.844 -12.562 -13.562 1 98.56 208 GLN B O 1
ATOM 3657 N N . PHE B 1 209 ? -12.938 -13.039 -13.391 1 98.62 209 PHE B N 1
ATOM 3658 C CA . PHE B 1 209 ? -13.07 -13.297 -14.82 1 98.62 209 PHE B CA 1
ATOM 3659 C C . PHE B 1 209 ? -13.07 -11.984 -15.602 1 98.62 209 PHE B C 1
ATOM 3661 O O . PHE B 1 209 ? -12.445 -11.883 -16.656 1 98.62 209 PHE B O 1
ATOM 3668 N N . PRO B 1 210 ? -13.789 -10.875 -15.102 1 98.5 210 PRO B N 1
ATOM 3669 C CA . PRO B 1 210 ? -13.648 -9.594 -15.805 1 98.5 210 PRO B CA 1
ATOM 3670 C C . PRO B 1 210 ? -12.195 -9.141 -15.906 1 98.5 210 PRO B C 1
ATOM 3672 O O . PRO B 1 210 ? -11.766 -8.68 -16.969 1 98.5 210 PRO B O 1
ATOM 3675 N N . MET B 1 211 ? -11.391 -9.312 -14.875 1 98.81 211 MET B N 1
ATOM 3676 C CA . MET B 1 211 ? -9.992 -8.898 -14.906 1 98.81 211 MET B CA 1
ATOM 3677 C C . MET B 1 211 ? -9.164 -9.836 -15.773 1 98.81 211 MET B C 1
ATOM 3679 O O . MET B 1 211 ? -8.195 -9.406 -16.406 1 98.81 211 MET B O 1
ATOM 3683 N N . ALA B 1 212 ? -9.555 -11.141 -15.727 1 98.81 212 ALA B N 1
ATOM 3684 C CA . ALA B 1 212 ? -8.898 -12.078 -16.641 1 98.81 212 ALA B CA 1
ATOM 3685 C C . ALA B 1 212 ? -9.078 -11.648 -18.094 1 98.81 212 ALA B C 1
ATOM 3687 O O . ALA B 1 212 ? -8.125 -11.648 -18.859 1 98.81 212 ALA B O 1
ATOM 3688 N N . ALA B 1 213 ? -10.305 -11.297 -18.422 1 98.75 213 ALA B N 1
ATOM 3689 C CA . ALA B 1 213 ? -10.586 -10.82 -19.766 1 98.75 213 ALA B CA 1
ATOM 3690 C C . ALA B 1 213 ? -9.727 -9.609 -20.109 1 98.75 213 ALA B C 1
ATOM 3692 O O . ALA B 1 213 ? -9.125 -9.547 -21.188 1 98.75 213 ALA B O 1
ATOM 3693 N N . MET B 1 214 ? -9.602 -8.68 -19.188 1 98.69 214 MET B N 1
ATOM 3694 C CA . MET B 1 214 ? -8.797 -7.484 -19.391 1 98.69 214 MET B CA 1
ATOM 3695 C C . MET B 1 214 ? -7.328 -7.836 -19.562 1 98.69 214 MET B C 1
ATOM 3697 O O . MET B 1 214 ? -6.621 -7.227 -20.359 1 98.69 214 MET B O 1
ATOM 3701 N N . ALA B 1 215 ? -6.918 -8.773 -18.766 1 98.69 215 ALA B N 1
ATOM 3702 C CA . ALA B 1 215 ? -5.531 -9.227 -18.875 1 98.69 215 ALA B CA 1
ATOM 3703 C C . ALA B 1 215 ? -5.238 -9.773 -20.266 1 98.69 215 ALA B C 1
ATOM 3705 O O . ALA B 1 215 ? -4.234 -9.406 -20.891 1 98.69 215 ALA B O 1
ATOM 3706 N N . ILE B 1 216 ? -6.113 -10.586 -20.75 1 98.69 216 ILE B N 1
ATOM 3707 C CA . ILE B 1 216 ? -5.941 -11.188 -22.078 1 98.69 216 ILE B CA 1
ATOM 3708 C C . ILE B 1 216 ? -5.883 -10.094 -23.141 1 98.69 216 ILE B C 1
ATOM 3710 O O . ILE B 1 216 ? -4.984 -10.086 -23.984 1 98.69 216 ILE B O 1
ATOM 3714 N N . ILE B 1 217 ? -6.762 -9.086 -23.031 1 97.81 217 ILE B N 1
ATOM 3715 C CA . ILE B 1 217 ? -6.922 -8.031 -24.016 1 97.81 217 ILE B CA 1
ATOM 3716 C C . ILE B 1 217 ? -5.707 -7.109 -24 1 97.81 217 ILE B C 1
ATOM 3718 O O . ILE B 1 217 ? -5.27 -6.617 -25.031 1 97.81 217 ILE B O 1
ATOM 3722 N N . THR B 1 218 ? -5.117 -6.996 -22.812 1 97.75 218 THR B N 1
ATOM 3723 C CA . THR B 1 218 ? -4.043 -6.023 -22.656 1 97.75 218 THR B CA 1
ATOM 3724 C C . THR B 1 218 ? -2.678 -6.695 -22.797 1 97.75 218 THR B C 1
ATOM 3726 O O . THR B 1 218 ? -1.643 -6.055 -22.609 1 97.75 218 THR B O 1
ATOM 3729 N N . GLY B 1 219 ? -2.656 -7.934 -23.125 1 97.62 219 GLY B N 1
ATOM 3730 C CA . GLY B 1 219 ? -1.411 -8.609 -23.453 1 97.62 219 GLY B CA 1
ATOM 3731 C C . GLY B 1 219 ? -0.77 -9.297 -22.266 1 97.62 219 GLY B C 1
ATOM 3732 O O . GLY B 1 219 ? 0.376 -9.75 -22.344 1 97.62 219 GLY B O 1
ATOM 3733 N N . GLY B 1 220 ? -1.489 -9.344 -21.156 1 98.69 220 GLY B N 1
ATOM 3734 C CA . GLY B 1 220 ? -0.972 -10.016 -19.984 1 98.69 220 GLY B CA 1
ATOM 3735 C C . GLY B 1 220 ? -1.398 -11.469 -19.891 1 98.69 220 GLY B C 1
ATOM 3736 O O . GLY B 1 220 ? -1.947 -12.023 -20.844 1 98.69 220 GLY B O 1
ATOM 3737 N N . HIS B 1 221 ? -1.041 -12.141 -18.828 1 98.94 221 HIS B N 1
ATOM 3738 C CA . HIS B 1 221 ? -1.408 -13.516 -18.516 1 98.94 221 HIS B CA 1
ATOM 3739 C C . HIS B 1 221 ? -2.414 -13.57 -17.375 1 98.94 221 HIS B C 1
ATOM 3741 O O . HIS B 1 221 ? -2.811 -12.531 -16.844 1 98.94 221 HIS B O 1
ATOM 3747 N N . VAL B 1 222 ? -2.893 -14.844 -17.078 1 98.94 222 VAL B N 1
ATOM 3748 C CA . VAL B 1 222 ? -4.043 -14.938 -16.188 1 98.94 222 VAL B CA 1
ATOM 3749 C C . VAL B 1 222 ? -3.766 -15.953 -15.086 1 98.94 222 VAL B C 1
ATOM 3751 O O . VAL B 1 222 ? -3.217 -17.031 -15.352 1 98.94 222 VAL B O 1
ATOM 3754 N N . ARG B 1 223 ? -4.129 -15.578 -13.922 1 98.94 223 ARG B N 1
ATOM 3755 C CA . ARG B 1 223 ? -4.242 -16.547 -12.836 1 98.94 223 ARG B CA 1
ATOM 3756 C C . ARG B 1 223 ? -5.688 -16.672 -12.359 1 98.94 223 ARG B C 1
ATOM 3758 O O . ARG B 1 223 ? -6.359 -15.656 -12.133 1 98.94 223 ARG B O 1
ATOM 3765 N N . VAL B 1 224 ? -6.137 -17.875 -12.219 1 98.81 224 VAL B N 1
ATOM 3766 C CA . VAL B 1 224 ? -7.453 -18.188 -11.664 1 98.81 224 VAL B CA 1
ATOM 3767 C C . VAL B 1 224 ? -7.348 -19.391 -10.742 1 98.81 224 VAL B C 1
ATOM 3769 O O . VAL B 1 224 ? -6.332 -20.094 -10.734 1 98.81 224 VAL B O 1
ATOM 3772 N N . GLY B 1 225 ? -8.359 -19.625 -9.945 1 98.75 225 GLY B N 1
ATOM 3773 C CA . GLY B 1 225 ? -8.391 -20.797 -9.078 1 98.75 225 GLY B CA 1
ATOM 3774 C C . GLY B 1 225 ? -9.094 -20.531 -7.758 1 98.75 225 GLY B C 1
ATOM 3775 O O . GLY B 1 225 ? -9.453 -19.406 -7.449 1 98.75 225 GLY B O 1
ATOM 3776 N N . PHE B 1 226 ? -9.227 -21.594 -6.953 1 98.62 226 PHE B N 1
ATOM 3777 C CA . PHE B 1 226 ? -9.961 -21.578 -5.691 1 98.62 226 PHE B CA 1
ATOM 3778 C C . PHE B 1 226 ? -9.352 -20.562 -4.727 1 98.62 226 PHE B C 1
ATOM 3780 O O . PHE B 1 226 ? -10.055 -20 -3.889 1 98.62 226 PHE B O 1
ATOM 3787 N N . GLU B 1 227 ? -8.062 -20.344 -4.887 1 98.12 227 GLU B N 1
ATOM 3788 C CA . GLU B 1 227 ? -7.441 -19.344 -4.016 1 98.12 227 GLU B CA 1
ATOM 3789 C C . GLU B 1 227 ? -8.102 -17.984 -4.176 1 98.12 227 GLU B C 1
ATOM 3791 O O . GLU B 1 227 ? -8.273 -17.25 -3.201 1 98.12 227 GLU B O 1
ATOM 3796 N N . ASP B 1 228 ? -8.492 -17.688 -5.371 1 97.75 228 ASP B N 1
ATOM 3797 C CA . ASP B 1 228 ? -8.906 -16.328 -5.699 1 97.75 228 ASP B CA 1
ATOM 3798 C C . ASP B 1 228 ? -10.422 -16.219 -5.797 1 97.75 228 ASP B C 1
ATOM 3800 O O . ASP B 1 228 ? -10.984 -15.133 -5.641 1 97.75 228 ASP B O 1
ATOM 3804 N N . ASN B 1 229 ? -11.078 -17.297 -6.137 1 97.81 229 ASN B N 1
ATOM 3805 C CA . ASN B 1 229 ? -12.531 -17.312 -6.316 1 97.81 229 ASN B CA 1
ATOM 3806 C C . ASN B 1 229 ? -13.07 -18.75 -6.289 1 97.81 229 ASN B C 1
ATOM 3808 O O . ASN B 1 229 ? -12.68 -19.578 -7.102 1 97.81 229 ASN B O 1
ATOM 3812 N N . VAL B 1 230 ? -14.078 -19 -5.473 1 97.88 230 VAL B N 1
ATOM 3813 C CA . VAL B 1 230 ? -14.586 -20.359 -5.328 1 97.88 230 VAL B CA 1
ATOM 3814 C C . VAL B 1 230 ? -15.867 -20.516 -6.141 1 97.88 230 VAL B C 1
ATOM 3816 O O . VAL B 1 230 ? -16.469 -21.594 -6.148 1 97.88 230 VAL B O 1
ATOM 3819 N N . TYR B 1 231 ? -16.281 -19.5 -6.844 1 97.88 231 TYR B N 1
ATOM 3820 C CA . TYR B 1 231 ? -17.516 -19.516 -7.609 1 97.88 231 TYR B CA 1
ATOM 3821 C C . TYR B 1 231 ? -17.234 -19.453 -9.109 1 97.88 231 TYR B C 1
ATOM 3823 O O . TYR B 1 231 ? -16.328 -18.734 -9.539 1 97.88 231 TYR B O 1
ATOM 3831 N N . ILE B 1 232 ? -18.062 -20.172 -9.891 1 98.19 232 ILE B N 1
ATOM 3832 C CA . ILE B 1 232 ? -17.953 -20.094 -11.344 1 98.19 232 ILE B CA 1
ATOM 3833 C C . ILE B 1 232 ? -18.844 -18.969 -11.867 1 98.19 232 ILE B C 1
ATOM 3835 O O . ILE B 1 232 ? -18.531 -18.344 -12.891 1 98.19 232 ILE B O 1
ATOM 3839 N N . GLU B 1 233 ? -19.938 -18.781 -11.211 1 96.56 233 GLU B N 1
ATOM 3840 C CA . GLU B 1 233 ? -20.844 -17.656 -11.383 1 96.56 233 GLU B CA 1
ATOM 3841 C C . GLU B 1 233 ? -21.484 -17.25 -10.055 1 96.56 233 GLU B C 1
ATOM 3843 O O . GLU B 1 233 ? -21.312 -17.938 -9.047 1 96.56 233 GLU B O 1
ATOM 3848 N N . LYS B 1 234 ? -22.109 -16.062 -10.102 1 95.31 234 LYS B N 1
ATOM 3849 C CA . LYS B 1 234 ? -22.703 -15.578 -8.859 1 95.31 234 LYS B CA 1
ATOM 3850 C C . LYS B 1 234 ? -23.562 -16.656 -8.211 1 95.31 234 LYS B C 1
ATOM 3852 O O . LYS B 1 234 ? -24.516 -17.141 -8.82 1 95.31 234 LYS B O 1
ATOM 3857 N N . GLY B 1 235 ? -23.109 -17.078 -7.074 1 95.75 235 GLY B N 1
ATOM 3858 C CA . GLY B 1 235 ? -23.891 -18.016 -6.277 1 95.75 235 GLY B CA 1
ATOM 3859 C C . GLY B 1 235 ? -23.703 -19.453 -6.695 1 95.75 235 GLY B C 1
ATOM 3860 O O . GLY B 1 235 ? -24.312 -20.359 -6.121 1 95.75 235 GLY B O 1
ATOM 3861 N N . VAL B 1 236 ? -22.891 -19.734 -7.637 1 98.06 236 VAL B N 1
ATOM 3862 C CA . VAL B 1 236 ? -22.672 -21.094 -8.109 1 98.06 236 VAL B CA 1
ATOM 3863 C C . VAL B 1 236 ? -21.219 -21.5 -7.84 1 98.06 236 VAL B C 1
ATOM 3865 O O . VAL B 1 236 ? -20.312 -21.062 -8.539 1 98.06 236 VAL B O 1
ATOM 3868 N N . PRO B 1 237 ? -21.031 -22.375 -6.906 1 98 237 PRO B N 1
ATOM 3869 C CA . PRO B 1 237 ? -19.672 -22.812 -6.625 1 98 237 PRO B CA 1
ATOM 3870 C C . PRO B 1 237 ? -19.016 -23.531 -7.812 1 98 237 PRO B C 1
ATOM 3872 O O . PRO B 1 237 ? -19.703 -24.266 -8.531 1 98 237 PRO B O 1
ATOM 3875 N N . ALA B 1 238 ? -17.812 -23.219 -8.055 1 98.5 238 ALA B N 1
ATOM 3876 C CA . ALA B 1 238 ? -17.078 -23.969 -9.086 1 98.5 238 ALA B CA 1
ATOM 3877 C C . ALA B 1 238 ? -16.906 -25.422 -8.688 1 98.5 238 ALA B C 1
ATOM 3879 O O . ALA B 1 238 ? -16.641 -25.734 -7.52 1 98.5 238 ALA B O 1
ATOM 3880 N N . LYS B 1 239 ? -16.922 -26.297 -9.609 1 98.5 239 LYS B N 1
ATOM 3881 C CA . LYS B 1 239 ? -16.812 -27.734 -9.352 1 98.5 239 LYS B CA 1
ATOM 3882 C C . LYS B 1 239 ? -15.352 -28.156 -9.18 1 98.5 239 LYS B C 1
ATOM 3884 O O . LYS B 1 239 ? -15.07 -29.172 -8.547 1 98.5 239 LYS B O 1
ATOM 3889 N N . SER B 1 240 ? -14.516 -27.438 -9.773 1 98.62 240 SER B N 1
ATOM 3890 C CA . SER B 1 240 ? -13.086 -27.719 -9.742 1 98.62 240 SER B CA 1
ATOM 3891 C C . SER B 1 240 ? -12.273 -26.531 -10.234 1 98.62 240 SER B C 1
ATOM 3893 O O . SER B 1 240 ? -12.82 -25.594 -10.82 1 98.62 240 SER B O 1
ATOM 3895 N N . ASN B 1 241 ? -10.984 -26.562 -9.922 1 98.88 241 ASN B N 1
ATOM 3896 C CA . ASN B 1 241 ? -10.094 -25.594 -10.539 1 98.88 241 ASN B CA 1
ATOM 3897 C C . ASN B 1 241 ? -10.102 -25.703 -12.062 1 98.88 241 ASN B C 1
ATOM 3899 O O . ASN B 1 241 ? -9.969 -24.703 -12.758 1 98.88 241 ASN B O 1
ATOM 3903 N N . GLY B 1 242 ? -10.25 -26.938 -12.562 1 98.88 242 GLY B N 1
ATOM 3904 C CA . GLY B 1 242 ? -10.344 -27.141 -14 1 98.88 242 GLY B CA 1
ATOM 3905 C C . GLY B 1 242 ? -11.477 -26.359 -14.641 1 98.88 242 GLY B C 1
ATOM 3906 O O . GLY B 1 242 ? -11.312 -25.812 -15.734 1 98.88 242 GLY B O 1
ATOM 3907 N N . GLU B 1 243 ? -12.578 -26.328 -13.961 1 98.88 243 GLU B N 1
ATOM 3908 C CA . GLU B 1 243 ? -13.719 -25.578 -14.484 1 98.88 243 GLU B CA 1
ATOM 3909 C C . GLU B 1 243 ? -13.391 -24.094 -14.617 1 98.88 243 GLU B C 1
ATOM 3911 O O . GLU B 1 243 ? -13.781 -23.438 -15.594 1 98.88 243 GLU B O 1
ATOM 3916 N N . LEU B 1 244 ? -12.711 -23.531 -13.664 1 98.88 244 LEU B N 1
ATOM 3917 C CA . LEU B 1 244 ? -12.297 -22.125 -13.695 1 98.88 244 LEU B CA 1
ATOM 3918 C C . LEU B 1 244 ? -11.32 -21.875 -14.828 1 98.88 244 LEU B C 1
ATOM 3920 O O . LEU B 1 244 ? -11.445 -20.891 -15.562 1 98.88 244 LEU B O 1
ATOM 3924 N N . VAL B 1 245 ? -10.391 -22.75 -15.031 1 98.94 245 VAL B N 1
ATOM 3925 C CA . VAL B 1 245 ? -9.406 -22.641 -16.094 1 98.94 245 VAL B CA 1
ATOM 3926 C C . VAL B 1 245 ? -10.102 -22.75 -17.453 1 98.94 245 VAL B C 1
ATOM 3928 O O . VAL B 1 245 ? -9.789 -21.984 -18.375 1 98.94 245 VAL B O 1
ATOM 3931 N N . GLU B 1 246 ? -11.023 -23.641 -17.578 1 98.94 246 GLU B N 1
ATOM 3932 C CA . GLU B 1 246 ? -11.75 -23.812 -18.828 1 98.94 246 GLU B CA 1
ATOM 3933 C C . GLU B 1 246 ? -12.438 -22.531 -19.25 1 98.94 246 GLU B C 1
ATOM 3935 O O . GLU B 1 246 ? -12.492 -22.219 -20.453 1 98.94 246 GLU B O 1
ATOM 3940 N N . LYS B 1 247 ? -12.992 -21.875 -18.281 1 98.81 247 LYS B N 1
ATOM 3941 C CA . LYS B 1 247 ? -13.648 -20.609 -18.609 1 98.81 247 LYS B CA 1
ATOM 3942 C C . LYS B 1 247 ? -12.664 -19.609 -19.188 1 98.81 247 LYS B C 1
ATOM 3944 O O . LYS B 1 247 ? -12.977 -18.906 -20.156 1 98.81 247 LYS B O 1
ATOM 3949 N N . VAL B 1 248 ? -11.5 -19.547 -18.656 1 98.94 248 VAL B N 1
ATOM 3950 C CA . VAL B 1 248 ? -10.469 -18.656 -19.188 1 98.94 248 VAL B CA 1
ATOM 3951 C C . VAL B 1 248 ? -10.055 -19.109 -20.578 1 98.94 248 VAL B C 1
ATOM 3953 O O . VAL B 1 248 ? -9.82 -18.281 -21.469 1 98.94 248 VAL B O 1
ATOM 3956 N N . VAL B 1 249 ? -9.906 -20.438 -20.797 1 98.88 249 VAL B N 1
ATOM 3957 C CA . VAL B 1 249 ? -9.555 -20.969 -22.109 1 98.88 249 VAL B CA 1
ATOM 3958 C C . VAL B 1 249 ? -10.594 -20.531 -23.141 1 98.88 249 VAL B C 1
ATOM 3960 O O . VAL B 1 249 ? -10.242 -20.141 -24.25 1 98.88 249 VAL B O 1
ATOM 3963 N N . ARG B 1 250 ? -11.859 -20.609 -22.734 1 98.75 250 ARG B N 1
ATOM 3964 C CA . ARG B 1 250 ? -12.922 -20.172 -23.641 1 98.75 250 ARG B CA 1
ATOM 3965 C C . ARG B 1 250 ? -12.797 -18.688 -23.938 1 98.75 250 ARG B C 1
ATOM 3967 O O . ARG B 1 250 ? -12.961 -18.25 -25.078 1 98.75 250 ARG B O 1
ATOM 3974 N N . LEU B 1 251 ? -12.523 -17.859 -22.906 1 98.62 251 LEU B N 1
ATOM 3975 C CA . LEU B 1 251 ? -12.305 -16.438 -23.125 1 98.62 251 LEU B CA 1
ATOM 3976 C C . LEU B 1 251 ? -11.148 -16.188 -24.078 1 98.62 251 LEU B C 1
ATOM 3978 O O . LEU B 1 251 ? -11.258 -15.383 -25.016 1 98.62 251 LEU B O 1
ATOM 3982 N N . ALA B 1 252 ? -10.094 -16.938 -23.859 1 98.62 252 ALA B N 1
ATOM 3983 C CA . ALA B 1 252 ? -8.906 -16.797 -24.703 1 98.62 252 ALA B CA 1
ATOM 3984 C C . ALA B 1 252 ? -9.234 -17.094 -26.156 1 98.62 252 ALA B C 1
ATOM 3986 O O . ALA B 1 252 ? -8.781 -16.391 -27.062 1 98.62 252 ALA B O 1
ATOM 3987 N N . LYS B 1 253 ? -9.969 -18.125 -26.328 1 98.19 253 LYS B N 1
ATOM 3988 C CA . LYS B 1 253 ? -10.391 -18.5 -27.672 1 98.19 253 LYS B CA 1
ATOM 3989 C C . LYS B 1 253 ? -11.203 -17.391 -28.328 1 98.19 253 LYS B C 1
ATOM 3991 O O . LYS B 1 253 ? -10.992 -17.062 -29.5 1 98.19 253 LYS B O 1
ATOM 3996 N N . GLU B 1 254 ? -12.117 -16.797 -27.578 1 97.75 254 GLU B N 1
ATOM 3997 C CA . GLU B 1 254 ? -12.945 -15.711 -28.094 1 97.75 254 GLU B CA 1
ATOM 3998 C C . GLU B 1 254 ? -12.094 -14.523 -28.531 1 97.75 254 GLU B C 1
ATOM 4000 O O . GLU B 1 254 ? -12.438 -13.82 -29.484 1 97.75 254 GLU B O 1
ATOM 4005 N N . PHE B 1 255 ? -11.023 -14.344 -27.844 1 97.38 255 PHE B N 1
ATOM 4006 C CA . PHE B 1 255 ? -10.18 -13.188 -28.125 1 97.38 255 PHE B CA 1
ATOM 4007 C C . PHE B 1 255 ? -9.078 -13.547 -29.109 1 97.38 255 PHE B C 1
ATOM 4009 O O . PHE B 1 255 ? -8.25 -12.695 -29.469 1 97.38 255 PHE B O 1
ATOM 4016 N N . GLY B 1 256 ? -9.016 -14.805 -29.531 1 97.25 256 GLY B N 1
ATOM 4017 C CA . GLY B 1 256 ? -8.047 -15.25 -30.516 1 97.25 256 GLY B CA 1
ATOM 4018 C C . GLY B 1 256 ? -6.645 -15.391 -29.969 1 97.25 256 GLY B C 1
ATOM 4019 O O . GLY B 1 256 ? -5.66 -15.195 -30.688 1 97.25 256 GLY B O 1
ATOM 4020 N N . ARG B 1 257 ? -6.492 -15.633 -28.672 1 97.75 257 ARG B N 1
ATOM 4021 C CA . ARG B 1 257 ? -5.188 -15.797 -28.031 1 97.75 257 ARG B CA 1
ATOM 4022 C C . ARG B 1 257 ? -4.977 -17.234 -27.578 1 97.75 257 ARG B C 1
ATOM 4024 O O . ARG B 1 257 ? -5.473 -17.625 -26.516 1 97.75 257 ARG B O 1
ATOM 4031 N N . PRO B 1 258 ? -4.215 -18.031 -28.281 1 98.31 258 PRO B N 1
ATOM 4032 C CA . PRO B 1 258 ? -4.012 -19.438 -27.906 1 98.31 258 PRO B CA 1
ATOM 4033 C C . PRO B 1 258 ? -3.354 -19.594 -26.531 1 98.31 258 PRO B C 1
ATOM 4035 O O . PRO B 1 258 ? -2.568 -18.734 -26.125 1 98.31 258 PRO B O 1
ATOM 4038 N N . VAL B 1 259 ? -3.613 -20.703 -25.922 1 98.75 259 VAL B N 1
ATOM 4039 C CA . VAL B 1 259 ? -3.119 -21 -24.594 1 98.75 259 VAL B CA 1
ATOM 4040 C C . VAL B 1 259 ? -1.744 -21.656 -24.672 1 98.75 259 VAL B C 1
ATOM 4042 O O . VAL B 1 259 ? -1.519 -22.531 -25.516 1 98.75 259 VAL B O 1
ATOM 4045 N N . ALA B 1 260 ? -0.832 -21.234 -23.844 1 98.81 260 ALA B N 1
ATOM 4046 C CA . ALA B 1 260 ? 0.54 -21.734 -23.828 1 98.81 260 ALA B CA 1
ATOM 4047 C C . ALA B 1 260 ? 0.618 -23.094 -23.141 1 98.81 260 ALA B C 1
ATOM 4049 O O . ALA B 1 260 ? 0 -23.297 -22.094 1 98.81 260 ALA B O 1
ATOM 4050 N N . THR B 1 261 ? 1.365 -23.984 -23.75 1 98.25 261 THR B N 1
ATOM 4051 C CA . THR B 1 261 ? 1.78 -25.203 -23.047 1 98.25 261 THR B CA 1
ATOM 4052 C C . THR B 1 261 ? 2.83 -24.875 -21.984 1 98.25 261 THR B C 1
ATOM 4054 O O . THR B 1 261 ? 3.395 -23.781 -21.984 1 98.25 261 THR B O 1
ATOM 4057 N N . PRO B 1 262 ? 3.096 -25.844 -21.094 1 98.5 262 PRO B N 1
ATOM 4058 C CA . PRO B 1 262 ? 4.152 -25.594 -20.109 1 98.5 262 PRO B CA 1
ATOM 4059 C C . PRO B 1 262 ? 5.5 -25.281 -20.75 1 98.5 262 PRO B C 1
ATOM 4061 O O . PRO B 1 262 ? 6.23 -24.422 -20.281 1 98.5 262 PRO B O 1
ATOM 4064 N N . SER B 1 263 ? 5.836 -25.953 -21.828 1 97.81 263 SER B N 1
ATOM 4065 C CA . SER B 1 263 ? 7.094 -25.703 -22.531 1 97.81 263 SER B CA 1
ATOM 4066 C C . SER B 1 263 ? 7.133 -24.281 -23.094 1 97.81 263 SER B C 1
ATOM 4068 O O . SER B 1 263 ? 8.141 -23.578 -22.953 1 97.81 263 SER B O 1
ATOM 4070 N N . GLU B 1 264 ? 6.082 -23.859 -23.703 1 98.19 264 GLU B N 1
ATOM 4071 C CA . GLU B 1 264 ? 5.996 -22.5 -24.234 1 98.19 264 GLU B CA 1
ATOM 4072 C C . GLU B 1 264 ? 6.016 -21.469 -23.109 1 98.19 264 GLU B C 1
ATOM 4074 O O . GLU B 1 264 ? 6.613 -20.391 -23.266 1 98.19 264 GLU B O 1
ATOM 4079 N N . ALA B 1 265 ? 5.32 -21.781 -22.031 1 98.56 265 ALA B N 1
ATOM 4080 C CA . ALA B 1 265 ? 5.328 -20.906 -20.859 1 98.56 265 ALA B CA 1
ATOM 4081 C C . ALA B 1 265 ? 6.746 -20.703 -20.344 1 98.56 265 ALA B C 1
ATOM 4083 O O . ALA B 1 265 ? 7.129 -19.578 -19.984 1 98.56 265 ALA B O 1
ATOM 4084 N N . ARG B 1 266 ? 7.566 -21.797 -20.328 1 98.12 266 ARG B N 1
ATOM 4085 C CA . ARG B 1 266 ? 8.961 -21.688 -19.906 1 98.12 266 ARG B CA 1
ATOM 4086 C C . ARG B 1 266 ? 9.727 -20.719 -20.797 1 98.12 266 ARG B C 1
ATOM 4088 O O . ARG B 1 266 ? 10.523 -19.922 -20.297 1 98.12 266 ARG B O 1
ATOM 4095 N N . GLU B 1 267 ? 9.484 -20.781 -22.031 1 97.12 267 GLU B N 1
ATOM 4096 C CA . GLU B 1 267 ? 10.148 -19.891 -22.984 1 97.12 267 GLU B CA 1
ATOM 4097 C C . GLU B 1 267 ? 9.742 -18.438 -22.75 1 97.12 267 GLU B C 1
ATOM 4099 O O . GLU B 1 267 ? 10.594 -17.547 -22.703 1 97.12 267 GLU B O 1
ATOM 4104 N N . ILE B 1 268 ? 8.492 -18.266 -22.578 1 97.38 268 ILE B N 1
ATOM 4105 C CA . ILE B 1 268 ? 7.957 -16.922 -22.406 1 97.38 268 ILE B CA 1
ATOM 4106 C C . ILE B 1 268 ? 8.5 -16.312 -21.125 1 97.38 268 ILE B C 1
ATOM 4108 O O . ILE B 1 268 ? 8.852 -15.133 -21.094 1 97.38 268 ILE B O 1
ATOM 4112 N N . LEU B 1 269 ? 8.609 -17.094 -20.047 1 97.38 269 LEU B N 1
ATOM 4113 C CA . LEU B 1 269 ? 9 -16.609 -18.719 1 97.38 269 LEU B CA 1
ATOM 4114 C C . LEU B 1 269 ? 10.516 -16.625 -18.562 1 97.38 269 LEU B C 1
ATOM 4116 O O . LEU B 1 269 ? 11.047 -16.156 -17.562 1 97.38 269 LEU B O 1
ATOM 4120 N N . GLY B 1 270 ? 11.203 -17.156 -19.469 1 95.38 270 GLY B N 1
ATOM 4121 C CA . GLY B 1 270 ? 12.656 -17.25 -19.391 1 95.38 270 GLY B CA 1
ATOM 4122 C C . GLY B 1 270 ? 13.141 -18.234 -18.344 1 95.38 270 GLY B C 1
ATOM 4123 O O . GLY B 1 270 ? 14.133 -17.969 -17.656 1 95.38 270 GLY B O 1
ATOM 4124 N N . ILE B 1 271 ? 12.32 -19.25 -18.141 1 93.44 271 ILE B N 1
ATOM 4125 C CA . ILE B 1 271 ? 12.695 -20.312 -17.188 1 93.44 271 ILE B CA 1
ATOM 4126 C C . ILE B 1 271 ? 13.555 -21.344 -17.906 1 93.44 271 ILE B C 1
ATOM 4128 O O . ILE B 1 271 ? 13.172 -21.875 -18.953 1 93.44 271 ILE B O 1
ATOM 4132 N N . SER B 1 272 ? 14.867 -21.391 -17.672 1 77.62 272 SER B N 1
ATOM 4133 C CA . SER B 1 272 ? 15.773 -22.344 -18.297 1 77.62 272 SER B CA 1
ATOM 4134 C C . SER B 1 272 ? 15.602 -23.75 -17.703 1 77.62 272 SER B C 1
ATOM 4136 O O . SER B 1 272 ? 15.344 -23.891 -16.5 1 77.62 272 SER B O 1
ATOM 4138 N N . LYS B 1 273 ? 15.32 -24.719 -18.656 1 61.5 273 LYS B N 1
ATOM 4139 C CA . LYS B 1 273 ? 15.328 -26.125 -18.25 1 61.5 273 LYS B CA 1
ATOM 4140 C C . LYS B 1 273 ? 16.719 -26.547 -17.781 1 61.5 273 LYS B C 1
ATOM 4142 O O . LYS B 1 273 ? 17.734 -26.016 -18.25 1 61.5 273 LYS B O 1
#

Foldseek 3Di:
DAFFAEEEAAAAQPFDVVNPVLRDADLVSLLVQLLLQVVLFHQEYEDWYHHNVNHTFLDLVRVVSNVVSNCVSVVLRQYEYELQTDFPDDLVRSLNVLQVLGLAYEQEQAKWAQDDPTIRGDDLVSSLVSLVSNVVSNHAYAYEYQELVSLVRQVVCVVVVSHDPPHEYEHEAPGDGGHHLDLVRVVVSVVRHDPRYAYEYAYAEPSQVVSLLSQLVVVHHYYDYSNRYQAPDVPHGDPHSSSVSNVSCVSCVVVPRHRDHNVSVCVSSVRDD/DAFFAEEEAAAAQPFDVVQPVLRDADLVSLLVQLLLQVVLFHQEYEDWYHHNVNHTFLDLVRVVSNVVSNCVSVVLRQYEYELQTDFPDDLVRSLNVLQVLGLAYEQEQAKWAQDDPTIRGDDLVSSLVSLVSNVVSNHAYAYEYQELVSLVRQVVCVVVVSHDPPHEYEHEAPGDGGHHLDLVRVVVSVVRHDPRYAYEYAYAEPSQVVSLLSQLVVVHHYYDYSNRYQAPDVPHGDPHSSSVSNVSCVSCVVVVRHRDHNVSVCVSSVRDD

Organism: Acetoanaerobium sticklandii (strain ATCC 12662 / DSM 519 / JCM 1433 / CCUG 9281 / NCIMB 10654 / HF) (NCBI:txid499177)

Secondary structure (DSSP, 8-state):
-PPBPEEEE-S-SS--TTT-TT---SHHHHHHHHHHHHHHT-SEEEE-EE-TTS-EE--HHHHHHHHHHHHHHSTTPEEEE-SS-STT--HHHHHGGGGG--SEEEEE---EE-STT-EE---HHHHHHHHHHHHHTTPEEEEEESSHHHHHHHHHHHHTTSS-SS-EEEEEES-TTS----HHHHHHHHTTS-TT-EEEEEE-GGGHHHHHHHHHHTT-EEEESTTT-SEEETTEE-S-HHHHHHHHHHHHHHTT-PBPPHHHHHHHHT---/-PPBPEEEE-S-SS--TTT-TT---SHHHHHHHHHHHHHHT-SEEEE-EE-TTS-EE--HHHHHHHHHHHHHHSTTPEEEE-SS-STT--HHHHHGGGGG--SEEEEE---EE-STT-EE---HHHHHHHHHHHHHTTPEEEEEESSHHHHHHHHHHHHTTSS-SS-EEEEEES-TTS----HHHHHHHHTTS-TT-EEEEEE-GGGHHHHHHHHHHTT-EEEESTTT-SEEETTEE-S-HHHHHHHHHHHHHHTT-PBPPHHHHHHHHT---

Nearest PDB structures (foldseek):
  2y7d-assembly1_C  TM=9.572E-01  e=1.141E-34  Candidatus Cloacimonas acidaminovorans
  3no5-assembly2_C  TM=9.618E-01  e=3.132E-31  Cupriavidus pinatubonensis JMP134
  8rio-assembly1_A  TM=9.738E-01  e=1.357E-28  Paracoccus denitrificans PD1222
  3e02-assembly1_A  TM=9.618E-01  e=3.734E-28  Paraburkholderia xenovorans LB400
  3c6c-assembly1_A  TM=9.384E-01  e=1.328E-26  Cupriavidus pinatubonensis JMP134